Protein AF-0000000069033053 (afdb_homodimer)

Secondary structure (DSSP, 8-state):
-HHHHHHHHHHHHHHHHHHGGG--------------------S--------SS-----HHHHHHHHHH-HHHHHHHHHHHHHHHHHHHTTHHHHHHHHHHH---HHHHHHHHHHHHHHHHHIIIIIHHHHHHHH-HHHHHHHHHHHHHHHHHHHHT--STTHHHHHTTTHHHHTTHHHHHHHHHHHHS-GGGHHHHHHHHHHHHHHHHHHHHHHHHHHHHHHHSTT-SSS-TTHHHHHHHHHHHHHHHHHHHHHHHHHHHHHHHHHHHHT---/-HHHHHHHHHHHHHHHHHHHTT--------------------S--------SS-----HHHHHHHHHH-HHHHHHHHHHHHHHHHHHHTTHHHHHHHHHHH---HHHHHHHHHHHHHHHHHIIIIIHHHHHHHH-HHHHHHHHHHHHHHHHHHHHT--STTHHHHHTTTHHHHTTHHHHHHHHHHHHS-GGGHHHHHHHHHHHHHHHHHHHHHHHHHHHHHHHSTT-SSS-TTHHHHHHHHHHHHHHHHHHHHHHHHHHHHHHHHHHHTT---

Radius of gyration: 26.15 Å; Cα contacts (8 Å, |Δi|>4): 723; chains: 2; bounding box: 55×78×79 Å

pLDDT: mean 75.65, std 24.78, range [21.69, 98.38]

Sequence (546 aa):
MKIAAISSMVATIYMRIFVKETSGRIDSEPLNQPILVDNGEECSQSKSVSQSFKEVLPLKDIFCLLKSSVTLSLATVIAFLNGLGEGGQQTPYLYFLKARLQYNKDNFAVLMLIGYTGAAIGQLFLMPRLAPITGEEAILSVSCIAGFISMLIVSIAWAVWVPYVANLLPIIAFLTRPALQSIVSKQVGPNEQGIAQGCIAGISSFGNILSPLIYTPLTDLFLSEKAPFNYPGFNLFCVGLAWLIALIPSMMIQFGTKNSRLKIRDGGCTLDAMKIAAISSMVATIYMRIFVKETSGRIDSEPLNQPILVDNGEECSQSKSVSQSFKEVLPLKDIFCLLKSSVTLSLATVIAFLNGLGEGGQQTPYLYFLKARLQYNKDNFAVLMLIGYTGAAIGQLFLMPRLAPITGEEAILSVSCIAGFISMLIVSIAWAVWVPYVANLLPIIAFLTRPALQSIVSKQVGPNEQGIAQGCIAGISSFGNILSPLIYTPLTDLFLSEKAPFNYPGFNLFCVGLAWLIALIPSMMIQFGTKNSRLKIRDGGCTLDA

Organism: Solanum tuberosum (NCBI:txid4113)

Solvent-accessible surface area (backbone atoms only — not comparable to full-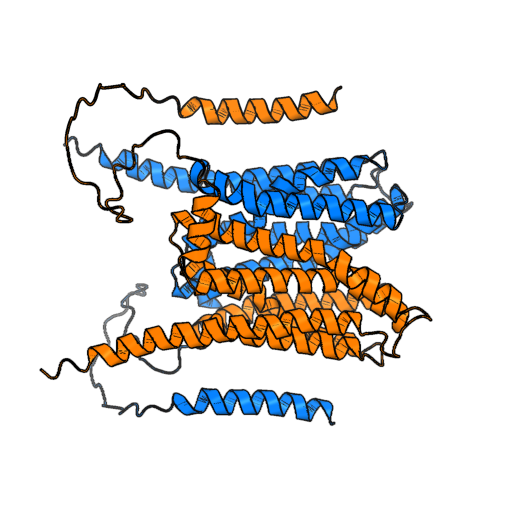atom values): 27797 Å² total; per-residue (Å²): 117,68,66,62,50,54,56,54,48,54,54,49,51,53,47,56,64,63,60,60,72,68,72,65,86,77,76,79,75,82,79,77,80,84,67,87,74,86,78,74,86,53,98,59,80,83,67,82,80,74,84,77,83,66,68,62,58,51,70,64,56,55,51,46,56,38,61,68,35,73,60,46,43,38,47,44,53,35,27,24,27,48,14,26,28,54,30,32,62,42,65,50,42,52,49,48,40,32,72,74,59,57,53,48,72,66,52,49,52,52,44,49,50,45,27,32,50,26,27,17,47,19,17,52,51,45,32,37,31,39,23,72,58,65,32,40,44,48,48,29,31,53,6,21,49,33,39,21,52,26,28,46,50,41,25,66,47,87,48,78,64,43,47,56,59,30,29,53,35,28,27,45,23,58,36,33,59,29,24,49,51,23,56,52,49,62,74,44,54,76,81,42,28,31,35,52,35,9,38,42,48,8,39,16,31,44,21,27,53,48,14,50,74,54,37,41,59,42,37,53,42,30,66,37,91,76,33,92,58,99,44,59,29,48,37,38,36,54,32,15,46,31,26,49,59,32,30,54,48,30,44,48,45,40,56,48,55,47,48,55,55,48,47,55,57,58,62,61,65,66,70,70,116,117,68,69,63,51,54,57,52,47,54,53,49,50,52,46,54,63,62,58,57,72,68,70,62,84,76,73,77,70,80,79,73,82,77,88,84,88,86,78,72,85,53,98,60,79,84,65,81,80,72,84,74,83,65,69,60,59,51,69,66,54,55,52,44,56,39,62,68,36,72,61,45,43,39,47,45,52,34,27,24,28,49,14,26,27,54,30,32,62,41,66,52,42,53,50,49,40,34,70,73,58,58,52,49,73,66,53,49,52,52,45,50,50,45,26,32,50,27,28,15,47,19,17,52,52,45,32,38,31,38,23,74,58,64,30,40,43,50,48,29,31,51,7,20,50,33,39,19,51,27,27,45,50,42,26,65,47,88,48,77,63,42,48,56,59,31,28,53,35,28,27,44,23,58,36,34,58,27,23,50,52,22,56,53,49,62,73,46,53,75,82,43,28,33,34,53,34,10,37,41,51,8,40,16,31,44,22,26,53,48,14,51,74,56,36,40,59,41,36,52,42,28,67,36,91,75,32,91,56,100,43,59,29,48,38,39,36,53,31,13,45,31,26,49,58,31,28,54,48,32,45,50,46,40,55,49,55,49,48,56,55,48,46,54,59,58,63,61,66,66,70,71,117

Foldseek 3Di:
DVVVVVVVVVVVVVCVVVVPPQPPDPPPDPPPDPPPDDDDVPVDDPDDPPDHDPDDDPPVVLVCLCVVDLLSVLLLLLLLLLLLLVLCCPPLVVVLCCLPAVDDPVLVVLLVCLQVVLLVCLVVPVCVVCCVPQNLLVLLLVLLVLLLVLLVQSQPPPHSCSNVVSSNSSNRNVSNVVSSLVSQCVSDDPVCSCSSVVSSNVSSNVSSVCNCVPLVVVLVQQSDPNNPDPRNSVSSNVSSVSSVVSSVSSVCSSVVVVVVVVVVVVVVPPPPD/DVVVVVVVVVVVVVCVVVVPPQPPDPPCPPPPDDDDDDDDPPVDDPDDPPDHDPDDPPPVVLVCLCVVDLLSVLLLLLLLLLLLLVLCCPPLVVVLCCLPAVDDPVLVVLLVCLQVVLLVCLVVPVCVVCCVPQNLLVLLLVLLVLLLVLLVQSQPPPHSCSNSVSSNSSNRNVSNVVSSLVSQCVSDDPVCSCSSVVSSNVSSNVSSVCNCVPLVVVLVQQSDPNNPDPRNSVSSNVSSVSSVVSSVSSVCSSVVVVVVVVVVVVVVPPPPD

InterPro domains:
  IPR011701 Major facilitator superfamily [PF07690] (4-212)
  IPR036259 MFS transporter superfamily [G3DSA:1.20.1250.20] (2-252)
  IPR036259 MFS transporter superfamily [SSF103473] (3-252)

Nearest PDB structures (foldseek):
  9b3k-assembly1_Z  TM=8.020E-01  e=1.083E-04  Staphylococcus aureus
  8vzo-assembly1_A  TM=8.078E-01  e=1.295E-02  Mus musculus
  7xq1-assembly1_A  TM=6.759E-01  e=4.378E-02  Homo sapiens
  7xq2-assembly1_A  TM=6.865E-01  e=6.200E-02  Homo sapiens
  7tx7-assembly1_A  TM=7.271E-01  e=2.006E-01  Homo sapiens

Structure (mmCIF, N/CA/C/O backbone):
data_AF-0000000069033053-model_v1
#
loop_
_entity.id
_entity.type
_entity.pdbx_description
1 polymer 'Tetracycline transporter'
#
loop_
_atom_site.group_PDB
_atom_site.id
_atom_site.type_symbol
_atom_site.label_atom_id
_atom_site.label_alt_id
_atom_site.label_comp_id
_atom_site.label_asym_id
_atom_site.label_entity_id
_atom_site.label_seq_id
_atom_site.pdbx_PDB_ins_code
_atom_site.Cartn_x
_atom_site.Cartn_y
_atom_site.Cartn_z
_atom_site.occupancy
_atom_site.B_iso_or_equiv
_atom_site.auth_seq_id
_atom_site.auth_comp_id
_atom_site.auth_asym_id
_atom_site.auth_atom_id
_atom_site.pdbx_PDB_model_num
ATOM 1 N N . MET A 1 1 ? 20 -23.016 19.844 1 34.34 1 MET A N 1
ATOM 2 C CA . MET A 1 1 ? 20.484 -22.281 21 1 34.34 1 MET A CA 1
ATOM 3 C C . MET A 1 1 ? 21.203 -21 20.578 1 34.34 1 MET A C 1
ATOM 5 O O . MET A 1 1 ? 21.141 -19.984 21.266 1 34.34 1 MET A O 1
ATOM 9 N N . LYS A 1 2 ? 21.906 -21.141 19.391 1 39.72 2 LYS A N 1
ATOM 10 C CA . LYS A 1 2 ? 22.766 -20.047 18.969 1 39.72 2 LYS A CA 1
ATOM 11 C C . LYS A 1 2 ? 21.953 -18.891 18.391 1 39.72 2 LYS A C 1
ATOM 13 O O . LYS A 1 2 ? 22.281 -17.719 18.609 1 39.72 2 LYS A O 1
ATOM 18 N N . ILE A 1 3 ? 20.859 -19.234 17.812 1 38.47 3 ILE A N 1
ATOM 19 C CA . ILE A 1 3 ? 20.094 -18.219 17.094 1 38.47 3 ILE A CA 1
ATOM 20 C C . ILE A 1 3 ? 19.297 -17.375 18.078 1 38.47 3 ILE A C 1
ATOM 22 O O . ILE A 1 3 ? 19.156 -16.156 17.891 1 38.47 3 ILE A O 1
ATOM 26 N N . ALA A 1 4 ? 18.844 -17.891 19.188 1 40.69 4 ALA A N 1
ATOM 27 C CA . ALA A 1 4 ? 18.203 -17.156 20.266 1 40.69 4 ALA A CA 1
ATOM 28 C C . ALA A 1 4 ? 19.172 -16.188 20.938 1 40.69 4 ALA A C 1
ATOM 30 O O . ALA A 1 4 ? 18.781 -15.094 21.359 1 40.69 4 ALA A O 1
ATOM 31 N N . ALA A 1 5 ? 20.422 -16.5 20.969 1 41.84 5 ALA A N 1
ATOM 32 C CA . ALA A 1 5 ? 21.422 -15.672 21.625 1 41.84 5 ALA A CA 1
ATOM 33 C C . ALA A 1 5 ? 21.703 -14.398 20.828 1 41.84 5 ALA A C 1
ATOM 35 O O . ALA A 1 5 ? 21.859 -13.32 21.406 1 41.84 5 ALA A O 1
ATOM 36 N N . ILE A 1 6 ? 21.594 -14.539 19.516 1 40.5 6 ILE A N 1
ATOM 37 C CA . ILE A 1 6 ? 21.938 -13.367 18.719 1 40.5 6 ILE A CA 1
ATOM 38 C C . ILE A 1 6 ? 20.766 -12.375 18.75 1 40.5 6 ILE A C 1
ATOM 40 O O . ILE A 1 6 ? 20.984 -11.164 18.844 1 40.5 6 ILE A O 1
ATOM 44 N N . SER A 1 7 ? 19.594 -12.836 18.859 1 39.69 7 SER A N 1
ATOM 45 C CA . SER A 1 7 ? 18.438 -11.945 18.906 1 39.69 7 SER A CA 1
ATOM 46 C C . SER A 1 7 ? 18.359 -11.219 20.234 1 39.69 7 SER A C 1
ATOM 48 O O . SER A 1 7 ? 18.047 -10.031 20.281 1 39.69 7 SER A O 1
ATOM 50 N N . SER A 1 8 ? 18.719 -11.859 21.297 1 42.12 8 SER A N 1
ATOM 51 C CA . SER A 1 8 ? 18.734 -11.242 22.625 1 42.12 8 SER A CA 1
ATOM 52 C C . SER A 1 8 ? 19.859 -10.211 22.75 1 42.12 8 SER A C 1
ATOM 54 O O . SER A 1 8 ? 19.719 -9.219 23.453 1 42.12 8 SER A O 1
ATOM 56 N N . MET A 1 9 ? 20.906 -10.414 22.016 1 40.12 9 MET A N 1
ATOM 57 C CA . MET A 1 9 ? 22.047 -9.492 22.094 1 40.12 9 MET A CA 1
ATOM 58 C C . MET A 1 9 ? 21.734 -8.188 21.375 1 40.12 9 MET A C 1
ATOM 60 O O . MET A 1 9 ? 22.078 -7.109 21.859 1 40.12 9 MET A O 1
ATOM 64 N N . VAL A 1 10 ? 21.062 -8.289 20.297 1 44.16 10 VAL A N 1
ATOM 65 C CA . VAL A 1 10 ? 20.75 -7.07 19.547 1 44.16 10 VAL A CA 1
ATOM 66 C C . VAL A 1 10 ? 19.703 -6.258 20.312 1 44.16 10 VAL A C 1
ATOM 68 O O . VAL A 1 10 ? 19.797 -5.027 20.375 1 44.16 10 VAL A O 1
ATOM 71 N N . ALA A 1 11 ? 18.781 -6.887 20.938 1 42.72 11 ALA A N 1
ATOM 72 C CA . ALA A 1 11 ? 17.797 -6.199 21.766 1 42.72 11 ALA A CA 1
ATOM 73 C C . ALA A 1 11 ? 18.469 -5.516 22.953 1 42.72 11 ALA A C 1
ATOM 75 O O . ALA A 1 11 ? 18.141 -4.375 23.297 1 42.72 11 ALA A O 1
ATOM 76 N N . THR A 1 12 ? 19.438 -6.176 23.609 1 43.62 12 THR A N 1
ATOM 77 C CA . THR A 1 12 ? 20.141 -5.637 24.75 1 43.62 12 THR A CA 1
ATOM 78 C C . THR A 1 12 ? 21.047 -4.473 24.344 1 43.62 12 THR A C 1
ATOM 80 O O . THR A 1 12 ? 21.125 -3.469 25.047 1 43.62 12 THR A O 1
ATOM 83 N N . ILE A 1 13 ? 21.609 -4.543 23.188 1 41.53 13 ILE A N 1
ATOM 84 C CA . ILE A 1 13 ? 22.484 -3.449 22.781 1 41.53 13 ILE A CA 1
ATOM 85 C C . ILE A 1 13 ? 21.656 -2.201 22.5 1 41.53 13 ILE A C 1
ATOM 87 O O . ILE A 1 13 ? 22.016 -1.096 22.906 1 41.53 13 ILE A O 1
ATOM 91 N N . TYR A 1 14 ? 20.547 -2.436 21.891 1 40.56 14 TYR A N 1
ATOM 92 C CA . TYR A 1 14 ? 19.703 -1.295 21.578 1 40.56 14 TYR A CA 1
ATOM 93 C C . TYR A 1 14 ? 19.141 -0.655 22.844 1 40.56 14 TYR A C 1
ATOM 95 O O . TYR A 1 14 ? 19.125 0.571 22.969 1 40.56 14 TYR A O 1
ATOM 103 N N . MET A 1 15 ? 18.719 -1.48 23.812 1 37.91 15 MET A N 1
ATOM 104 C CA . MET A 1 15 ? 18.234 -0.917 25.062 1 37.91 15 MET A CA 1
ATOM 105 C C . MET A 1 15 ? 19.359 -0.165 25.781 1 37.91 15 MET A C 1
ATOM 107 O O . MET A 1 15 ? 19.109 0.884 26.391 1 37.91 15 MET A O 1
ATOM 111 N N . ARG A 1 16 ? 20.5 -0.719 25.812 1 36.91 16 ARG A N 1
ATOM 112 C CA . ARG A 1 16 ? 21.594 -0.093 26.547 1 36.91 16 ARG A CA 1
ATOM 113 C C . ARG A 1 16 ? 21.969 1.255 25.938 1 36.91 16 ARG A C 1
ATOM 115 O O . ARG A 1 16 ? 22.297 2.201 26.656 1 36.91 16 ARG A O 1
ATOM 122 N N . ILE A 1 17 ? 21.984 1.316 24.688 1 38.44 17 ILE A N 1
ATOM 123 C CA . ILE A 1 17 ? 22.438 2.574 24.109 1 38.44 17 ILE A CA 1
ATOM 124 C C . ILE A 1 17 ? 21.391 3.658 24.328 1 38.44 17 ILE A C 1
ATOM 126 O O . ILE A 1 17 ? 21.719 4.793 24.672 1 38.44 17 ILE A O 1
ATOM 130 N N . PHE A 1 18 ? 20.141 3.336 24.109 1 40.06 18 PHE A N 1
ATOM 131 C CA . PHE A 1 18 ? 19.125 4.391 24.109 1 40.06 18 PHE A CA 1
ATOM 132 C C . PHE A 1 18 ? 18.625 4.66 25.516 1 40.06 18 PHE A C 1
ATOM 134 O O . PHE A 1 18 ? 18.172 5.766 25.828 1 40.06 18 PHE A O 1
ATOM 141 N N . VAL A 1 19 ? 18.531 3.648 26.406 1 39.25 19 VAL A N 1
ATOM 142 C CA . VAL A 1 19 ? 18.031 3.885 27.75 1 39.25 19 VAL A CA 1
ATOM 143 C C . VAL A 1 19 ? 19.047 4.68 28.562 1 39.25 19 VAL A C 1
ATOM 145 O O . VAL A 1 19 ? 18.719 5.277 29.594 1 39.25 19 VAL A O 1
ATOM 148 N N . LYS A 1 20 ? 20.312 4.656 28.188 1 35.06 20 LYS A N 1
ATOM 149 C CA . LYS A 1 20 ? 21.234 5.285 29.125 1 35.06 20 LYS A CA 1
ATOM 150 C C . LYS A 1 20 ? 21 6.789 29.203 1 35.06 20 LYS A C 1
ATOM 152 O O . LYS A 1 20 ? 21.266 7.406 30.234 1 35.06 20 LYS A O 1
ATOM 157 N N . GLU A 1 21 ? 20.609 7.41 28.047 1 36.75 21 GLU A N 1
ATOM 158 C CA . GLU A 1 21 ? 20.781 8.859 28.125 1 36.75 21 GLU A CA 1
ATOM 159 C C . GLU A 1 21 ? 19.625 9.516 28.859 1 36.75 21 GLU A C 1
ATOM 161 O O . GLU A 1 21 ? 19.672 10.711 29.156 1 36.75 21 GLU A O 1
ATOM 166 N N . THR A 1 22 ? 18.469 8.867 29 1 34.56 22 THR A N 1
ATOM 167 C CA . THR A 1 22 ? 17.344 9.633 29.5 1 34.56 22 THR A CA 1
ATOM 168 C C . THR A 1 22 ? 17.359 9.688 31.031 1 34.56 22 THR A C 1
ATOM 170 O O . THR A 1 22 ? 16.406 10.156 31.641 1 34.56 22 THR A O 1
ATOM 173 N N . SER A 1 23 ? 18.281 9.125 31.734 1 33.41 23 SER A N 1
ATOM 174 C CA . SER A 1 23 ? 18.172 9.148 33.188 1 33.41 23 SER A CA 1
ATOM 175 C C . SER A 1 23 ? 18.391 10.555 33.719 1 33.41 23 SER A C 1
ATOM 177 O O . SER A 1 23 ? 19.484 10.891 34.188 1 33.41 23 SER A O 1
ATOM 179 N N . GLY A 1 24 ? 17.969 11.695 32.938 1 30 24 GLY A N 1
ATOM 180 C CA . GLY A 1 24 ? 18.172 12.938 33.656 1 30 24 GLY A CA 1
ATOM 181 C C . GLY A 1 24 ? 17.438 13.008 35 1 30 24 GLY A C 1
ATOM 182 O O . GLY A 1 24 ? 16.469 12.273 35.188 1 30 24 GLY A O 1
ATOM 183 N N . ARG A 1 25 ? 17.969 13.797 36.031 1 30.47 25 ARG A N 1
ATOM 184 C CA . ARG A 1 25 ? 17.797 14.062 37.469 1 30.47 25 ARG A CA 1
ATOM 185 C C . ARG A 1 25 ? 16.438 14.688 37.75 1 30.47 25 ARG A C 1
ATOM 187 O O . ARG A 1 25 ? 16.203 15.852 37.438 1 30.47 25 ARG A O 1
ATOM 194 N N . ILE A 1 26 ? 15.242 13.992 37.531 1 31.61 26 ILE A N 1
ATOM 195 C CA . ILE A 1 26 ? 13.992 14.586 38 1 31.61 26 ILE A CA 1
ATOM 196 C C . ILE A 1 26 ? 14.078 14.891 39.469 1 31.61 26 ILE A C 1
ATOM 198 O O . ILE A 1 26 ? 14.227 13.984 40.312 1 31.61 26 ILE A O 1
ATOM 202 N N . ASP A 1 27 ? 14.617 16.016 39.875 1 27.69 27 ASP A N 1
ATOM 203 C CA . ASP A 1 27 ? 14.492 16.531 41.219 1 27.69 27 ASP A CA 1
ATOM 204 C C . ASP A 1 27 ? 13.023 16.672 41.625 1 27.69 27 ASP A C 1
ATOM 206 O O . ASP A 1 27 ? 12.234 17.281 40.906 1 27.69 27 ASP A O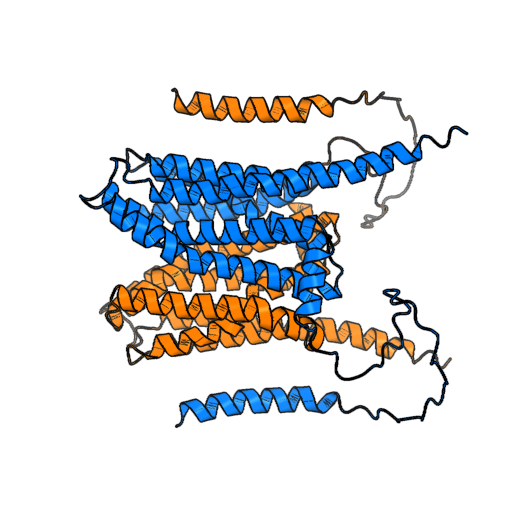 1
ATOM 210 N N . SER A 1 28 ? 12.445 15.789 42.344 1 28.42 28 SER A N 1
ATOM 211 C CA . SER A 1 28 ? 11.133 15.492 42.906 1 28.42 28 SER A CA 1
ATOM 212 C C . SER A 1 28 ? 10.625 16.656 43.75 1 28.42 28 SER A C 1
ATOM 214 O O . SER A 1 28 ? 10.805 16.672 44.969 1 28.42 28 SER A O 1
ATOM 216 N N . GLU A 1 29 ? 10.688 18 43.375 1 26.88 29 GLU A N 1
ATOM 217 C CA . GLU A 1 29 ? 10.141 18.844 44.438 1 26.88 29 GLU A CA 1
ATOM 218 C C . GLU A 1 29 ? 8.648 18.594 44.625 1 26.88 29 GLU A C 1
ATOM 220 O O . GLU A 1 29 ? 7.926 18.328 43.656 1 26.88 29 GLU A O 1
ATOM 225 N N . PRO A 1 30 ? 8.125 18.422 45.906 1 27.55 30 PRO A N 1
ATOM 226 C CA . PRO A 1 30 ? 6.852 17.984 46.469 1 27.55 30 PRO A CA 1
ATOM 227 C C . PRO A 1 30 ? 5.699 18.922 46.156 1 27.55 30 PRO A C 1
ATOM 229 O O . PRO A 1 30 ? 5.734 20.094 46.531 1 27.55 30 PRO A O 1
ATOM 232 N N . LEU A 1 31 ? 5.242 19.109 44.875 1 25.34 31 LEU A N 1
ATOM 233 C CA . LEU A 1 31 ? 4.188 20.078 44.625 1 25.34 31 LEU A CA 1
ATOM 234 C C . LEU A 1 31 ? 2.924 19.719 45.406 1 25.34 31 LEU A C 1
ATOM 236 O O . LEU A 1 31 ? 2.385 18.625 45.25 1 25.34 31 LEU A O 1
ATOM 240 N N . ASN A 1 32 ? 2.574 20.328 46.531 1 23.98 32 ASN A N 1
ATOM 241 C CA . ASN A 1 32 ? 1.494 20.234 47.5 1 23.98 32 ASN A CA 1
ATOM 242 C C . ASN A 1 32 ? 0.151 20.625 46.906 1 23.98 32 ASN A C 1
ATOM 244 O O . ASN A 1 32 ? -0.841 20.766 47.625 1 23.98 32 ASN A O 1
ATOM 248 N N . GLN A 1 33 ? -0.021 21.125 45.625 1 25.95 33 GLN A N 1
ATOM 249 C CA . GLN A 1 33 ? -1.188 22 45.594 1 25.95 33 GLN A CA 1
ATOM 250 C C . GLN A 1 33 ? -2.482 21.188 45.656 1 25.95 33 GLN A C 1
ATOM 252 O O . GLN A 1 33 ? -2.586 20.125 45.031 1 25.95 33 GLN A O 1
ATOM 257 N N . PRO A 1 34 ? -3.568 21.547 46.438 1 27.2 34 PRO A N 1
ATOM 258 C CA . PRO A 1 34 ? -4.848 20.969 46.844 1 27.2 34 PRO A CA 1
ATOM 259 C C . PRO A 1 34 ? -5.879 20.969 45.719 1 27.2 34 PRO A C 1
ATOM 261 O O . PRO A 1 34 ? -6.324 22.031 45.281 1 27.2 34 PRO A O 1
ATOM 264 N N . ILE A 1 35 ? -5.738 20.234 44.562 1 27.66 35 ILE A N 1
ATOM 265 C CA . ILE A 1 35 ? -6.586 20.562 43.406 1 27.66 35 ILE A CA 1
ATOM 266 C C . ILE A 1 35 ? -7.977 19.969 43.625 1 27.66 35 ILE A C 1
ATOM 268 O O . ILE A 1 35 ? -8.805 19.969 42.719 1 27.66 35 ILE A O 1
ATOM 272 N N . LEU A 1 36 ? -8.547 19.453 44.75 1 25.3 36 LEU A N 1
ATOM 273 C CA . LEU A 1 36 ? -9.594 18.484 44.5 1 25.3 36 LEU A CA 1
ATOM 274 C C . LEU A 1 36 ? -10.828 19.141 43.906 1 25.3 36 LEU A C 1
ATOM 276 O O . LEU A 1 36 ? -11.617 19.766 44.625 1 25.3 36 LEU A O 1
ATOM 280 N N . VAL A 1 37 ? -10.766 20.047 42.812 1 25.92 37 VAL A N 1
ATOM 281 C CA . VAL A 1 37 ? -12.039 20.594 42.344 1 25.92 37 VAL A CA 1
ATOM 282 C C . VAL A 1 37 ? -13.016 19.453 42.062 1 25.92 37 VAL A C 1
ATOM 284 O O . VAL A 1 37 ? -12.602 18.328 41.781 1 25.92 37 VAL A O 1
ATOM 287 N N . ASP A 1 38 ? -14.375 19.734 41.969 1 27.3 38 ASP A N 1
ATOM 288 C CA . ASP A 1 38 ? -15.766 19.297 42 1 27.3 38 ASP A CA 1
ATOM 289 C C . ASP A 1 38 ? -16.062 18.375 40.812 1 27.3 38 ASP A C 1
ATOM 291 O O . ASP A 1 38 ? -15.328 18.391 39.812 1 27.3 38 ASP A O 1
ATOM 295 N N . ASN A 1 39 ? -17.281 17.672 40.75 1 26.27 39 ASN A N 1
ATOM 296 C CA . ASN A 1 39 ? -17.891 16.422 40.281 1 26.27 39 ASN A CA 1
ATOM 297 C C . ASN A 1 39 ? -18.047 16.375 38.781 1 26.27 39 ASN A C 1
ATOM 299 O O . ASN A 1 39 ? -18.391 15.336 38.219 1 26.27 39 ASN A O 1
ATOM 303 N N . GLY A 1 40 ? -18.719 17.406 38.188 1 29.89 40 GLY A N 1
ATOM 304 C CA . GLY A 1 40 ? -19.516 17.109 37 1 29.89 40 GLY A CA 1
ATOM 305 C C . GLY A 1 40 ? -18.688 16.578 35.844 1 29.89 40 GLY A C 1
ATOM 306 O O . GLY A 1 40 ? -17.562 17.031 35.625 1 29.89 40 GLY A O 1
ATOM 307 N N . GLU A 1 41 ? -18.938 15.266 35.281 1 31.19 41 GLU A N 1
ATOM 308 C CA . GLU A 1 41 ? -18.016 14.445 34.531 1 31.19 41 GLU A CA 1
ATOM 309 C C . GLU A 1 41 ? -17.516 15.203 33.281 1 31.19 41 GLU A C 1
ATOM 311 O O . GLU A 1 41 ? -18.078 15.07 32.219 1 31.19 41 GLU A O 1
ATOM 316 N N . GLU A 1 42 ? -17.594 16.547 33.25 1 28.97 42 GLU A N 1
ATOM 317 C CA . GLU A 1 42 ? -17.062 17.328 32.156 1 28.97 42 GLU A CA 1
ATOM 318 C C . GLU A 1 42 ? -15.719 16.781 31.672 1 28.97 42 GLU A C 1
ATOM 320 O O . GLU A 1 42 ? -14.852 16.453 32.5 1 28.97 42 GLU A O 1
ATOM 325 N N . CYS A 1 43 ? -15.695 16.172 30.359 1 31.97 43 CYS A N 1
ATOM 326 C CA . CYS A 1 43 ? -14.367 15.969 29.797 1 31.97 43 CYS A CA 1
ATOM 327 C C . CYS A 1 43 ? -13.406 17.078 30.234 1 31.97 43 CYS A C 1
ATOM 329 O O . CYS A 1 43 ? -13.328 18.125 29.594 1 31.97 43 CYS A O 1
ATOM 331 N N . SER A 1 44 ? -13.656 17.75 31.547 1 28.97 44 SER A N 1
ATOM 332 C CA . SER A 1 44 ? -12.984 18.922 32.125 1 28.97 44 SER A CA 1
ATOM 333 C C . SER A 1 44 ? -11.492 18.906 31.781 1 28.97 44 SER A C 1
ATOM 335 O O . SER A 1 44 ? -10.953 17.891 31.344 1 28.97 44 SER A O 1
ATOM 337 N N . GLN A 1 45 ? -10.719 19.688 32.781 1 27.81 45 GLN A N 1
ATOM 338 C CA . GLN A 1 45 ? -9.43 20.359 32.812 1 27.81 45 GLN A CA 1
ATOM 339 C C . GLN A 1 45 ? -8.281 19.359 32.656 1 27.81 45 GLN A C 1
ATOM 341 O O . GLN A 1 45 ? -8.086 18.516 33.531 1 27.81 45 GLN A O 1
ATOM 346 N N . SER A 1 46 ? -7.918 19.125 31.422 1 28.05 46 SER A N 1
ATOM 347 C CA . SER A 1 46 ? -6.676 18.453 31.047 1 28.05 46 SER A CA 1
ATOM 348 C C . SER A 1 46 ? -5.523 18.875 31.969 1 28.05 46 SER A C 1
ATOM 350 O O . SER A 1 46 ? -5.078 20.016 31.922 1 28.05 46 SER A O 1
ATOM 352 N N . LYS A 1 47 ? -5.551 18.484 33.219 1 30.72 47 LYS A N 1
ATOM 353 C CA . LYS A 1 47 ? -4.492 18.625 34.188 1 30.72 47 LYS A CA 1
ATOM 354 C C . LYS A 1 47 ? -3.115 18.516 33.562 1 30.72 47 LYS A C 1
ATOM 356 O O . LYS A 1 47 ? -2.984 18 32.438 1 30.72 47 LYS A O 1
ATOM 361 N N . SER A 1 48 ? -2.076 18.516 34.469 1 28.88 48 SER A N 1
ATOM 362 C CA . SER A 1 48 ? -0.631 18.719 34.5 1 28.88 48 SER A CA 1
ATOM 363 C C . SER A 1 48 ? 0.091 17.656 33.688 1 28.88 48 SER A C 1
ATOM 365 O O . SER A 1 48 ? -0.115 16.453 33.875 1 28.88 48 SER A O 1
ATOM 367 N N . VAL A 1 49 ? 0.399 17.984 32.438 1 30.83 49 VAL A N 1
ATOM 368 C CA . VAL A 1 49 ? 1.323 17.312 31.516 1 30.83 49 VAL A CA 1
ATOM 369 C C . VAL A 1 49 ? 2.529 16.797 32.312 1 30.83 49 VAL A C 1
ATOM 371 O O . VAL A 1 49 ? 3.455 17.562 32.594 1 30.83 49 VAL A O 1
ATOM 374 N N . SER A 1 50 ? 2.363 16.172 33.406 1 29.61 50 SER A N 1
ATOM 375 C CA . SER A 1 50 ? 3.604 15.68 34 1 29.61 50 SER A CA 1
ATOM 376 C C . SER A 1 50 ? 4.488 15.016 32.938 1 29.61 50 SER A C 1
ATOM 378 O O . SER A 1 50 ? 3.984 14.422 31.984 1 29.61 50 SER A O 1
ATOM 380 N N . GLN A 1 51 ? 5.84 15.234 32.844 1 32.56 51 GLN A N 1
ATOM 381 C CA . GLN A 1 51 ? 7.02 15.211 31.984 1 32.56 51 GLN A CA 1
ATOM 382 C C . GLN A 1 51 ? 7.184 13.852 31.312 1 32.56 51 GLN A C 1
ATOM 384 O O . GLN A 1 51 ? 7.695 13.766 30.203 1 32.56 51 GLN A O 1
ATOM 389 N N . SER A 1 52 ? 7.453 12.773 32.156 1 33.16 52 SER A N 1
ATOM 390 C CA . SER A 1 52 ? 8.57 11.844 32.062 1 33.16 52 SER A CA 1
ATOM 391 C C . SER A 1 52 ? 8.367 10.844 30.922 1 33.16 52 SER A C 1
ATOM 393 O O . SER A 1 52 ? 9.234 10.68 30.062 1 33.16 52 SER A O 1
ATOM 395 N N . PHE A 1 53 ? 8.25 9.531 31.266 1 38.69 53 PHE A N 1
ATOM 396 C CA . PHE A 1 53 ? 8.18 8.344 30.422 1 38.69 53 PHE A CA 1
ATOM 397 C C . PHE A 1 53 ? 6.957 8.414 29.5 1 38.69 53 PHE A C 1
ATOM 399 O O . PHE A 1 53 ? 5.82 8.344 29.969 1 38.69 53 PHE A O 1
ATOM 406 N N . LYS A 1 54 ? 6.871 9.172 28.375 1 45.06 54 LYS A N 1
ATOM 407 C CA . LYS A 1 54 ? 5.934 9.461 27.297 1 45.06 54 LYS A CA 1
ATOM 408 C C . LYS A 1 54 ? 4.996 8.273 27.047 1 45.06 54 LYS A C 1
ATOM 410 O O . LYS A 1 54 ? 5.445 7.184 26.703 1 45.06 54 LYS A O 1
ATOM 415 N N . GLU A 1 55 ? 3.941 7.98 27.734 1 51 55 GLU A N 1
ATOM 416 C CA . GLU A 1 55 ? 2.9 6.973 27.906 1 51 55 GLU A CA 1
ATOM 417 C C . GLU A 1 55 ? 2.432 6.418 26.562 1 51 55 GLU A C 1
ATOM 419 O O . GLU A 1 55 ? 2.203 7.176 25.625 1 51 55 GLU A O 1
ATOM 424 N N . VAL A 1 56 ? 2.785 5.168 26.375 1 58.47 56 VAL A N 1
ATOM 425 C CA . VAL A 1 56 ? 2.137 4.348 25.359 1 58.47 56 VAL A CA 1
ATOM 426 C C . VAL A 1 56 ? 0.653 4.695 25.281 1 58.47 56 VAL A C 1
ATOM 428 O O . VAL A 1 56 ? -0.051 4.672 26.281 1 58.47 56 VAL A O 1
ATOM 431 N N . LEU A 1 57 ? 0.272 5.387 24.312 1 64.38 57 LEU A N 1
ATOM 432 C CA . LEU A 1 57 ? -1.135 5.715 24.109 1 64.38 57 LEU A CA 1
ATOM 433 C C . LEU A 1 57 ? -2.006 4.469 24.234 1 64.38 57 LEU A C 1
ATOM 435 O O . LEU A 1 57 ? -1.765 3.471 23.547 1 64.38 57 LEU A O 1
ATOM 439 N N . PRO A 1 58 ? -2.867 4.445 25.234 1 73 58 PRO A N 1
ATOM 440 C CA . PRO A 1 58 ? -3.814 3.33 25.312 1 73 58 PRO A CA 1
ATOM 441 C C . PRO A 1 58 ? -4.625 3.156 24.031 1 73 58 PRO A C 1
ATOM 443 O O . PRO A 1 58 ? -4.758 4.102 23.25 1 73 58 PRO A O 1
ATOM 446 N N . LEU A 1 59 ? -5.023 1.987 23.734 1 79.19 59 LEU A N 1
ATOM 447 C CA . LEU A 1 59 ? -5.824 1.639 22.562 1 79.19 59 LEU A CA 1
ATOM 448 C C . LEU A 1 59 ? -7.074 2.51 22.484 1 79.19 59 LEU A C 1
ATOM 450 O O . LEU A 1 59 ? -7.531 2.85 21.391 1 79.19 59 LEU A O 1
ATOM 454 N N . LYS A 1 60 ? -7.48 2.889 23.641 1 77.06 60 LYS A N 1
ATOM 455 C CA . LYS A 1 60 ? -8.672 3.725 23.703 1 77.06 60 LYS A CA 1
ATOM 456 C C . LYS A 1 60 ? -8.43 5.086 23.062 1 77.06 60 LYS A C 1
ATOM 458 O O . LYS A 1 60 ? -9.297 5.621 22.375 1 77.06 60 LYS A O 1
ATOM 463 N N . ASP A 1 61 ? -7.277 5.582 23.25 1 79.94 61 ASP A N 1
ATOM 464 C CA . ASP A 1 61 ? -6.934 6.887 22.688 1 79.94 61 ASP A CA 1
ATOM 465 C C . ASP A 1 61 ? -6.781 6.805 21.172 1 79.94 61 ASP A C 1
ATOM 467 O O . ASP A 1 61 ? -7.137 7.742 20.453 1 79.94 61 ASP A O 1
ATOM 471 N N . ILE A 1 62 ? -6.281 5.727 20.781 1 82.75 62 ILE A N 1
ATOM 472 C CA . ILE A 1 62 ? -6.145 5.496 19.344 1 82.75 62 ILE A CA 1
ATOM 473 C C . ILE A 1 62 ? -7.523 5.445 18.688 1 82.75 62 ILE A C 1
ATOM 475 O O . ILE A 1 62 ? -7.758 6.086 17.672 1 82.75 62 ILE A O 1
ATOM 479 N N . PHE A 1 63 ? -8.391 4.781 19.359 1 83.44 63 PHE A N 1
ATOM 480 C CA . PHE A 1 63 ? -9.766 4.676 18.875 1 83.44 63 PHE A CA 1
ATOM 481 C C . PHE A 1 63 ? -10.453 6.031 18.906 1 83.44 63 PHE A C 1
ATOM 483 O O . PHE A 1 63 ? -11.234 6.355 18 1 83.44 63 PHE A O 1
ATOM 490 N N . CYS A 1 64 ? -10.125 6.77 19.828 1 82.25 64 CYS A N 1
ATOM 491 C CA . CYS A 1 64 ? -10.695 8.109 19.953 1 82.25 64 CYS A CA 1
ATOM 492 C C . CYS A 1 64 ? -10.188 9.008 18.828 1 82.25 64 CYS A C 1
ATOM 494 O O . CYS A 1 64 ? -10.938 9.836 18.297 1 82.25 64 CYS A O 1
ATOM 496 N N . LEU A 1 65 ? -8.984 8.797 18.516 1 81.38 65 LEU A N 1
ATOM 497 C CA . LEU A 1 65 ? -8.422 9.586 17.422 1 81.38 65 LEU A CA 1
ATOM 498 C C . LEU A 1 65 ? -9.125 9.281 16.109 1 81.38 65 LEU A C 1
ATOM 500 O O . LEU A 1 65 ? -9.461 10.188 15.344 1 81.38 65 LEU A O 1
ATOM 504 N N . LEU A 1 66 ? -9.391 8.039 15.891 1 84.94 66 LEU A N 1
ATOM 505 C CA . LEU A 1 66 ? -10 7.605 14.633 1 84.94 66 LEU A CA 1
ATOM 506 C C . LEU A 1 66 ? -11.461 8.031 14.562 1 84.94 66 LEU A C 1
ATOM 508 O O . LEU A 1 66 ? -12.008 8.211 13.477 1 84.94 66 LEU A O 1
ATOM 512 N N . LYS A 1 67 ? -11.984 8.266 15.734 1 86.19 67 LYS A N 1
ATOM 513 C CA . LYS A 1 67 ? -13.391 8.656 15.797 1 86.19 67 LYS A CA 1
ATOM 514 C C . LYS A 1 67 ? -13.531 10.164 16.016 1 86.19 67 LYS A C 1
ATOM 516 O O . LYS A 1 67 ? -14.641 10.688 16.078 1 86.19 67 LYS A O 1
ATOM 521 N N . SER A 1 68 ? -12.492 10.734 16.125 1 84 68 SER A N 1
ATOM 522 C CA . SER A 1 68 ? -12.516 12.164 16.422 1 84 68 SER A CA 1
ATOM 523 C C . SER A 1 68 ? -13.047 12.969 15.242 1 84 68 SER A C 1
ATOM 525 O O . SER A 1 68 ? -13.68 14.008 15.43 1 84 68 SER A O 1
ATOM 527 N N . SER A 1 69 ? -12.727 12.445 14.039 1 88 69 SER A N 1
ATOM 528 C CA . SER A 1 69 ? -13.211 13.125 12.836 1 88 69 SER A CA 1
ATOM 529 C C . SER A 1 69 ? -13.961 12.156 11.93 1 88 69 SER A C 1
ATOM 531 O O . SER A 1 69 ? -13.625 10.977 11.852 1 88 69 SER A O 1
ATOM 533 N N . VAL A 1 70 ? -15.062 12.672 11.383 1 91.44 70 VAL A N 1
ATOM 534 C CA . VAL A 1 70 ? -15.852 11.875 10.445 1 91.44 70 VAL A CA 1
ATOM 535 C C . VAL A 1 70 ? -14.977 11.453 9.266 1 91.44 70 VAL A C 1
ATOM 537 O O . VAL A 1 70 ? -15.078 10.32 8.789 1 91.44 70 VAL A O 1
ATOM 540 N N . THR A 1 71 ? -14.109 12.312 8.859 1 93.88 71 THR A N 1
ATOM 541 C CA . THR A 1 71 ? -13.227 12.039 7.727 1 93.88 71 THR A CA 1
ATOM 542 C C . THR A 1 71 ? -12.273 10.891 8.055 1 93.88 71 THR A C 1
ATOM 544 O O . THR A 1 71 ? -12.055 10 7.223 1 93.88 71 THR A O 1
ATOM 547 N N . LEU A 1 72 ? -11.797 10.883 9.227 1 94.31 72 LEU A N 1
ATOM 548 C CA . LEU A 1 72 ? -10.867 9.828 9.633 1 94.31 72 LEU A CA 1
ATOM 549 C C . LEU A 1 72 ? -11.586 8.484 9.727 1 94.31 72 LEU A C 1
ATOM 551 O O . LEU A 1 72 ? -11.031 7.453 9.344 1 94.31 72 LEU A O 1
ATOM 555 N N . SER A 1 73 ? -12.742 8.484 10.25 1 95.06 73 SER A N 1
ATOM 556 C CA . SER A 1 73 ? -13.523 7.258 10.367 1 95.06 73 SER A CA 1
ATOM 557 C C . SER A 1 73 ? -13.859 6.68 9 1 95.06 73 SER A C 1
ATOM 559 O O . SER A 1 73 ? -13.773 5.469 8.789 1 95.06 73 SER A O 1
ATOM 561 N N . LEU A 1 74 ? -14.242 7.535 8.094 1 96.5 74 LEU A N 1
ATOM 562 C CA . LEU A 1 74 ? -14.555 7.098 6.734 1 96.5 74 LEU A CA 1
ATOM 563 C C . LEU A 1 74 ? -13.297 6.609 6.02 1 96.5 74 LEU A C 1
ATOM 565 O O . LEU A 1 74 ? -13.352 5.664 5.234 1 96.5 74 LEU A O 1
ATOM 569 N N . ALA A 1 75 ? -12.188 7.277 6.359 1 96.44 75 ALA A N 1
ATOM 570 C CA . ALA A 1 75 ? -10.906 6.879 5.77 1 96.44 75 ALA A CA 1
ATOM 571 C C . ALA A 1 75 ? -10.523 5.465 6.188 1 96.44 75 ALA A C 1
ATOM 573 O O . ALA A 1 75 ? -9.938 4.715 5.406 1 96.44 75 ALA A O 1
ATOM 574 N N . THR A 1 76 ? -10.898 5.105 7.398 1 96.12 76 THR A N 1
ATOM 575 C CA . THR A 1 76 ? -10.594 3.762 7.875 1 96.12 76 THR A CA 1
ATOM 576 C C . THR A 1 76 ? -11.391 2.719 7.098 1 96.12 76 THR A C 1
ATOM 578 O O . THR A 1 76 ? -10.875 1.646 6.777 1 96.12 76 THR A O 1
ATOM 581 N N . VAL A 1 77 ? -12.555 3.031 6.82 1 97.44 77 VAL A N 1
ATOM 582 C CA . VAL A 1 77 ? -13.398 2.125 6.055 1 97.44 77 VAL A CA 1
ATOM 583 C C . VAL A 1 77 ? -12.828 1.955 4.645 1 97.44 77 VAL A C 1
ATOM 585 O O . VAL A 1 77 ? -12.773 0.839 4.125 1 97.44 77 VAL A O 1
ATOM 588 N N . ILE A 1 78 ? -12.438 3.018 4.051 1 98.12 78 ILE A N 1
ATOM 589 C CA . ILE A 1 78 ? -11.867 2.979 2.711 1 98.12 78 ILE A CA 1
ATOM 590 C C . ILE A 1 78 ? -10.562 2.186 2.732 1 98.12 78 ILE A C 1
ATOM 592 O O . ILE A 1 78 ? -10.289 1.399 1.823 1 98.12 78 ILE A O 1
ATOM 596 N N . ALA A 1 79 ? -9.758 2.428 3.836 1 96.94 79 ALA A N 1
ATOM 597 C CA . ALA A 1 79 ? -8.5 1.7 3.975 1 96.94 79 ALA A CA 1
ATOM 598 C C . ALA A 1 79 ? -8.742 0.195 4.043 1 96.94 79 ALA A C 1
ATOM 600 O O . ALA A 1 79 ? -8.023 -0.585 3.42 1 96.94 79 ALA A O 1
ATOM 601 N N . PHE A 1 80 ? -9.766 -0.144 4.738 1 97 80 PHE A N 1
ATOM 602 C CA . PHE A 1 80 ? -10.109 -1.557 4.867 1 97 80 PHE A CA 1
ATOM 603 C C . PHE A 1 80 ? -10.531 -2.137 3.523 1 97 80 PHE A C 1
ATOM 605 O O . PHE A 1 80 ? -10.047 -3.197 3.117 1 97 80 PHE A O 1
ATOM 612 N N . LEU A 1 81 ? -11.367 -1.488 2.873 1 97.5 81 LEU A N 1
ATOM 613 C CA . LEU A 1 81 ? -11.891 -1.962 1.596 1 97.5 81 LEU A CA 1
ATOM 614 C C . LEU A 1 81 ? -10.797 -1.965 0.531 1 97.5 81 LEU A C 1
ATOM 616 O O . LEU A 1 81 ? -10.773 -2.84 -0.338 1 97.5 81 LEU A O 1
ATOM 620 N N . ASN A 1 82 ? -9.961 -0.965 0.578 1 96.25 82 ASN A N 1
ATOM 621 C CA . ASN A 1 82 ? -8.828 -0.945 -0.34 1 96.25 82 ASN A CA 1
ATOM 622 C C . ASN A 1 82 ? -7.887 -2.117 -0.089 1 96.25 82 ASN A C 1
ATOM 624 O O . ASN A 1 82 ? -7.348 -2.699 -1.033 1 96.25 82 ASN A O 1
ATOM 628 N N . GLY A 1 83 ? -7.684 -2.42 1.183 1 94.19 83 GLY A N 1
ATOM 629 C CA . GLY A 1 83 ? -6.887 -3.59 1.521 1 94.19 83 GLY A CA 1
ATOM 630 C C . GLY A 1 83 ? -7.48 -4.887 0.996 1 94.19 83 GLY A C 1
ATOM 631 O O . GLY A 1 83 ? -6.758 -5.734 0.469 1 94.19 83 GLY A O 1
ATOM 632 N N . LEU A 1 84 ? -8.727 -4.941 1.126 1 93.56 84 LEU A N 1
ATOM 633 C CA . LEU A 1 84 ? -9.43 -6.113 0.612 1 93.56 84 LEU A CA 1
ATOM 634 C C . LEU A 1 84 ? -9.273 -6.223 -0.9 1 93.56 84 LEU A C 1
ATOM 636 O O . LEU A 1 84 ? -9.039 -7.316 -1.426 1 93.56 84 LEU A O 1
ATOM 640 N N . GLY A 1 85 ? -9.469 -5.113 -1.536 1 93.94 85 GLY A N 1
ATOM 641 C CA . GLY A 1 85 ? -9.312 -5.094 -2.982 1 93.94 85 GLY A CA 1
ATOM 642 C C . GLY A 1 85 ? -7.902 -5.43 -3.432 1 93.94 85 GLY A C 1
ATOM 643 O O . GLY A 1 85 ? -7.719 -6.211 -4.367 1 93.94 85 GLY A O 1
ATOM 644 N N . GLU A 1 86 ? -6.934 -4.906 -2.756 1 90 86 GLU A N 1
ATOM 645 C CA . GLU A 1 86 ? -5.535 -5.145 -3.094 1 90 86 GLU A CA 1
ATOM 646 C C . GLU A 1 86 ? -5.16 -6.613 -2.9 1 90 86 GLU A C 1
ATOM 648 O O . GLU A 1 86 ? -4.398 -7.176 -3.688 1 90 86 GLU A O 1
ATOM 653 N N . GLY A 1 87 ? -5.641 -7.164 -1.934 1 87.19 87 GLY A N 1
ATOM 654 C CA . GLY A 1 87 ? -5.398 -8.578 -1.702 1 87.19 87 GLY A CA 1
ATOM 655 C C . GLY A 1 87 ? -5.969 -9.469 -2.791 1 87.19 87 GLY A C 1
ATOM 656 O O . GLY A 1 87 ? -5.383 -10.5 -3.129 1 87.19 87 GLY A O 1
ATOM 657 N N . GLY A 1 88 ? -7.078 -9.094 -3.262 1 87.38 88 GLY A N 1
ATOM 658 C CA . GLY A 1 88 ? -7.719 -9.852 -4.324 1 87.38 88 GLY A CA 1
ATOM 659 C C . GLY A 1 88 ? -7.012 -9.719 -5.66 1 87.38 88 GLY A C 1
ATOM 660 O O . GLY A 1 88 ? -7.188 -10.555 -6.547 1 87.38 88 GLY A O 1
ATOM 661 N N . GLN A 1 89 ? -6.254 -8.695 -5.773 1 86.31 89 GLN A N 1
ATOM 662 C CA . GLN A 1 89 ? -5.539 -8.445 -7.023 1 86.31 89 GLN A CA 1
ATOM 663 C C . GLN A 1 89 ? -4.199 -9.172 -7.043 1 86.31 89 GLN A C 1
ATOM 665 O O . GLN A 1 89 ? -3.461 -9.094 -8.031 1 86.31 89 GLN A O 1
ATOM 670 N N . GLN A 1 90 ? -3.932 -9.867 -6.117 1 80.44 90 GLN A N 1
ATOM 671 C CA . GLN A 1 90 ? -2.664 -10.586 -6.074 1 80.44 90 GLN A CA 1
ATOM 672 C C . GLN A 1 90 ? -2.832 -12.023 -6.551 1 80.44 90 GLN A C 1
ATOM 674 O O . GLN A 1 90 ? -3.203 -12.266 -7.703 1 80.44 90 GLN A O 1
ATOM 679 N N . THR A 1 91 ? -2.867 -13.016 -5.723 1 70.94 91 THR A N 1
ATOM 680 C CA . THR A 1 91 ? -2.818 -14.43 -6.07 1 70.94 91 THR A CA 1
ATOM 681 C C . THR A 1 91 ? -4.094 -14.852 -6.793 1 70.94 91 THR A C 1
ATOM 683 O O . THR A 1 91 ? -4.039 -15.461 -7.859 1 70.94 91 THR A O 1
ATOM 686 N N . PRO A 1 92 ? -5.285 -14.43 -6.246 1 80.38 92 PRO A N 1
ATOM 687 C CA . PRO A 1 92 ? -6.496 -14.859 -6.945 1 80.38 92 PRO A CA 1
ATOM 688 C C . PRO A 1 92 ? -6.609 -14.281 -8.352 1 80.38 92 PRO A C 1
ATOM 690 O O . PRO A 1 92 ? -7.137 -14.938 -9.258 1 80.38 92 PRO A O 1
ATOM 693 N N . TYR A 1 93 ? -6.16 -13.172 -8.523 1 87.38 93 TYR A N 1
ATOM 694 C CA . TYR A 1 93 ? -6.16 -12.508 -9.82 1 87.38 93 TYR A CA 1
ATOM 695 C C . TYR A 1 93 ? -5.293 -13.258 -10.82 1 87.38 93 TYR A C 1
ATOM 697 O O . TYR A 1 93 ? -5.715 -13.516 -11.953 1 87.38 93 TYR A O 1
ATOM 705 N N . LEU A 1 94 ? -4.16 -13.656 -10.422 1 79.56 94 LEU A N 1
ATOM 706 C CA . LEU A 1 94 ? -3.229 -14.359 -11.305 1 79.56 94 LEU A CA 1
ATOM 707 C C . LEU A 1 94 ? -3.73 -15.766 -11.617 1 79.56 94 LEU A C 1
ATOM 709 O O . LEU A 1 94 ? -3.566 -16.25 -12.742 1 79.56 94 LEU A O 1
ATOM 713 N N . TYR A 1 95 ? -4.293 -16.25 -10.617 1 79.44 95 TYR A N 1
ATOM 714 C CA . TYR A 1 95 ? -4.84 -17.594 -10.797 1 79.44 95 TYR A CA 1
ATOM 715 C C . TYR A 1 95 ? -5.973 -17.594 -11.812 1 79.44 95 TYR A C 1
ATOM 717 O O . TYR A 1 95 ? -6.07 -18.5 -12.641 1 79.44 95 TYR A O 1
ATOM 725 N N . PHE A 1 96 ? -6.82 -16.672 -11.766 1 86.69 96 PHE A N 1
ATOM 726 C CA . PHE A 1 96 ? -7.922 -16.547 -12.711 1 86.69 96 PHE A CA 1
ATOM 727 C C . PHE A 1 96 ? -7.398 -16.406 -14.133 1 86.69 96 PHE A C 1
ATOM 729 O O . PHE A 1 96 ? -7.914 -17.031 -15.055 1 86.69 96 PHE A O 1
ATOM 736 N N . LEU A 1 97 ? -6.402 -15.625 -14.312 1 89.31 97 LEU A N 1
ATOM 737 C CA . LEU A 1 97 ? -5.879 -15.367 -15.648 1 89.31 97 LEU A CA 1
ATOM 738 C C . LEU A 1 97 ? -5.207 -16.609 -16.219 1 89.31 97 LEU A C 1
ATOM 740 O O . LEU A 1 97 ? -5.301 -16.891 -17.422 1 89.31 97 LEU A O 1
ATOM 744 N N . LYS A 1 98 ? -4.562 -17.281 -15.406 1 86.25 98 LYS A N 1
ATOM 745 C CA . LYS A 1 98 ? -3.92 -18.516 -15.844 1 86.25 98 LYS A CA 1
ATOM 746 C C . LYS A 1 98 ? -4.953 -19.562 -16.219 1 86.25 98 LYS A C 1
ATOM 748 O O . LYS A 1 98 ? -4.824 -20.234 -17.234 1 86.25 98 LYS A O 1
ATOM 753 N N . ALA A 1 99 ? -5.902 -19.703 -15.461 1 85 99 ALA A N 1
ATOM 754 C CA . ALA A 1 99 ? -6.902 -20.75 -15.641 1 85 99 ALA A CA 1
ATOM 755 C C . ALA A 1 99 ? -7.828 -20.438 -16.812 1 85 99 ALA A C 1
ATOM 757 O O . ALA A 1 99 ? -8.156 -21.312 -17.609 1 85 99 ALA A O 1
ATOM 758 N N . ARG A 1 100 ? -8.219 -19.219 -16.859 1 87.31 100 ARG A N 1
ATOM 759 C CA . ARG A 1 100 ? -9.242 -18.844 -17.844 1 87.31 100 ARG A CA 1
ATOM 760 C C . ARG A 1 100 ? -8.609 -18.484 -19.188 1 87.31 100 ARG A C 1
ATOM 762 O O . ARG A 1 100 ? -9.148 -18.812 -20.234 1 87.31 100 ARG A O 1
ATOM 769 N N . LEU A 1 101 ? -7.512 -17.812 -19.109 1 91.75 101 LEU A N 1
ATOM 770 C CA . LEU A 1 101 ? -6.93 -17.281 -20.328 1 91.75 101 LEU A CA 1
ATOM 771 C C . LEU A 1 101 ? -5.602 -17.969 -20.641 1 91.75 101 LEU A C 1
ATOM 773 O O . LEU A 1 101 ? -4.957 -17.656 -21.641 1 91.75 101 LEU A O 1
ATOM 777 N N . GLN A 1 102 ? -5.156 -18.828 -19.812 1 90.75 102 GLN A N 1
ATOM 778 C CA . GLN A 1 102 ? -3.928 -19.609 -19.984 1 90.75 102 GLN A CA 1
ATOM 779 C C . GLN A 1 102 ? -2.723 -18.688 -20.156 1 90.75 102 GLN A C 1
ATOM 781 O O . GLN A 1 102 ? -1.933 -18.844 -21.078 1 90.75 102 GLN A O 1
ATOM 786 N N . TYR A 1 103 ? -2.707 -17.75 -19.312 1 89.19 103 TYR A N 1
ATOM 787 C CA . TYR A 1 103 ? -1.571 -16.828 -19.312 1 89.19 103 TYR A CA 1
ATOM 788 C C . TYR A 1 103 ? -0.269 -17.578 -19.062 1 89.19 103 TYR A C 1
ATOM 790 O O . TYR A 1 103 ? -0.211 -18.469 -18.203 1 89.19 103 TYR A O 1
ATOM 798 N N . ASN A 1 104 ? 0.638 -17.25 -19.938 1 84.06 104 ASN A N 1
ATOM 799 C CA . ASN A 1 104 ? 1.981 -17.781 -19.734 1 84.06 104 ASN A CA 1
ATOM 800 C C . ASN A 1 104 ? 2.859 -16.781 -18.969 1 84.06 104 ASN A C 1
ATOM 802 O O . ASN A 1 104 ? 2.389 -15.727 -18.547 1 84.06 104 ASN A O 1
ATOM 806 N N . LYS A 1 105 ? 4.109 -17.109 -18.672 1 75.62 105 LYS A N 1
ATOM 807 C CA . LYS A 1 105 ? 5.043 -16.281 -17.922 1 75.62 105 LYS A CA 1
ATOM 808 C C . LYS A 1 105 ? 5.27 -14.93 -18.594 1 75.62 105 LYS A C 1
ATOM 810 O O . LYS A 1 105 ? 5.344 -13.898 -17.938 1 75.62 105 LYS A O 1
ATOM 815 N N . ASP A 1 106 ? 5.301 -14.984 -19.828 1 81.19 106 ASP A N 1
ATOM 816 C CA . ASP A 1 106 ? 5.512 -13.758 -20.594 1 81.19 106 ASP A CA 1
ATOM 817 C C . ASP A 1 106 ? 4.293 -12.844 -20.516 1 81.19 106 ASP A C 1
ATOM 819 O O . ASP A 1 106 ? 4.43 -11.617 -20.438 1 81.19 106 ASP A O 1
ATOM 823 N N . ASN A 1 107 ? 3.156 -13.477 -20.531 1 84.94 107 ASN A N 1
ATOM 824 C CA . ASN A 1 107 ? 1.928 -12.695 -20.406 1 84.94 107 ASN A CA 1
ATOM 825 C C . ASN A 1 107 ? 1.846 -11.984 -19.062 1 84.94 107 ASN A C 1
ATOM 827 O O . ASN A 1 107 ? 1.436 -10.828 -19 1 84.94 107 ASN A O 1
ATOM 831 N N . PHE A 1 108 ? 2.299 -12.672 -18.078 1 81.88 108 PHE A N 1
ATOM 832 C CA . PHE A 1 108 ? 2.268 -12.086 -16.75 1 81.88 108 PHE A CA 1
ATOM 833 C C . PHE A 1 108 ? 3.279 -10.961 -16.625 1 81.88 108 PHE A C 1
ATOM 835 O O . PHE A 1 108 ? 3.006 -9.938 -15.984 1 81.88 108 PHE A O 1
ATOM 842 N N . ALA A 1 109 ? 4.395 -11.141 -17.172 1 76.25 109 ALA A N 1
ATOM 843 C CA . ALA A 1 109 ? 5.434 -10.109 -17.125 1 76.25 109 ALA A CA 1
ATOM 844 C C . ALA A 1 109 ? 4.961 -8.82 -17.812 1 76.25 109 ALA A C 1
ATOM 846 O O . ALA A 1 109 ? 5.172 -7.727 -17.281 1 76.25 109 ALA A O 1
ATOM 847 N N . VAL A 1 110 ? 4.363 -9 -18.875 1 83.56 110 VAL A N 1
ATOM 848 C CA . VAL A 1 110 ? 3.861 -7.852 -19.625 1 83.56 110 VAL A CA 1
ATOM 849 C C . VAL A 1 110 ? 2.746 -7.172 -18.828 1 83.56 110 VAL A C 1
ATOM 851 O O . VAL A 1 110 ? 2.678 -5.941 -18.766 1 83.56 110 VAL A O 1
ATOM 854 N N . LEU A 1 111 ? 1.887 -8.023 -18.25 1 86.56 111 LEU A N 1
ATOM 855 C CA . LEU A 1 111 ? 0.779 -7.504 -17.453 1 86.56 111 LEU A CA 1
ATOM 856 C C . LEU A 1 111 ? 1.292 -6.672 -16.297 1 86.56 111 LEU A C 1
ATOM 858 O O . LEU A 1 111 ? 0.786 -5.578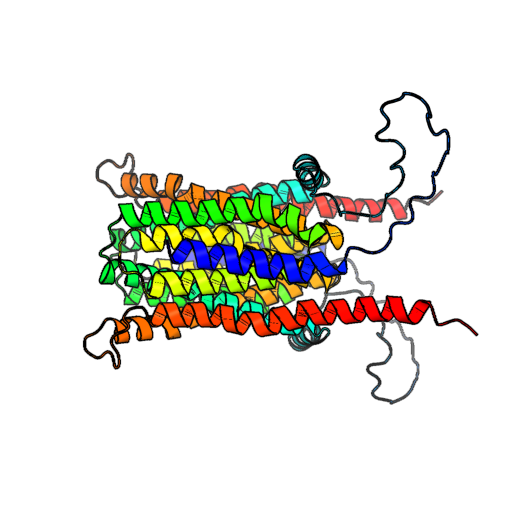 -16.031 1 86.56 111 LEU A O 1
ATOM 862 N N . MET A 1 112 ? 2.25 -7.141 -15.617 1 81.19 112 MET A N 1
ATOM 863 C CA . MET A 1 112 ? 2.82 -6.449 -14.461 1 81.19 112 MET A CA 1
ATOM 864 C C . MET A 1 112 ? 3.529 -5.168 -14.891 1 81.19 112 MET A C 1
ATOM 866 O O . MET A 1 112 ? 3.434 -4.141 -14.219 1 81.19 112 MET A O 1
ATOM 870 N N . LEU A 1 113 ? 4.223 -5.27 -15.953 1 82.56 113 LEU A N 1
ATOM 871 C CA . LEU A 1 113 ? 4.93 -4.105 -16.469 1 82.56 113 LEU A CA 1
ATOM 872 C C . LEU A 1 113 ? 3.959 -2.975 -16.797 1 82.56 113 LEU A C 1
ATOM 874 O O . LEU A 1 113 ? 4.211 -1.818 -16.453 1 82.56 113 LEU A O 1
ATOM 878 N N . ILE A 1 114 ? 2.891 -3.305 -17.406 1 87.88 114 ILE A N 1
ATOM 879 C CA . ILE A 1 114 ? 1.899 -2.303 -17.781 1 87.88 114 ILE A CA 1
ATOM 880 C C . ILE A 1 114 ? 1.264 -1.712 -16.516 1 87.88 114 ILE A C 1
ATOM 882 O O . ILE A 1 114 ? 1.146 -0.491 -16.391 1 87.88 114 ILE A O 1
ATOM 886 N N . GLY A 1 115 ? 0.892 -2.543 -15.68 1 87.19 115 GLY A N 1
ATOM 887 C CA . GLY A 1 115 ? 0.221 -2.107 -14.469 1 87.19 115 GLY A CA 1
ATOM 888 C C . GLY A 1 115 ? 1.091 -1.229 -13.586 1 87.19 115 GLY A C 1
ATOM 889 O O . GLY A 1 115 ? 0.67 -0.149 -13.172 1 87.19 115 GLY A O 1
ATOM 890 N N . TYR A 1 116 ? 2.311 -1.594 -13.336 1 82.94 116 TYR A N 1
ATOM 891 C CA . TYR A 1 116 ? 3.188 -0.875 -12.414 1 82.94 116 TYR A CA 1
ATOM 892 C C . TYR A 1 116 ? 3.729 0.395 -13.062 1 82.94 116 TYR A C 1
ATOM 894 O O . TYR A 1 116 ? 3.947 1.4 -12.383 1 82.94 116 TYR A O 1
ATOM 902 N N . THR A 1 117 ? 3.98 0.269 -14.336 1 89 117 THR A N 1
ATOM 903 C CA . THR A 1 117 ? 4.391 1.482 -15.031 1 89 117 THR A CA 1
ATOM 904 C C . THR A 1 117 ? 3.273 2.521 -15.016 1 89 117 THR A C 1
ATOM 906 O O . THR A 1 117 ? 3.523 3.707 -14.789 1 89 117 THR A O 1
ATOM 909 N N . GLY A 1 118 ? 2.096 2.051 -15.312 1 90.88 118 GLY A N 1
ATOM 910 C CA . GLY A 1 118 ? 0.955 2.947 -15.227 1 90.88 118 GLY A CA 1
ATOM 911 C C . GLY A 1 118 ? 0.788 3.562 -13.844 1 90.88 118 GLY A C 1
ATOM 912 O O . GLY A 1 118 ? 0.543 4.762 -13.727 1 90.88 118 GLY A O 1
ATOM 913 N N . ALA A 1 119 ? 0.912 2.754 -12.875 1 88.44 119 ALA A N 1
ATOM 914 C CA . ALA A 1 119 ? 0.789 3.229 -11.492 1 88.44 119 ALA A CA 1
ATOM 915 C C . ALA A 1 119 ? 1.854 4.273 -11.18 1 88.44 119 ALA A C 1
ATOM 917 O O . ALA A 1 119 ? 1.564 5.289 -10.539 1 88.44 119 ALA A O 1
ATOM 918 N N . ALA A 1 120 ? 3.082 4.023 -11.609 1 90.5 120 ALA A N 1
ATOM 919 C CA . ALA A 1 120 ? 4.18 4.949 -11.352 1 90.5 120 ALA A CA 1
ATOM 920 C C . ALA A 1 120 ? 3.934 6.293 -12.039 1 90.5 120 ALA A C 1
ATOM 922 O O . ALA A 1 120 ? 4.117 7.352 -11.43 1 90.5 120 ALA A O 1
ATOM 923 N N . ILE A 1 121 ? 3.463 6.207 -13.18 1 92.56 121 ILE A N 1
ATOM 924 C CA . ILE A 1 121 ? 3.186 7.422 -13.938 1 92.56 121 ILE A CA 1
ATOM 925 C C . ILE A 1 121 ? 2.057 8.203 -13.273 1 92.56 121 ILE A C 1
ATOM 927 O O . ILE A 1 121 ? 2.152 9.422 -13.109 1 92.56 121 ILE A O 1
ATOM 931 N N . GLY A 1 122 ? 1.036 7.547 -12.922 1 93.81 122 GLY A N 1
ATOM 932 C CA . GLY A 1 122 ? -0.085 8.195 -12.258 1 93.81 122 GLY A CA 1
ATOM 933 C C . GLY A 1 122 ? 0.301 8.867 -10.953 1 93.81 122 GLY A C 1
ATOM 934 O O . GLY A 1 122 ? -0.082 10.008 -10.703 1 93.81 122 GLY A O 1
ATOM 935 N N . GLN A 1 123 ? 1.061 8.172 -10.234 1 91 123 GLN A N 1
ATOM 936 C CA . GLN A 1 123 ? 1.412 8.68 -8.914 1 91 123 GLN A CA 1
ATOM 937 C C . GLN A 1 123 ? 2.451 9.789 -9.008 1 91 123 GLN A C 1
ATOM 939 O O . GLN A 1 123 ? 2.406 10.758 -8.242 1 91 123 GLN A O 1
ATOM 944 N N . LEU A 1 124 ? 3.344 9.75 -9.961 1 88.06 124 LEU A N 1
ATOM 945 C CA . LEU A 1 124 ? 4.422 10.734 -10.062 1 88.06 124 LEU A CA 1
ATOM 946 C C . LEU A 1 124 ? 3.951 11.984 -10.797 1 88.06 124 LEU A C 1
ATOM 948 O O . LEU A 1 124 ? 4.406 13.094 -10.5 1 88.06 124 LEU A O 1
ATOM 952 N N . PHE A 1 125 ? 3.016 11.766 -11.695 1 90.56 125 PHE A N 1
ATOM 953 C CA . PHE A 1 125 ? 2.678 12.898 -12.547 1 90.56 125 PHE A CA 1
ATOM 954 C C . PHE A 1 125 ? 1.227 13.312 -12.336 1 90.56 125 PHE A C 1
ATOM 956 O O . PHE A 1 125 ? 0.932 14.508 -12.203 1 90.56 125 PHE A O 1
ATOM 963 N N . LEU A 1 126 ? 0.413 12.43 -12.242 1 91.38 126 LEU A N 1
ATOM 964 C CA . LEU A 1 126 ? -1.008 12.75 -12.18 1 91.38 126 LEU A CA 1
ATOM 965 C C . LEU A 1 126 ? -1.39 13.25 -10.789 1 91.38 126 LEU A C 1
ATOM 967 O O . LEU A 1 126 ? -2.088 14.258 -10.648 1 91.38 126 LEU A O 1
ATOM 971 N N . MET A 1 127 ? -0.944 12.602 -9.836 1 92.56 127 MET A N 1
ATOM 972 C CA . MET A 1 127 ? -1.342 12.93 -8.469 1 92.56 127 MET A CA 1
ATOM 973 C C . MET A 1 127 ? -0.872 14.328 -8.086 1 92.56 127 MET A C 1
ATOM 975 O O . MET A 1 127 ? -1.664 15.148 -7.621 1 92.56 127 MET A O 1
ATOM 979 N N . PRO A 1 128 ? 0.403 14.664 -8.305 1 88.44 128 PRO A N 1
ATOM 980 C CA . PRO A 1 128 ? 0.865 15.992 -7.898 1 88.44 128 PRO A CA 1
ATOM 981 C C . PRO A 1 128 ? 0.227 17.109 -8.711 1 88.44 128 PRO A C 1
ATOM 983 O O . PRO A 1 128 ? 0.123 18.25 -8.242 1 88.44 128 PRO A O 1
ATOM 986 N N . ARG A 1 129 ? -0.259 16.812 -9.82 1 87.75 129 ARG A N 1
ATOM 987 C CA . ARG A 1 129 ? -0.88 17.812 -10.68 1 87.75 129 ARG A CA 1
ATOM 988 C C . ARG A 1 129 ? -2.369 17.953 -10.375 1 87.75 129 ARG A C 1
ATOM 990 O O . ARG A 1 129 ? -2.918 19.062 -10.414 1 87.75 129 ARG A O 1
ATOM 997 N N . LEU A 1 130 ? -2.98 16.922 -10.008 1 89.94 130 LEU A N 1
ATOM 998 C CA . LEU A 1 130 ? -4.43 16.922 -9.836 1 89.94 130 LEU A CA 1
ATOM 999 C C . LEU A 1 130 ? -4.809 17.281 -8.406 1 89.94 130 LEU A C 1
ATOM 1001 O O . LEU A 1 130 ? -5.875 17.844 -8.164 1 89.94 130 LEU A O 1
ATOM 1005 N N . ALA A 1 131 ? -3.979 16.984 -7.527 1 89.62 131 ALA A N 1
ATOM 1006 C CA . ALA A 1 131 ? -4.305 17.172 -6.113 1 89.62 131 ALA A CA 1
ATOM 1007 C C . ALA A 1 131 ? -4.613 18.625 -5.805 1 89.62 131 ALA A C 1
ATOM 1009 O O . ALA A 1 131 ? -5.617 18.938 -5.16 1 89.62 131 ALA A O 1
ATOM 1010 N N . PRO A 1 132 ? -3.77 19.578 -6.324 1 84.12 132 PRO A N 1
ATOM 1011 C CA . PRO A 1 132 ? -4.047 20.984 -6.02 1 84.12 132 PRO A CA 1
ATOM 1012 C C . PRO A 1 132 ? -5.258 21.516 -6.773 1 84.12 132 PRO A C 1
ATOM 1014 O O . PRO A 1 132 ? -5.883 22.5 -6.332 1 84.12 132 PRO A O 1
ATOM 1017 N N . ILE A 1 133 ? -5.629 20.844 -7.824 1 85.94 133 ILE A N 1
ATOM 1018 C CA . ILE A 1 133 ? -6.707 21.344 -8.664 1 85.94 133 ILE A CA 1
ATOM 1019 C C . ILE A 1 133 ? -8.047 20.781 -8.195 1 85.94 133 ILE A C 1
ATOM 1021 O O . ILE A 1 133 ? -9 21.531 -7.977 1 85.94 133 ILE A O 1
ATOM 1025 N N . THR A 1 134 ? -8.148 19.516 -8.062 1 89 134 THR A N 1
ATOM 1026 C CA . THR A 1 134 ? -9.422 18.875 -7.801 1 89 134 THR A CA 1
ATOM 1027 C C . THR A 1 134 ? -9.539 18.484 -6.328 1 89 134 THR A C 1
ATOM 1029 O O . THR A 1 134 ? -10.641 18.234 -5.832 1 89 134 THR A O 1
ATOM 1032 N N . GLY A 1 135 ? -8.477 18.438 -5.668 1 90.62 135 GLY A N 1
ATOM 1033 C CA . GLY A 1 135 ? -8.492 17.938 -4.301 1 90.62 135 GLY A CA 1
ATOM 1034 C C . GLY A 1 135 ? -8.273 16.438 -4.207 1 90.62 135 GLY A C 1
ATOM 1035 O O . GLY A 1 135 ? -8.641 15.695 -5.117 1 90.62 135 GLY A O 1
ATOM 1036 N N . GLU A 1 136 ? -7.754 16.031 -3.164 1 94.5 136 GLU A N 1
ATOM 1037 C CA . GLU A 1 136 ? -7.457 14.617 -2.965 1 94.5 136 GLU A CA 1
ATOM 1038 C C . GLU A 1 136 ? -8.734 13.805 -2.785 1 94.5 136 GLU A C 1
ATOM 1040 O O . GLU A 1 136 ? -8.781 12.617 -3.125 1 94.5 136 GLU A O 1
ATOM 1045 N N . GLU A 1 137 ? -9.766 14.43 -2.273 1 95.44 137 GLU A N 1
ATOM 1046 C CA . GLU A 1 137 ? -11.031 13.734 -2.049 1 95.44 137 GLU A CA 1
ATOM 1047 C C . GLU A 1 137 ? -11.664 13.297 -3.367 1 95.44 137 GLU A C 1
ATOM 1049 O O . GLU A 1 137 ? -12.188 12.188 -3.475 1 95.44 137 GLU A O 1
ATOM 1054 N N . ALA A 1 138 ? -11.602 14.156 -4.301 1 95.75 138 ALA A N 1
ATOM 1055 C CA . ALA A 1 138 ? -12.133 13.828 -5.621 1 95.75 138 ALA A CA 1
ATOM 1056 C C . ALA A 1 138 ? -11.297 12.75 -6.297 1 95.75 138 ALA A C 1
ATOM 1058 O O . ALA A 1 138 ? -11.828 11.883 -6.984 1 95.75 138 ALA A O 1
ATOM 1059 N N . ILE A 1 139 ? -10.008 12.859 -6.148 1 96.44 139 ILE A N 1
ATOM 1060 C CA . ILE A 1 139 ? -9.094 11.875 -6.723 1 96.44 139 ILE A CA 1
ATOM 1061 C C . ILE A 1 139 ? -9.398 10.5 -6.145 1 96.44 139 ILE A C 1
ATOM 1063 O O . ILE A 1 139 ? -9.406 9.5 -6.871 1 96.44 139 ILE A O 1
ATOM 1067 N N . LEU A 1 140 ? -9.664 10.484 -4.863 1 97.56 140 LEU A N 1
ATOM 1068 C CA . LEU A 1 140 ? -9.984 9.234 -4.188 1 97.56 140 LEU A CA 1
ATOM 1069 C C . LEU A 1 140 ? -11.242 8.602 -4.789 1 97.56 140 LEU A C 1
ATOM 1071 O O . LEU A 1 140 ? -11.266 7.398 -5.055 1 97.56 140 LEU A O 1
ATOM 1075 N N . SER A 1 141 ? -12.227 9.375 -5.012 1 97.38 141 SER A N 1
ATOM 1076 C CA . SER A 1 141 ? -13.469 8.875 -5.582 1 97.38 141 SER A CA 1
ATOM 1077 C C . SER A 1 141 ? -13.266 8.359 -7 1 97.38 141 SER A C 1
ATOM 1079 O O . SER A 1 141 ? -13.75 7.281 -7.352 1 97.38 141 SER A O 1
ATOM 1081 N N . VAL A 1 142 ? -12.547 9.07 -7.762 1 97.12 142 VAL A N 1
ATOM 1082 C CA . VAL A 1 142 ? -12.305 8.695 -9.148 1 97.12 142 VAL A CA 1
ATOM 1083 C C . VAL A 1 142 ? -11.453 7.43 -9.203 1 97.12 142 VAL A C 1
ATOM 1085 O O . VAL A 1 142 ? -11.656 6.574 -10.062 1 97.12 142 VAL A O 1
ATOM 1088 N N . SER A 1 143 ? -10.508 7.34 -8.305 1 97.62 143 SER A N 1
ATOM 1089 C CA . SER A 1 143 ? -9.648 6.156 -8.273 1 97.62 143 SER A CA 1
ATOM 1090 C C . SER A 1 143 ? -10.445 4.906 -7.914 1 97.62 143 SER A C 1
ATOM 1092 O O . SER A 1 143 ? -10.172 3.822 -8.43 1 97.62 143 SER A O 1
ATOM 1094 N N . CYS A 1 144 ? -11.406 5.051 -7.047 1 97.69 144 CYS A N 1
ATOM 1095 C CA . CYS A 1 144 ? -12.258 3.92 -6.691 1 97.69 144 CYS A CA 1
ATOM 1096 C C . CYS A 1 144 ? -13.062 3.447 -7.891 1 97.69 144 CYS A C 1
ATOM 1098 O O . CYS A 1 144 ? -13.211 2.244 -8.117 1 97.69 144 CYS A O 1
ATOM 1100 N N . ILE A 1 145 ? -13.531 4.359 -8.648 1 97.81 145 ILE A N 1
ATOM 1101 C CA . ILE A 1 145 ? -14.289 4.02 -9.844 1 97.81 145 ILE A CA 1
ATOM 1102 C C . ILE A 1 145 ? -13.391 3.301 -10.852 1 97.81 145 ILE A C 1
ATOM 1104 O O . ILE A 1 145 ? -13.797 2.303 -11.445 1 97.81 145 ILE A O 1
ATOM 1108 N N . ALA A 1 146 ? -12.258 3.869 -11.039 1 97.06 146 ALA A N 1
ATOM 1109 C CA . ALA A 1 146 ? -11.312 3.26 -11.969 1 97.06 146 ALA A CA 1
ATOM 1110 C C . ALA A 1 146 ? -10.961 1.839 -11.539 1 97.06 146 ALA A C 1
ATOM 1112 O O . ALA A 1 146 ? -10.82 0.946 -12.375 1 97.06 146 ALA A O 1
ATOM 1113 N N . GLY A 1 147 ? -10.797 1.661 -10.227 1 96.19 147 GLY A N 1
ATOM 1114 C CA . GLY A 1 147 ? -10.539 0.325 -9.719 1 96.19 147 GLY A CA 1
ATOM 1115 C C . GLY A 1 147 ? -11.664 -0.653 -10.008 1 96.19 147 GLY A C 1
ATOM 1116 O O . GLY A 1 147 ? -11.422 -1.781 -10.438 1 96.19 147 GLY A O 1
ATOM 1117 N N . PHE A 1 148 ? -12.828 -0.189 -9.82 1 97.44 148 PHE A N 1
ATOM 1118 C CA . PHE A 1 148 ? -13.984 -1.037 -10.07 1 97.44 148 PHE A CA 1
ATOM 1119 C C . PHE A 1 148 ? -14.086 -1.391 -11.547 1 97.44 148 PHE A C 1
ATOM 1121 O O . PHE A 1 148 ? -14.281 -2.555 -11.898 1 97.44 148 PHE A O 1
ATOM 1128 N N . ILE A 1 149 ? -13.922 -0.41 -12.406 1 97.44 149 ILE A N 1
ATOM 1129 C CA . ILE A 1 149 ? -14.055 -0.618 -13.844 1 97.44 149 ILE A CA 1
ATOM 1130 C C . ILE A 1 149 ? -12.977 -1.576 -14.336 1 97.44 149 ILE A C 1
ATOM 1132 O O . ILE A 1 149 ? -13.234 -2.439 -15.172 1 97.44 149 ILE A O 1
ATOM 1136 N N . SER A 1 150 ? -11.789 -1.39 -13.844 1 95.94 150 SER A N 1
ATOM 1137 C CA . SER A 1 150 ? -10.688 -2.266 -14.234 1 95.94 150 SER A CA 1
ATOM 1138 C C . SER A 1 150 ? -11 -3.721 -13.898 1 95.94 150 SER A C 1
ATOM 1140 O O . SER A 1 150 ? -10.828 -4.605 -14.742 1 95.94 150 SER A O 1
ATOM 1142 N N . MET A 1 151 ? -11.484 -3.953 -12.703 1 95.69 151 MET A N 1
ATOM 1143 C CA . MET A 1 151 ? -11.789 -5.312 -12.273 1 95.69 151 MET A CA 1
ATOM 1144 C C . MET A 1 151 ? -13 -5.863 -13.016 1 95.69 151 MET A C 1
ATOM 1146 O O . MET A 1 151 ? -13.07 -7.059 -13.305 1 95.69 151 MET A O 1
ATOM 1150 N N . LEU A 1 152 ? -13.945 -5.027 -13.266 1 95.69 152 LEU A N 1
ATOM 1151 C CA . LEU A 1 152 ? -15.133 -5.441 -14.008 1 95.69 152 LEU A CA 1
ATOM 1152 C C . LEU A 1 152 ? -14.75 -5.914 -15.414 1 95.69 152 LEU A C 1
ATOM 1154 O O . LEU A 1 152 ? -15.242 -6.945 -15.875 1 95.69 152 LEU A O 1
ATOM 1158 N N . ILE A 1 153 ? -13.875 -5.195 -16.078 1 96.06 153 I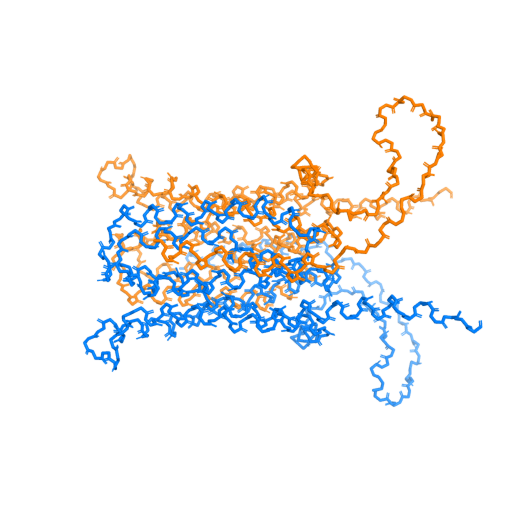LE A N 1
ATOM 1159 C CA . ILE A 1 153 ? -13.453 -5.531 -17.422 1 96.06 153 ILE A CA 1
ATOM 1160 C C . ILE A 1 153 ? -12.727 -6.875 -17.422 1 96.06 153 ILE A C 1
ATOM 1162 O O . ILE A 1 153 ? -12.984 -7.73 -18.266 1 96.06 153 ILE A O 1
ATOM 1166 N N . VAL A 1 154 ? -11.883 -7.078 -16.484 1 94.75 154 VAL A N 1
ATOM 1167 C CA . VAL A 1 154 ? -11.109 -8.312 -16.438 1 94.75 154 VAL A CA 1
ATOM 1168 C C . VAL A 1 154 ? -12.031 -9.484 -16.094 1 94.75 154 VAL A C 1
ATOM 1170 O O . VAL A 1 154 ? -11.812 -10.609 -16.547 1 94.75 154 VAL A O 1
ATOM 1173 N N . SER A 1 155 ? -12.977 -9.203 -15.234 1 94 155 SER A N 1
ATOM 1174 C CA . SER A 1 155 ? -13.891 -10.266 -14.805 1 94 155 SER A CA 1
ATOM 1175 C C . SER A 1 155 ? -14.641 -10.852 -15.992 1 94 155 SER A C 1
ATOM 1177 O O . SER A 1 155 ? -15.039 -12.023 -15.961 1 94 155 SER A O 1
ATOM 1179 N N . ILE A 1 156 ? -14.867 -10.117 -17 1 93.56 156 ILE A N 1
ATOM 1180 C CA . ILE A 1 156 ? -15.594 -10.609 -18.172 1 93.56 156 ILE A CA 1
ATOM 1181 C C . ILE A 1 156 ? -14.633 -10.766 -19.344 1 93.56 156 ILE A C 1
ATOM 1183 O O . ILE A 1 156 ? -15.047 -10.734 -20.5 1 93.56 156 ILE A O 1
ATOM 1187 N N . ALA A 1 157 ? -13.375 -10.898 -19.062 1 92.06 157 ALA A N 1
ATOM 1188 C CA . ALA A 1 157 ? -12.367 -10.938 -20.125 1 92.06 157 ALA A CA 1
ATOM 1189 C C . ALA A 1 157 ? -12.617 -12.109 -21.062 1 92.06 157 ALA A C 1
ATOM 1191 O O . ALA A 1 157 ? -12.789 -13.25 -20.625 1 92.06 157 ALA A O 1
ATOM 1192 N N . TRP A 1 158 ? -12.664 -11.82 -22.406 1 89.06 158 TRP A N 1
ATOM 1193 C CA . TRP A 1 158 ? -12.945 -12.828 -23.422 1 89.06 158 TRP A CA 1
ATOM 1194 C C . TRP A 1 158 ? -11.68 -13.188 -24.188 1 89.06 158 TRP A C 1
ATOM 1196 O O . TRP A 1 158 ? -11.664 -14.164 -24.938 1 89.06 158 TRP A O 1
ATOM 1206 N N . ALA A 1 159 ? -10.695 -12.336 -23.984 1 92.5 159 ALA A N 1
ATOM 1207 C CA . ALA A 1 159 ? -9.461 -12.578 -24.719 1 92.5 159 ALA A CA 1
ATOM 1208 C C . ALA A 1 159 ? -8.234 -12.203 -23.891 1 92.5 159 ALA A C 1
ATOM 1210 O O . ALA A 1 159 ? -8.344 -11.43 -22.938 1 92.5 159 ALA A O 1
ATOM 1211 N N . VAL A 1 160 ? -7.137 -12.625 -24.406 1 92.19 160 VAL A N 1
ATOM 1212 C CA . VAL A 1 160 ? -5.867 -12.484 -23.688 1 92.19 160 VAL A CA 1
ATOM 1213 C C . VAL A 1 160 ? -5.473 -11.016 -23.625 1 92.19 160 VAL A C 1
ATOM 1215 O O . VAL A 1 160 ? -4.84 -10.586 -22.656 1 92.19 160 VAL A O 1
ATOM 1218 N N . TRP A 1 161 ? -5.945 -10.242 -24.562 1 91.69 161 TRP A N 1
ATOM 1219 C CA . TRP A 1 161 ? -5.508 -8.852 -24.609 1 91.69 161 TRP A CA 1
ATOM 1220 C C . TRP A 1 161 ? -6.371 -7.973 -23.719 1 91.69 161 TRP A C 1
ATOM 1222 O O . TRP A 1 161 ? -5.992 -6.844 -23.391 1 91.69 161 TRP A O 1
ATOM 1232 N N . VAL A 1 162 ? -7.445 -8.453 -23.219 1 93.56 162 VAL A N 1
ATOM 1233 C CA . VAL A 1 162 ? -8.422 -7.668 -22.469 1 93.56 162 VAL A CA 1
ATOM 1234 C C . VAL A 1 162 ? -7.809 -7.211 -21.156 1 93.56 162 VAL A C 1
ATOM 1236 O O . VAL A 1 162 ? -7.898 -6.035 -20.781 1 93.56 162 VAL A O 1
ATOM 1239 N N . PRO A 1 163 ? -7.074 -8.078 -20.453 1 94.06 163 PRO A N 1
ATOM 1240 C CA . PRO A 1 163 ? -6.469 -7.633 -19.203 1 94.06 163 PRO A CA 1
ATOM 1241 C C . PRO A 1 163 ? -5.371 -6.59 -19.422 1 94.06 163 PRO A C 1
ATOM 1243 O O . PRO A 1 163 ? -5.145 -5.742 -18.547 1 94.06 163 PRO A O 1
ATOM 1246 N N . TYR A 1 164 ? -4.781 -6.602 -20.562 1 93.19 164 TYR A N 1
ATOM 1247 C CA . TYR A 1 164 ? -3.775 -5.59 -20.875 1 93.19 164 TYR A CA 1
ATOM 1248 C C . TYR A 1 164 ? -4.402 -4.199 -20.938 1 93.19 164 TYR A C 1
ATOM 1250 O O . TYR A 1 164 ? -3.824 -3.23 -20.438 1 93.19 164 TYR A O 1
ATOM 1258 N N . VAL A 1 165 ? -5.516 -4.168 -21.453 1 93.25 165 VAL A N 1
ATOM 1259 C CA . VAL A 1 165 ? -6.223 -2.9 -21.594 1 93.25 165 VAL A CA 1
ATOM 1260 C C . VAL A 1 165 ? -6.766 -2.467 -20.219 1 93.25 165 VAL A C 1
ATOM 1262 O O . VAL A 1 165 ? -6.684 -1.289 -19.859 1 93.25 165 VAL A O 1
ATOM 1265 N N . ALA A 1 166 ? -7.281 -3.4 -19.531 1 93.75 166 ALA A N 1
ATOM 1266 C CA . ALA A 1 166 ? -7.816 -3.107 -18.203 1 93.75 166 ALA A CA 1
ATOM 1267 C C . ALA A 1 166 ? -6.719 -2.604 -17.266 1 93.75 166 ALA A C 1
ATOM 1269 O O . ALA A 1 166 ? -6.98 -1.788 -16.375 1 93.75 166 ALA A O 1
ATOM 1270 N N . ASN A 1 167 ? -5.465 -2.99 -17.484 1 92 167 ASN A N 1
ATOM 1271 C CA . ASN A 1 167 ? -4.348 -2.648 -16.609 1 92 167 ASN A CA 1
ATOM 1272 C C . ASN A 1 167 ? -3.771 -1.276 -16.953 1 92 167 ASN A C 1
ATOM 1274 O O . ASN A 1 167 ? -2.799 -0.839 -16.328 1 92 167 ASN A O 1
ATOM 1278 N N . LEU A 1 168 ? -4.441 -0.587 -17.797 1 92 168 LEU A N 1
ATOM 1279 C CA . LEU A 1 168 ? -4.117 0.818 -18.031 1 92 168 LEU A CA 1
ATOM 1280 C C . LEU A 1 168 ? -4.832 1.706 -17.016 1 92 168 LEU A C 1
ATOM 1282 O O . LEU A 1 168 ? -4.387 2.82 -16.734 1 92 168 LEU A O 1
ATOM 1286 N N . LEU A 1 169 ? -5.832 1.208 -16.406 1 93.06 169 LEU A N 1
ATOM 1287 C CA . LEU A 1 169 ? -6.66 1.985 -15.492 1 93.06 169 LEU A CA 1
ATOM 1288 C C . LEU A 1 169 ? -5.957 2.166 -14.156 1 93.06 169 LEU A C 1
ATOM 1290 O O . LEU A 1 169 ? -6.273 3.09 -13.398 1 93.06 169 LEU A O 1
ATOM 1294 N N . PRO A 1 170 ? -4.98 1.362 -13.891 1 88.62 170 PRO A N 1
ATOM 1295 C CA . PRO A 1 170 ? -4.23 1.546 -12.648 1 88.62 170 PRO A CA 1
ATOM 1296 C C . PRO A 1 170 ? -3.51 2.891 -12.586 1 88.62 170 PRO A C 1
ATOM 1298 O O . PRO A 1 170 ? -3.156 3.357 -11.5 1 88.62 170 PRO A O 1
ATOM 1301 N N . ILE A 1 171 ? -3.379 3.525 -13.719 1 91.81 171 ILE A N 1
ATOM 1302 C CA . ILE A 1 171 ? -2.82 4.875 -13.734 1 91.81 171 ILE A CA 1
ATOM 1303 C C . ILE A 1 171 ? -3.633 5.777 -12.812 1 91.81 171 ILE A C 1
ATOM 1305 O O . ILE A 1 171 ? -3.08 6.664 -12.156 1 91.81 171 ILE A O 1
ATOM 1309 N N . ILE A 1 172 ? -4.875 5.438 -12.719 1 94.94 172 ILE A N 1
ATOM 1310 C CA . ILE A 1 172 ? -5.781 6.223 -11.891 1 94.94 172 ILE A CA 1
ATOM 1311 C C . ILE A 1 172 ? -6.141 5.438 -10.625 1 94.94 172 ILE A C 1
ATOM 1313 O O . ILE A 1 172 ? -6.184 5.996 -9.531 1 94.94 172 ILE A O 1
ATOM 1317 N N . ALA A 1 173 ? -6.332 4.199 -10.734 1 94 173 ALA A N 1
ATOM 1318 C CA . ALA A 1 173 ? -6.828 3.355 -9.656 1 94 173 ALA A CA 1
ATOM 1319 C C . ALA A 1 173 ? -5.828 3.297 -8.5 1 94 173 ALA A C 1
ATOM 1321 O O . ALA A 1 173 ? -6.223 3.225 -7.336 1 94 173 ALA A O 1
ATOM 1322 N N . PHE A 1 174 ? -4.574 3.443 -8.797 1 92.44 174 PHE A N 1
ATOM 1323 C CA . PHE A 1 174 ? -3.549 3.297 -7.766 1 92.44 174 PHE A CA 1
ATOM 1324 C C . PHE A 1 174 ? -3.295 4.625 -7.059 1 92.44 174 PHE A C 1
ATOM 1326 O O . PHE A 1 174 ? -2.445 4.707 -6.172 1 92.44 174 PHE A O 1
ATOM 1333 N N . LEU A 1 175 ? -4.098 5.582 -7.422 1 95.81 175 LEU A N 1
ATOM 1334 C CA . LEU A 1 175 ? -4.004 6.852 -6.711 1 95.81 175 LEU A CA 1
ATOM 1335 C C . LEU A 1 175 ? -4.777 6.797 -5.395 1 95.81 175 LEU A C 1
ATOM 1337 O O . LEU A 1 175 ? -4.711 7.73 -4.59 1 95.81 175 LEU A O 1
ATOM 1341 N N . THR A 1 176 ? -5.398 5.691 -5.145 1 95.75 176 THR A N 1
ATOM 1342 C CA . THR A 1 176 ? -6.207 5.527 -3.943 1 95.75 176 THR A CA 1
ATOM 1343 C C . THR A 1 176 ? -5.348 5.641 -2.688 1 95.75 176 THR A C 1
ATOM 1345 O O . THR A 1 176 ? -5.695 6.367 -1.754 1 95.75 176 THR A O 1
ATOM 1348 N N . ARG A 1 177 ? -4.23 5.055 -2.764 1 93.44 177 ARG A N 1
ATOM 1349 C CA . ARG A 1 177 ? -3.395 4.996 -1.569 1 93.44 177 ARG A CA 1
ATOM 1350 C C . ARG A 1 177 ? -2.809 6.367 -1.243 1 93.44 177 ARG A C 1
ATOM 1352 O O . ARG A 1 177 ? -2.963 6.863 -0.127 1 93.44 177 ARG A O 1
ATOM 1359 N N . PRO A 1 178 ? -2.201 7.008 -2.174 1 94.56 178 PRO A N 1
ATOM 1360 C CA . PRO A 1 178 ? -1.652 8.32 -1.821 1 94.56 178 PRO A CA 1
ATOM 1361 C C . PRO A 1 178 ? -2.736 9.344 -1.504 1 94.56 178 PRO A C 1
ATOM 1363 O O . PRO A 1 178 ? -2.537 10.219 -0.652 1 94.56 178 PRO A O 1
ATOM 1366 N N . ALA A 1 179 ? -3.838 9.234 -2.172 1 96.69 179 ALA A N 1
ATOM 1367 C CA . ALA A 1 179 ? -4.938 10.141 -1.856 1 96.69 179 ALA A CA 1
ATOM 1368 C C . ALA A 1 179 ? -5.441 9.922 -0.432 1 96.69 179 ALA A C 1
ATOM 1370 O O . ALA A 1 179 ? -5.691 10.883 0.3 1 96.69 179 ALA A O 1
ATOM 1371 N N . LEU A 1 180 ? -5.535 8.703 -0.088 1 96.62 180 LEU A N 1
ATOM 1372 C CA . LEU A 1 180 ? -5.98 8.344 1.254 1 96.62 180 LEU A CA 1
ATOM 1373 C C . LEU A 1 180 ? -4.98 8.82 2.303 1 96.62 180 LEU A C 1
ATOM 1375 O O . LEU A 1 180 ? -5.371 9.367 3.336 1 96.62 180 LEU A O 1
ATOM 1379 N N . GLN A 1 181 ? -3.746 8.664 2.031 1 95.12 181 GLN A N 1
ATOM 1380 C CA . GLN A 1 181 ? -2.693 9.086 2.951 1 95.12 181 GLN A CA 1
ATOM 1381 C C . GLN A 1 181 ? -2.666 10.602 3.1 1 95.12 181 GLN A C 1
ATOM 1383 O O . GLN A 1 181 ? -2.434 11.117 4.195 1 95.12 181 GLN A O 1
ATOM 1388 N N . SER A 1 182 ? -2.881 11.211 2.037 1 95.31 182 SER A N 1
ATOM 1389 C CA . SER A 1 182 ? -2.928 12.672 2.055 1 95.31 182 SER A CA 1
ATOM 1390 C C . SER A 1 182 ? -4.105 13.18 2.881 1 95.31 182 SER A C 1
ATOM 1392 O O . SER A 1 182 ? -3.951 14.086 3.697 1 95.31 182 SER A O 1
ATOM 1394 N N . ILE A 1 183 ? -5.234 12.609 2.672 1 95.5 183 ILE A N 1
ATOM 1395 C CA . ILE A 1 183 ? -6.449 13.016 3.373 1 95.5 183 ILE A CA 1
ATOM 1396 C C . ILE A 1 183 ? -6.277 12.797 4.875 1 95.5 183 ILE A C 1
ATOM 1398 O O . ILE A 1 183 ? -6.602 13.672 5.676 1 95.5 183 ILE A O 1
ATOM 1402 N N . VAL A 1 184 ? -5.727 11.695 5.223 1 95.12 184 VAL A N 1
ATOM 1403 C CA . VAL A 1 184 ? -5.516 11.344 6.621 1 95.12 184 VAL A CA 1
ATOM 1404 C C . VAL A 1 184 ? -4.496 12.289 7.25 1 95.12 184 VAL A C 1
ATOM 1406 O O . VAL A 1 184 ? -4.672 12.742 8.383 1 95.12 184 VAL A O 1
ATOM 1409 N N . SER A 1 185 ? -3.457 12.656 6.523 1 93.81 185 SER A N 1
ATOM 1410 C CA . SER A 1 185 ? -2.396 13.523 7.035 1 93.81 185 SER A CA 1
ATOM 1411 C C . SER A 1 185 ? -2.922 14.922 7.344 1 93.81 185 SER A C 1
ATOM 1413 O O . SER A 1 185 ? -2.412 15.594 8.242 1 93.81 185 SER A O 1
ATOM 1415 N N . LYS A 1 186 ? -3.92 15.289 6.648 1 93.5 186 LYS A N 1
ATOM 1416 C CA . LYS A 1 186 ? -4.473 16.625 6.812 1 93.5 186 LYS A CA 1
ATOM 1417 C C . LYS A 1 186 ? -5.402 16.688 8.023 1 93.5 186 LYS A C 1
ATOM 1419 O O . LYS A 1 186 ? -5.73 17.781 8.5 1 93.5 186 LYS A O 1
ATOM 1424 N N . GLN A 1 187 ? -5.805 15.539 8.516 1 91.88 187 GLN A N 1
ATOM 1425 C CA . GLN A 1 187 ? -6.809 15.508 9.578 1 91.88 187 GLN A CA 1
ATOM 1426 C C . GLN A 1 187 ? -6.16 15.477 10.953 1 91.88 187 GLN A C 1
ATOM 1428 O O . GLN A 1 187 ? -6.84 15.633 11.969 1 91.88 187 GLN A O 1
ATOM 1433 N N . VAL A 1 188 ? -4.844 15.312 10.977 1 91.06 188 VAL A N 1
ATOM 1434 C CA . VAL A 1 188 ? -4.207 15.125 12.281 1 91.06 188 VAL A CA 1
ATOM 1435 C C . VAL A 1 188 ? -3 16.047 12.398 1 91.06 188 VAL A C 1
ATOM 1437 O O . VAL A 1 188 ? -2.48 16.547 11.398 1 91.06 188 VAL A O 1
ATOM 1440 N N . GLY A 1 189 ? -2.613 16.281 13.648 1 89.12 189 GLY A N 1
ATOM 1441 C CA . GLY A 1 189 ? -1.432 17.094 13.906 1 89.12 189 GLY A CA 1
ATOM 1442 C C . GLY A 1 189 ? -0.135 16.328 13.719 1 89.12 189 GLY A C 1
ATOM 1443 O O . GLY A 1 189 ? -0.151 15.109 13.492 1 89.12 189 GLY A O 1
ATOM 1444 N N . PRO A 1 190 ? 0.982 17.016 13.758 1 88.44 190 PRO A N 1
ATOM 1445 C CA . PRO A 1 190 ? 2.287 16.391 13.539 1 88.44 190 PRO A CA 1
ATOM 1446 C C . PRO A 1 190 ? 2.596 15.289 14.555 1 88.44 190 PRO A C 1
ATOM 1448 O O . PRO A 1 190 ? 3.232 14.289 14.211 1 88.44 190 PRO A O 1
ATOM 1451 N N . ASN A 1 191 ? 2.066 15.352 15.734 1 87.5 191 ASN A N 1
ATOM 1452 C CA . ASN A 1 191 ? 2.377 14.391 16.781 1 87.5 191 ASN A CA 1
ATOM 1453 C C . ASN A 1 191 ? 1.501 13.148 16.688 1 87.5 191 ASN A C 1
ATOM 1455 O O . ASN A 1 191 ? 1.806 12.109 17.281 1 87.5 191 ASN A O 1
ATOM 1459 N N . GLU A 1 192 ? 0.472 13.258 15.875 1 91.69 192 GLU A N 1
ATOM 1460 C CA . GLU A 1 192 ? -0.459 12.148 15.742 1 91.69 192 GLU A CA 1
ATOM 1461 C C . GLU A 1 192 ? -0.307 11.461 14.391 1 91.69 192 GLU A C 1
ATOM 1463 O O . GLU A 1 192 ? -1.024 10.5 14.094 1 91.69 192 GLU A O 1
ATOM 1468 N N . GLN A 1 193 ? 0.673 11.945 13.648 1 91.69 193 GLN A N 1
ATOM 1469 C CA . GLN A 1 193 ? 0.831 11.43 12.289 1 91.69 193 GLN A CA 1
ATOM 1470 C C . GLN A 1 193 ? 1.187 9.945 12.305 1 91.69 193 GLN A C 1
ATOM 1472 O O . GLN A 1 193 ? 0.623 9.156 11.539 1 91.69 193 GLN A O 1
ATOM 1477 N N . GLY A 1 194 ? 2.139 9.539 13.18 1 90.75 194 GLY A N 1
ATOM 1478 C CA . GLY A 1 194 ? 2.535 8.141 13.258 1 90.75 194 GLY A CA 1
ATOM 1479 C C . GLY A 1 194 ? 1.402 7.223 13.68 1 90.75 194 GLY A C 1
ATOM 1480 O O . GLY A 1 194 ? 1.262 6.121 13.156 1 90.75 194 GLY A O 1
ATOM 1481 N N . ILE A 1 195 ? 0.576 7.723 14.5 1 92.19 195 ILE A N 1
ATOM 1482 C CA . ILE A 1 195 ? -0.56 6.945 14.984 1 92.19 195 ILE A CA 1
ATOM 1483 C C . ILE A 1 195 ? -1.581 6.773 13.859 1 92.19 195 ILE A C 1
ATOM 1485 O O . ILE A 1 195 ? -2.023 5.656 13.586 1 92.19 195 ILE A O 1
ATOM 1489 N N . ALA A 1 196 ? -1.903 7.867 13.234 1 93.19 196 ALA A N 1
ATOM 1490 C CA . ALA A 1 196 ? -2.91 7.852 12.172 1 93.19 196 ALA A CA 1
ATOM 1491 C C . ALA A 1 196 ? -2.451 7.008 10.992 1 93.19 196 ALA A C 1
ATOM 1493 O O . ALA A 1 196 ? -3.197 6.156 10.5 1 93.19 196 ALA A O 1
ATOM 1494 N N . GLN A 1 197 ? -1.237 7.227 10.578 1 92.94 197 GLN A N 1
ATOM 1495 C CA . GLN A 1 197 ? -0.716 6.5 9.43 1 92.94 197 GLN A CA 1
ATOM 1496 C C . GLN A 1 197 ? -0.544 5.016 9.75 1 92.94 197 GLN A C 1
ATOM 1498 O O . GLN A 1 197 ? -0.781 4.16 8.891 1 92.94 197 GLN A O 1
ATOM 1503 N N . GLY A 1 198 ? -0.12 4.727 10.93 1 91.81 198 GLY A N 1
ATOM 1504 C CA . GLY A 1 198 ? -0.025 3.34 11.359 1 91.81 198 GLY A CA 1
ATOM 1505 C C . GLY A 1 198 ? -1.366 2.631 11.375 1 91.81 198 GLY A C 1
ATOM 1506 O O . GLY A 1 198 ? -1.477 1.488 10.93 1 91.81 198 GLY A O 1
ATOM 1507 N N . CYS A 1 199 ? -2.324 3.277 11.82 1 92.19 199 CYS A N 1
ATOM 1508 C CA . CYS A 1 199 ? -3.658 2.689 11.898 1 92.19 199 CYS A CA 1
ATOM 1509 C C . CYS A 1 199 ? -4.23 2.449 10.508 1 92.19 199 CYS A C 1
ATOM 1511 O O . CYS A 1 199 ? -4.816 1.396 10.25 1 92.19 199 CYS A O 1
ATOM 1513 N N . ILE A 1 200 ? -4.043 3.398 9.695 1 94.5 200 ILE A N 1
ATOM 1514 C CA . ILE A 1 200 ? -4.543 3.258 8.336 1 94.5 200 ILE A CA 1
ATOM 1515 C C . ILE A 1 200 ? -3.84 2.094 7.641 1 94.5 200 ILE A C 1
ATOM 1517 O O . ILE A 1 200 ? -4.484 1.267 6.992 1 94.5 200 ILE A O 1
ATOM 1521 N N . ALA A 1 201 ? -2.57 2.051 7.809 1 93.19 201 ALA A N 1
ATOM 1522 C CA . ALA A 1 201 ? -1.794 0.964 7.219 1 93.19 201 ALA A CA 1
ATOM 1523 C C . ALA A 1 201 ? -2.189 -0.382 7.816 1 93.19 201 ALA A C 1
ATOM 1525 O O . ALA A 1 201 ? -2.293 -1.382 7.102 1 93.19 201 ALA A O 1
ATOM 1526 N N . GLY A 1 202 ? -2.357 -0.362 9.078 1 92.06 202 GLY A N 1
ATOM 1527 C CA . GLY A 1 202 ? -2.748 -1.586 9.758 1 92.06 202 GLY A CA 1
ATOM 1528 C C . GLY A 1 202 ? -4.105 -2.104 9.328 1 92.06 202 GLY A C 1
ATOM 1529 O O . GLY A 1 202 ? -4.281 -3.305 9.109 1 92.06 202 GLY A O 1
ATOM 1530 N N . ILE A 1 203 ? -5.012 -1.252 9.203 1 93.88 203 ILE A N 1
ATOM 1531 C CA . ILE A 1 203 ? -6.363 -1.629 8.797 1 93.88 203 ILE A CA 1
ATOM 1532 C C . ILE A 1 203 ? -6.348 -2.139 7.359 1 93.88 203 ILE A C 1
ATOM 1534 O O . ILE A 1 203 ? -7.031 -3.111 7.031 1 93.88 203 ILE A O 1
ATOM 1538 N N . SER A 1 204 ? -5.613 -1.441 6.535 1 93.94 204 SER A N 1
ATOM 1539 C CA . SER A 1 204 ? -5.453 -1.912 5.164 1 93.9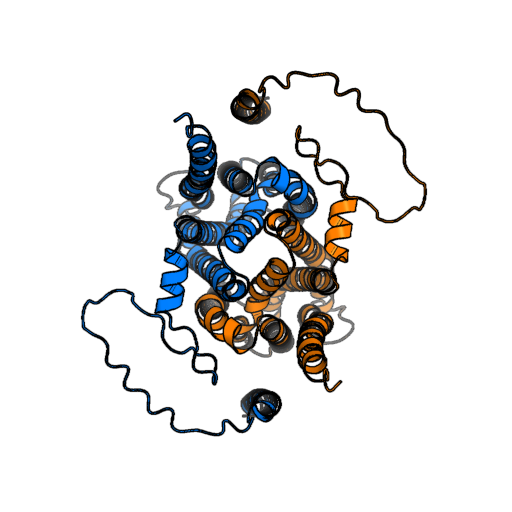4 204 SER A CA 1
ATOM 1540 C C . SER A 1 204 ? -4.832 -3.303 5.125 1 93.94 204 SER A C 1
ATOM 1542 O O . SER A 1 204 ? -5.25 -4.156 4.336 1 93.94 204 SER A O 1
ATOM 1544 N N . SER A 1 205 ? -3.83 -3.49 5.984 1 88.25 205 SER A N 1
ATOM 1545 C CA . SER A 1 205 ? -3.17 -4.789 6.059 1 88.25 205 SER A CA 1
ATOM 1546 C C . SER A 1 205 ? -4.137 -5.871 6.535 1 88.25 205 SER A C 1
ATOM 1548 O O . SER A 1 205 ? -4.066 -7.016 6.078 1 88.25 205 SER A O 1
ATOM 1550 N N . PHE A 1 206 ? -4.945 -5.52 7.418 1 90.12 206 PHE A N 1
ATOM 1551 C CA . PHE A 1 206 ? -5.949 -6.453 7.914 1 90.12 206 PHE A CA 1
ATOM 1552 C C . PHE A 1 206 ? -6.914 -6.852 6.805 1 90.12 206 PHE A C 1
ATOM 1554 O O . PHE A 1 206 ? -7.281 -8.023 6.684 1 90.12 206 PHE A O 1
ATOM 1561 N N . GLY A 1 207 ? -7.332 -5.879 6.062 1 91.75 207 GLY A N 1
ATOM 1562 C CA . GLY A 1 207 ? -8.148 -6.188 4.898 1 91.75 207 GLY A CA 1
ATOM 1563 C C . GLY A 1 207 ? -7.453 -7.109 3.912 1 91.75 207 GLY A C 1
ATOM 1564 O O . GLY A 1 207 ? -8.07 -8.031 3.379 1 91.75 207 GLY A O 1
ATOM 1565 N N . ASN A 1 208 ? -6.238 -6.852 3.736 1 88.31 208 ASN A N 1
ATOM 1566 C CA . ASN A 1 208 ? -5.445 -7.656 2.811 1 88.31 208 ASN A CA 1
ATOM 1567 C C . ASN A 1 208 ? -5.355 -9.109 3.266 1 88.31 208 ASN A C 1
ATOM 1569 O O . ASN A 1 208 ? -5.402 -10.023 2.443 1 88.31 208 ASN A O 1
ATOM 1573 N N . ILE A 1 209 ? -5.277 -9.32 4.469 1 83.31 209 ILE A N 1
ATOM 1574 C CA . ILE A 1 209 ? -5.199 -10.656 5.047 1 83.31 209 ILE A CA 1
ATOM 1575 C C . ILE A 1 209 ? -6.516 -11.398 4.812 1 83.31 209 ILE A C 1
ATOM 1577 O O . ILE A 1 209 ? -6.52 -12.609 4.566 1 83.31 209 ILE A O 1
ATOM 1581 N N . LEU A 1 210 ? -7.539 -10.727 4.93 1 88 210 LEU A N 1
ATOM 1582 C CA . LEU A 1 210 ? -8.859 -11.32 4.801 1 88 210 LEU A CA 1
ATOM 1583 C C . LEU A 1 210 ? -9.172 -11.648 3.344 1 88 210 LEU A C 1
ATOM 1585 O O . LEU A 1 210 ? -10.039 -12.484 3.059 1 88 210 LEU A O 1
ATOM 1589 N N . SER A 1 211 ? -8.477 -11.039 2.553 1 87.75 211 SER A N 1
ATOM 1590 C CA . SER A 1 211 ? -8.805 -11.102 1.131 1 87.75 211 SER A CA 1
ATOM 1591 C C . SER A 1 211 ? -8.711 -12.531 0.604 1 87.75 211 SER A C 1
ATOM 1593 O O . SER A 1 211 ? -9.648 -13.023 -0.024 1 87.75 211 SER A O 1
ATOM 1595 N N . PRO A 1 212 ? -7.551 -13.266 0.846 1 78.5 212 PRO A N 1
ATOM 1596 C CA . PRO A 1 212 ? -7.484 -14.633 0.325 1 78.5 212 PRO A CA 1
ATOM 1597 C C . PRO A 1 212 ? -8.547 -15.555 0.931 1 78.5 212 PRO A C 1
ATOM 1599 O O . PRO A 1 212 ? -8.984 -16.5 0.283 1 78.5 212 PRO A O 1
ATOM 1602 N N . LEU A 1 213 ? -8.914 -15.266 2.152 1 80.38 213 LEU A N 1
ATOM 1603 C CA . LEU A 1 213 ? -9.922 -16.078 2.826 1 80.38 213 LEU A CA 1
ATOM 1604 C C . LEU A 1 213 ? -11.281 -15.914 2.146 1 80.38 213 LEU A C 1
ATOM 1606 O O . LEU A 1 213 ? -12.102 -16.828 2.178 1 80.38 213 LEU A O 1
ATOM 1610 N N . ILE A 1 214 ? -11.43 -14.797 1.54 1 87.81 214 ILE A N 1
ATOM 1611 C CA . ILE A 1 214 ? -12.703 -14.508 0.897 1 87.81 214 ILE A CA 1
ATOM 1612 C C . ILE A 1 214 ? -12.625 -14.852 -0.588 1 87.81 214 ILE A C 1
ATOM 1614 O O . ILE A 1 214 ? -13.477 -15.578 -1.111 1 87.81 214 ILE A O 1
ATOM 1618 N N . TYR A 1 215 ? -11.57 -14.477 -1.207 1 88.5 215 TYR A N 1
ATOM 1619 C CA . TYR A 1 215 ? -11.547 -14.484 -2.666 1 88.5 215 TYR A CA 1
ATOM 1620 C C . TYR A 1 215 ? -11 -15.812 -3.191 1 88.5 215 TYR A C 1
ATOM 1622 O O . TYR A 1 215 ? -11.336 -16.234 -4.297 1 88.5 215 TYR A O 1
ATOM 1630 N N . THR A 1 216 ? -10.148 -16.453 -2.41 1 80.25 216 THR A N 1
ATOM 1631 C CA . THR A 1 216 ? -9.57 -17.703 -2.883 1 80.25 216 THR A CA 1
ATOM 1632 C C . THR A 1 216 ? -10.648 -18.781 -3.006 1 80.25 216 THR A C 1
ATOM 1634 O O . THR A 1 216 ? -10.766 -19.438 -4.047 1 80.25 216 THR A O 1
ATOM 1637 N N . PRO A 1 217 ? -11.391 -19.047 -1.962 1 82.81 217 PRO A N 1
ATOM 1638 C CA . PRO A 1 217 ? -12.461 -20.031 -2.113 1 82.81 217 PRO A CA 1
ATOM 1639 C C . PRO A 1 217 ? -13.469 -19.641 -3.193 1 82.81 217 PRO A C 1
ATOM 1641 O O . PRO A 1 217 ? -14.031 -20.516 -3.857 1 82.81 217 PRO A O 1
ATOM 1644 N N . LEU A 1 218 ? -13.727 -18.375 -3.361 1 85.94 218 LEU A N 1
ATOM 1645 C CA . LEU A 1 218 ? -14.633 -17.906 -4.402 1 85.94 218 LEU A CA 1
ATOM 1646 C C . LEU A 1 218 ? -14.086 -18.219 -5.789 1 85.94 218 LEU A C 1
ATOM 1648 O O . LEU A 1 218 ? -14.844 -18.578 -6.695 1 85.94 218 LEU A O 1
ATOM 1652 N N . THR A 1 219 ? -12.891 -18.031 -5.949 1 83.31 219 THR A N 1
ATOM 1653 C CA . THR A 1 219 ? -12.242 -18.344 -7.219 1 83.31 219 THR A CA 1
ATOM 1654 C C . THR A 1 219 ? -12.32 -19.828 -7.512 1 83.31 219 THR A C 1
ATOM 1656 O O . THR A 1 219 ? -12.648 -20.234 -8.633 1 83.31 219 THR A O 1
ATOM 1659 N N . ASP A 1 220 ? -12.016 -20.594 -6.516 1 82.06 220 ASP A N 1
ATOM 1660 C CA . ASP A 1 220 ? -12.055 -22.047 -6.68 1 82.06 220 ASP A CA 1
ATOM 1661 C C . ASP A 1 220 ? -13.461 -22.516 -7.047 1 82.06 220 ASP A C 1
ATOM 1663 O O . ASP A 1 220 ? -13.625 -23.391 -7.902 1 82.06 220 ASP A O 1
ATOM 1667 N N . LEU A 1 221 ? -14.375 -21.984 -6.395 1 83.12 221 LEU A N 1
ATOM 1668 C CA . LEU A 1 221 ? -15.766 -22.359 -6.621 1 83.12 221 LEU A CA 1
ATOM 1669 C C . LEU A 1 221 ? -16.203 -22 -8.039 1 83.12 221 LEU A C 1
ATOM 1671 O O . LEU A 1 221 ? -16.844 -22.812 -8.711 1 83.12 221 LEU A O 1
ATOM 1675 N N . PHE A 1 222 ? -15.836 -20.875 -8.492 1 87.5 222 PHE A N 1
ATOM 1676 C CA . PHE A 1 222 ? -16.391 -20.391 -9.75 1 87.5 222 PHE A CA 1
ATOM 1677 C C . PHE A 1 222 ? -15.555 -20.859 -10.93 1 87.5 222 PHE A C 1
ATOM 1679 O O . PHE A 1 222 ? -15.992 -20.781 -12.078 1 87.5 222 PHE A O 1
ATOM 1686 N N . LEU A 1 223 ? -14.438 -21.375 -10.656 1 82.69 223 LEU A N 1
ATOM 1687 C CA . LEU A 1 223 ? -13.641 -21.984 -11.719 1 82.69 223 LEU A CA 1
ATOM 1688 C C . LEU A 1 223 ? -13.898 -23.484 -11.797 1 82.69 223 LEU A C 1
ATOM 1690 O O . LEU A 1 223 ? -13.547 -24.125 -12.781 1 82.69 223 LEU A O 1
ATOM 1694 N N . SER A 1 224 ? -14.477 -23.922 -10.789 1 82.31 224 SER A N 1
ATOM 1695 C CA . SER A 1 224 ? -14.805 -25.344 -10.766 1 82.31 224 SER A CA 1
ATOM 1696 C C . SER A 1 224 ? -16.141 -25.609 -11.453 1 82.31 224 SER A C 1
ATOM 1698 O O . SER A 1 224 ? -16.844 -24.672 -11.828 1 82.31 224 SER A O 1
ATOM 1700 N N . GLU A 1 225 ? -16.359 -26.938 -11.609 1 82.44 225 GLU A N 1
ATOM 1701 C CA . GLU A 1 225 ? -17.594 -27.375 -12.258 1 82.44 225 GLU A CA 1
ATOM 1702 C C . GLU A 1 225 ? -18.812 -27.172 -11.344 1 82.44 225 GLU A C 1
ATOM 1704 O O . GLU A 1 225 ? -19.953 -27.172 -11.812 1 82.44 225 GLU A O 1
ATOM 1709 N N . LYS A 1 226 ? -18.594 -26.828 -10.18 1 82.19 226 LYS A N 1
ATOM 1710 C CA . LYS A 1 226 ? -19.672 -26.688 -9.203 1 82.19 226 LYS A CA 1
ATOM 1711 C C . LYS A 1 226 ? -20.172 -25.25 -9.133 1 82.19 226 LYS A C 1
ATOM 1713 O O . LYS A 1 226 ? -20.922 -24.875 -8.219 1 82.19 226 LYS A O 1
ATOM 1718 N N . ALA A 1 227 ? -19.719 -24.547 -10.125 1 83.19 227 ALA A N 1
ATOM 1719 C CA . ALA A 1 227 ? -20.125 -23.141 -10.086 1 83.19 227 ALA A CA 1
ATOM 1720 C C . ALA A 1 227 ? -21.625 -22.984 -10.25 1 83.19 227 ALA A C 1
ATOM 1722 O O . ALA A 1 227 ? -22.234 -23.625 -11.117 1 83.19 227 ALA A O 1
ATOM 1723 N N . PRO A 1 228 ? -22.281 -22.219 -9.344 1 83.88 228 PRO A N 1
ATOM 1724 C CA . PRO A 1 228 ? -23.734 -22.047 -9.406 1 83.88 228 PRO A CA 1
ATOM 1725 C C . PRO A 1 228 ? -24.203 -21.375 -10.695 1 83.88 228 PRO A C 1
ATOM 1727 O O . PRO A 1 228 ? -25.312 -21.609 -11.164 1 83.88 228 PRO A O 1
ATOM 1730 N N . PHE A 1 229 ? -23.391 -20.375 -11.156 1 84.5 229 PHE A N 1
ATOM 1731 C CA . PHE A 1 229 ? -23.672 -19.734 -12.438 1 84.5 229 PHE A CA 1
ATOM 1732 C C . PHE A 1 229 ? -22.391 -19.578 -13.258 1 84.5 229 PHE A C 1
ATOM 1734 O O . PHE A 1 229 ? -21.297 -19.578 -12.703 1 84.5 229 PHE A O 1
ATOM 1741 N N . ASN A 1 230 ? -22.625 -19.516 -14.562 1 83.62 230 ASN A N 1
ATOM 1742 C CA . ASN A 1 230 ? -21.484 -19.5 -15.477 1 83.62 230 ASN A CA 1
ATOM 1743 C C . ASN A 1 230 ? -20.828 -18.125 -15.523 1 83.62 230 ASN A C 1
ATOM 1745 O O . ASN A 1 230 ? -21.031 -17.359 -16.469 1 83.62 230 ASN A O 1
ATOM 1749 N N . TYR A 1 231 ? -20.172 -17.719 -14.586 1 90.12 231 TYR A N 1
ATOM 1750 C CA . TYR A 1 231 ? -19.391 -16.5 -14.484 1 90.12 231 TYR A CA 1
ATOM 1751 C C . TYR A 1 231 ? -18.047 -16.75 -13.789 1 90.12 231 TYR A C 1
ATOM 1753 O O . TYR A 1 231 ? -17.875 -16.406 -12.617 1 90.12 231 TYR A O 1
ATOM 1761 N N . PRO A 1 232 ? -17.141 -17.25 -14.578 1 86 232 PRO A N 1
ATOM 1762 C CA . PRO A 1 232 ? -15.844 -17.625 -14.008 1 86 232 PRO A CA 1
ATOM 1763 C C . PRO A 1 232 ? -15.125 -16.453 -13.352 1 86 232 PRO A C 1
ATOM 1765 O O . PRO A 1 232 ? -14.375 -16.656 -12.391 1 86 232 PRO A O 1
ATOM 1768 N N . GLY A 1 233 ? -15.352 -15.266 -13.836 1 90.69 233 GLY A N 1
ATOM 1769 C CA . GLY A 1 233 ? -14.664 -14.109 -13.289 1 90.69 233 GLY A CA 1
ATOM 1770 C C . GLY A 1 233 ? -15.422 -13.453 -12.156 1 90.69 233 GLY A C 1
ATOM 1771 O O . GLY A 1 233 ? -15.164 -12.297 -11.812 1 90.69 233 GLY A O 1
ATOM 1772 N N . PHE A 1 234 ? -16.297 -14.18 -11.5 1 91.56 234 PHE A N 1
ATOM 1773 C CA . PHE A 1 234 ? -17.141 -13.617 -10.445 1 91.56 234 PHE A CA 1
ATOM 1774 C C . PHE A 1 234 ? -16.281 -13.148 -9.273 1 91.56 234 PHE A C 1
ATOM 1776 O O . PHE A 1 234 ? -16.609 -12.148 -8.625 1 91.56 234 PHE A O 1
ATOM 1783 N N . ASN A 1 235 ? -15.227 -13.875 -9.008 1 91.31 235 ASN A N 1
ATOM 1784 C CA . ASN A 1 235 ? -14.312 -13.469 -7.941 1 91.31 235 ASN A CA 1
ATOM 1785 C C . ASN A 1 235 ? -13.766 -12.07 -8.188 1 91.31 235 ASN A C 1
ATOM 1787 O O . ASN A 1 235 ? -13.727 -11.242 -7.273 1 91.31 235 ASN A O 1
ATOM 1791 N N . LEU A 1 236 ? -13.406 -11.812 -9.422 1 94 236 LEU A N 1
ATOM 1792 C CA . LEU A 1 236 ? -12.844 -10.516 -9.773 1 94 236 LEU A CA 1
ATOM 1793 C C . LEU A 1 236 ? -13.914 -9.43 -9.711 1 94 236 LEU A C 1
ATOM 1795 O O . LEU A 1 236 ? -13.617 -8.281 -9.352 1 94 236 LEU A O 1
ATOM 1799 N N . PHE A 1 237 ? -15.055 -9.867 -10.039 1 95.31 237 PHE A N 1
ATOM 1800 C CA . PHE A 1 237 ? -16.172 -8.945 -9.891 1 95.31 237 PHE A CA 1
ATOM 1801 C C . PHE A 1 237 ? -16.359 -8.539 -8.43 1 95.31 237 PHE A C 1
ATOM 1803 O O . PHE A 1 237 ? -16.562 -7.363 -8.133 1 95.31 237 PHE A O 1
ATOM 1810 N N . CYS A 1 238 ? -16.234 -9.461 -7.559 1 95.31 238 CYS A N 1
ATOM 1811 C CA . CYS A 1 238 ? -16.375 -9.195 -6.133 1 95.31 238 CYS A CA 1
ATOM 1812 C C . CYS A 1 238 ? -15.242 -8.312 -5.625 1 95.31 238 CYS A C 1
ATOM 1814 O O . CYS A 1 238 ? -15.445 -7.469 -4.75 1 95.31 238 CYS A O 1
ATOM 1816 N N . VAL A 1 239 ? -14.055 -8.516 -6.125 1 95.44 239 VAL A N 1
ATOM 1817 C CA . VAL A 1 239 ? -12.922 -7.652 -5.793 1 95.44 239 VAL A CA 1
ATOM 1818 C C . VAL A 1 239 ? -13.234 -6.215 -6.195 1 95.44 239 VAL A C 1
ATOM 1820 O O . VAL A 1 239 ? -13.008 -5.281 -5.422 1 95.44 239 VAL A O 1
ATOM 1823 N N . GLY A 1 240 ? -13.758 -6.07 -7.402 1 96.31 240 GLY A N 1
ATOM 1824 C CA . GLY A 1 240 ? -14.156 -4.75 -7.871 1 96.31 240 GLY A CA 1
ATOM 1825 C C . GLY A 1 240 ? -15.25 -4.121 -7.027 1 96.31 240 GLY A C 1
ATOM 1826 O O . GLY A 1 240 ? -15.258 -2.906 -6.82 1 96.31 240 GLY A O 1
ATOM 1827 N N . LEU A 1 241 ? -16.125 -4.945 -6.477 1 96.94 241 LEU A N 1
ATOM 1828 C CA . LEU A 1 241 ? -17.234 -4.445 -5.656 1 96.94 241 LEU A CA 1
ATOM 1829 C C . LEU A 1 241 ? -16.703 -3.787 -4.387 1 96.94 241 LEU A C 1
ATOM 1831 O O . LEU A 1 241 ? -17.312 -2.848 -3.871 1 96.94 241 LEU A O 1
ATOM 1835 N N . ALA A 1 242 ? -15.57 -4.277 -3.947 1 97.38 242 ALA A N 1
ATOM 1836 C CA . ALA A 1 242 ? -14.961 -3.648 -2.775 1 97.38 242 ALA A CA 1
ATOM 1837 C C . ALA A 1 242 ? -14.656 -2.178 -3.043 1 97.38 242 ALA A C 1
ATOM 1839 O O . ALA A 1 242 ? -14.914 -1.319 -2.197 1 97.38 242 ALA A O 1
ATOM 1840 N N . TRP A 1 243 ? -14.148 -1.889 -4.188 1 97.44 243 TRP A N 1
ATOM 1841 C CA . TRP A 1 243 ? -13.828 -0.508 -4.539 1 97.44 243 TRP A CA 1
ATOM 1842 C C . TRP A 1 243 ? -15.102 0.287 -4.82 1 97.44 243 TRP A C 1
ATOM 1844 O O . TRP A 1 243 ? -15.164 1.487 -4.543 1 97.44 243 TRP A O 1
ATOM 1854 N N . LEU A 1 244 ? -16.109 -0.414 -5.324 1 97.81 244 LEU A N 1
ATOM 1855 C CA . LEU A 1 244 ? -17.375 0.268 -5.551 1 97.81 244 LEU A CA 1
ATOM 1856 C C . LEU A 1 244 ? -18 0.687 -4.227 1 97.81 244 LEU A C 1
ATOM 1858 O O . LEU A 1 244 ? -18.531 1.8 -4.105 1 97.81 244 LEU A O 1
ATOM 1862 N N . ILE A 1 245 ? -18.016 -0.164 -3.279 1 98.38 245 ILE A N 1
ATOM 1863 C CA . ILE A 1 245 ? -18.562 0.146 -1.963 1 98.38 245 ILE A CA 1
ATOM 1864 C C . ILE A 1 245 ? -17.719 1.247 -1.306 1 98.38 245 ILE A C 1
ATOM 1866 O O . ILE A 1 245 ? -18.266 2.107 -0.606 1 98.38 245 ILE A O 1
ATOM 1870 N N . ALA A 1 246 ? -16.422 1.205 -1.542 1 98.12 246 ALA A N 1
ATOM 1871 C CA . ALA A 1 246 ? -15.531 2.227 -0.988 1 98.12 246 ALA A CA 1
ATOM 1872 C C . ALA A 1 246 ? -15.844 3.602 -1.573 1 98.12 246 ALA A C 1
ATOM 1874 O O . ALA A 1 246 ? -15.477 4.629 -0.994 1 98.12 246 ALA A O 1
ATOM 1875 N N . LEU A 1 247 ? -16.547 3.594 -2.697 1 97.56 247 LEU A N 1
ATOM 1876 C CA . LEU A 1 247 ? -16.922 4.848 -3.338 1 97.56 247 LEU A CA 1
ATOM 1877 C C . LEU A 1 247 ? -17.906 5.625 -2.473 1 97.56 247 LEU A C 1
ATOM 1879 O O . LEU A 1 247 ? -17.891 6.859 -2.455 1 97.56 247 LEU A O 1
ATOM 1883 N N . ILE A 1 248 ? -18.688 4.934 -1.709 1 97.44 248 ILE A N 1
ATOM 1884 C CA . ILE A 1 248 ? -19.719 5.566 -0.892 1 97.44 248 ILE A CA 1
ATOM 1885 C C . ILE A 1 248 ? -19.062 6.438 0.179 1 97.44 248 ILE A C 1
ATOM 1887 O O . ILE A 1 248 ? -19.297 7.648 0.225 1 97.44 248 ILE A O 1
ATOM 1891 N N . PRO A 1 249 ? -18.234 5.836 1 1 97.44 249 PRO A N 1
ATOM 1892 C CA . PRO A 1 249 ? -17.594 6.719 1.972 1 97.44 249 PRO A CA 1
ATOM 1893 C C . PRO A 1 249 ? -16.656 7.738 1.313 1 97.44 249 PRO A C 1
ATOM 1895 O O . PRO A 1 249 ? -16.469 8.836 1.846 1 97.44 249 PRO A O 1
ATOM 1898 N N . SER A 1 250 ? -16.078 7.438 0.22 1 97 250 SER A N 1
ATOM 1899 C CA . SER A 1 250 ? -15.227 8.391 -0.483 1 97 250 SER A CA 1
ATOM 1900 C C . SER A 1 250 ? -16.016 9.617 -0.924 1 97 250 SER A C 1
ATOM 1902 O O . SER A 1 250 ? -15.555 10.75 -0.798 1 97 250 SER A O 1
ATOM 1904 N N . MET A 1 251 ? -17.203 9.398 -1.347 1 95.44 251 MET A N 1
ATOM 1905 C CA . MET A 1 251 ? -18.062 10.5 -1.77 1 95.44 251 MET A CA 1
ATOM 1906 C C . MET A 1 251 ? -18.562 11.305 -0.567 1 95.44 251 MET A C 1
ATOM 1908 O O . MET A 1 251 ? -18.734 12.516 -0.654 1 95.44 251 MET A O 1
ATOM 1912 N N . MET A 1 252 ? -18.781 10.664 0.47 1 94.44 252 MET A N 1
ATOM 1913 C CA . MET A 1 252 ? -19.172 11.352 1.695 1 94.44 252 MET A CA 1
ATOM 1914 C C . MET A 1 252 ? -18.078 12.305 2.16 1 94.44 252 MET A C 1
ATOM 1916 O O . MET A 1 252 ? -18.359 13.398 2.656 1 94.44 252 MET A O 1
ATOM 1920 N N . ILE A 1 253 ? -16.875 11.852 2.008 1 94.12 253 ILE A N 1
ATOM 1921 C CA . ILE A 1 253 ? -15.75 12.711 2.361 1 94.12 253 ILE A CA 1
ATOM 1922 C C . ILE A 1 253 ? -15.672 13.891 1.392 1 94.12 253 ILE A C 1
ATOM 1924 O O . ILE A 1 253 ? -15.477 15.031 1.808 1 94.12 253 ILE A O 1
ATOM 1928 N N . GLN A 1 254 ? -15.805 13.625 0.191 1 91.56 254 GLN A N 1
ATOM 1929 C CA . GLN A 1 254 ? -15.688 14.625 -0.864 1 91.56 254 GLN A CA 1
ATOM 1930 C C . GLN A 1 254 ? -16.75 15.703 -0.722 1 91.56 254 GLN A C 1
ATOM 1932 O O . GLN A 1 254 ? -16.469 16.891 -0.844 1 91.56 254 GLN A O 1
ATOM 1937 N N . PHE A 1 255 ? -17.938 15.336 -0.378 1 86.81 255 PHE A N 1
ATOM 1938 C CA . PHE A 1 255 ? -19.047 16.281 -0.361 1 86.81 255 PHE A CA 1
ATOM 1939 C C . PHE A 1 255 ? -19.297 16.797 1.052 1 86.81 255 PHE A C 1
ATOM 1941 O O . PHE A 1 255 ? -19.938 17.828 1.235 1 86.81 255 PHE A O 1
ATOM 1948 N N . GLY A 1 256 ? -18.812 16.062 2.025 1 77.12 256 GLY A N 1
ATOM 1949 C CA . GLY A 1 256 ? -18.922 16.547 3.391 1 77.12 256 GLY A CA 1
ATOM 1950 C C . GLY A 1 256 ? -17.953 17.688 3.688 1 77.12 256 GLY A C 1
ATOM 1951 O O . GLY A 1 256 ? -18.312 18.625 4.406 1 77.12 256 GLY A O 1
ATOM 1952 N N . THR A 1 257 ? -16.766 17.531 3.334 1 61.16 257 THR A N 1
ATOM 1953 C CA . THR A 1 257 ? -15.758 18.562 3.541 1 61.16 257 THR A CA 1
ATOM 1954 C C . THR A 1 257 ? -16.109 19.828 2.756 1 61.16 257 THR A C 1
ATOM 1956 O O . THR A 1 257 ? -15.844 20.938 3.207 1 61.16 257 THR A O 1
ATOM 1959 N N . LYS A 1 258 ? -16.672 19.688 1.673 1 57.12 258 LYS A N 1
ATOM 1960 C CA . LYS A 1 258 ? -17.047 20.828 0.835 1 57.12 258 LYS A CA 1
ATOM 1961 C C . LYS A 1 258 ? -18.172 21.625 1.479 1 57.12 258 LYS A C 1
ATOM 1963 O O . LYS A 1 258 ? -18.188 22.859 1.409 1 57.12 258 LYS A O 1
ATOM 1968 N N . ASN A 1 259 ? -18.906 20.906 2.123 1 47.31 259 ASN A N 1
ATOM 1969 C CA . ASN A 1 259 ? -20.016 21.609 2.766 1 47.31 259 ASN A CA 1
ATOM 1970 C C . ASN A 1 259 ? -19.531 22.422 3.965 1 47.31 259 ASN A C 1
ATOM 1972 O O . ASN A 1 259 ? -20.047 23.516 4.234 1 47.31 259 ASN A O 1
ATOM 1976 N N . SER A 1 260 ? -18.578 21.891 4.598 1 45.84 260 SER A N 1
ATOM 1977 C CA . SER A 1 260 ? -18.094 22.672 5.734 1 45.84 260 SER A CA 1
ATOM 1978 C C . SER A 1 260 ? -17.344 23.922 5.277 1 45.84 260 SER A C 1
ATOM 1980 O O . SER A 1 260 ? -17.391 24.953 5.934 1 45.84 260 SER A O 1
ATOM 1982 N N . ARG A 1 261 ? -16.703 23.797 4.18 1 44.09 261 ARG A N 1
ATOM 1983 C CA . ARG A 1 261 ? -15.992 24.953 3.646 1 44.09 261 ARG A CA 1
ATOM 1984 C C . ARG A 1 261 ? -16.969 25.984 3.1 1 44.09 261 ARG A C 1
ATOM 1986 O O . ARG A 1 261 ? -16.734 27.188 3.232 1 44.09 261 ARG A O 1
ATOM 1993 N N . LEU A 1 262 ? -18.031 25.531 2.486 1 45.06 262 LEU A N 1
ATOM 1994 C CA . LEU A 1 262 ? -19.031 26.453 1.946 1 45.06 262 LEU A CA 1
ATOM 1995 C C . LEU A 1 262 ? -19.797 27.125 3.068 1 45.06 262 LEU A C 1
ATOM 1997 O O . LEU A 1 262 ? -20.156 28.312 2.959 1 45.06 262 LEU A O 1
ATOM 2001 N N . LYS A 1 263 ? -20.016 26.438 4.117 1 46.5 263 LYS A N 1
ATOM 2002 C CA . LYS A 1 263 ? -20.734 27.062 5.215 1 46.5 263 LYS A CA 1
ATOM 2003 C C . LYS A 1 263 ? -19.922 28.203 5.82 1 46.5 263 LYS A C 1
ATOM 2005 O O . LYS A 1 263 ? -20.484 29.25 6.195 1 46.5 263 LYS A O 1
ATOM 2010 N N . ILE A 1 264 ? -18.672 27.969 5.906 1 45.81 264 ILE A N 1
ATOM 2011 C CA . ILE A 1 264 ? -17.875 29.062 6.461 1 45.81 264 ILE A CA 1
ATOM 2012 C C . ILE A 1 264 ? -17.906 30.25 5.5 1 45.81 264 ILE A C 1
ATOM 2014 O O . ILE A 1 264 ? -17.969 31.406 5.934 1 45.81 264 ILE A O 1
ATOM 2018 N N . ARG A 1 265 ? -17.922 29.938 4.242 1 42.34 265 ARG A N 1
ATOM 2019 C CA . ARG A 1 265 ? -17.969 31.031 3.283 1 42.34 265 ARG A CA 1
ATOM 2020 C C . ARG A 1 265 ? -19.312 31.734 3.326 1 42.34 265 ARG A C 1
ATOM 2022 O O . ARG A 1 265 ? -19.391 32.969 3.227 1 42.34 265 ARG A O 1
ATOM 2029 N N . ASP A 1 266 ? -20.312 31 3.477 1 46.28 266 ASP A N 1
ATOM 2030 C CA . ASP A 1 266 ? -21.625 31.641 3.51 1 46.28 266 ASP A CA 1
ATOM 2031 C C . ASP A 1 266 ? -21.844 32.375 4.828 1 46.28 266 ASP A C 1
ATOM 2033 O O . ASP A 1 266 ? -22.609 33.344 4.887 1 46.28 266 ASP A O 1
ATOM 2037 N N . GLY A 1 267 ? -21.25 31.812 5.957 1 43.91 267 GLY A N 1
ATOM 2038 C CA . GLY A 1 267 ? -21.484 32.531 7.199 1 43.91 267 GLY A CA 1
ATOM 2039 C C . GLY A 1 267 ? -20.797 33.875 7.25 1 43.91 267 GLY A C 1
ATOM 2040 O O . GLY A 1 267 ? -21 34.656 8.195 1 43.91 267 GLY A O 1
ATOM 2041 N N . GLY A 1 268 ? -19.719 34.094 6.508 1 40.03 268 GLY A N 1
ATOM 2042 C CA . GLY A 1 268 ? -19.078 35.375 6.586 1 40.03 268 GLY A CA 1
ATOM 2043 C C . GLY A 1 268 ? -19.953 36.5 6.098 1 40.03 268 GLY A C 1
ATOM 2044 O O . GLY A 1 268 ? -19.734 37.688 6.441 1 40.03 268 GLY A O 1
ATOM 2045 N N . CYS A 1 269 ? -20.719 36.312 5.102 1 38.31 269 CYS A N 1
ATOM 2046 C CA . CYS A 1 269 ? -21.266 37.531 4.492 1 38.31 269 CYS A CA 1
ATOM 2047 C C . CYS A 1 269 ? -22.484 38.031 5.25 1 38.31 269 CYS A C 1
ATOM 2049 O O . CYS A 1 269 ? -23.031 39.094 4.934 1 38.31 269 CYS A O 1
ATOM 2051 N N . THR A 1 270 ? -23.141 37.156 6.051 1 37.81 270 THR A N 1
ATOM 2052 C CA . THR A 1 270 ? -24.391 37.75 6.5 1 37.81 270 THR A CA 1
ATOM 2053 C C . THR A 1 270 ? -24.141 38.75 7.641 1 37.81 270 THR A C 1
ATOM 2055 O O . THR A 1 270 ? -25.078 39.125 8.352 1 37.81 270 THR A O 1
ATOM 2058 N N . LEU A 1 271 ? -22.875 39.219 7.902 1 31.67 271 LEU A N 1
ATOM 2059 C CA . LEU A 1 271 ? -22.859 40.312 8.867 1 31.67 271 LEU A CA 1
ATOM 2060 C C . LEU A 1 271 ? -23.547 41.531 8.305 1 31.67 271 LEU A C 1
ATOM 2062 O O . LEU A 1 271 ? -22.906 42.438 7.773 1 31.67 271 LEU A O 1
ATOM 2066 N N . ASP A 1 272 ? -24.453 41.438 7.359 1 32.53 272 ASP A N 1
ATOM 2067 C CA . ASP A 1 272 ? -25.219 42.625 7.059 1 32.53 272 ASP A CA 1
ATOM 2068 C C . ASP A 1 272 ? -26.047 43.062 8.266 1 32.53 272 ASP A C 1
ATOM 2070 O O . ASP A 1 272 ? -26.875 43.969 8.156 1 32.53 272 ASP A O 1
ATOM 2074 N N . ALA A 1 273 ? -25.703 42.812 9.5 1 28.67 273 ALA A N 1
ATOM 2075 C CA . ALA A 1 273 ? -26.438 43.719 10.359 1 28.67 273 ALA A CA 1
ATOM 2076 C C . ALA A 1 273 ? -25.828 45.125 10.305 1 28.67 273 ALA A C 1
ATOM 2078 O O . ALA A 1 273 ? -24.594 45.281 10.219 1 28.67 273 ALA A O 1
ATOM 2079 N N . MET B 1 1 ? -15.938 -0.736 -31.531 1 32.53 1 MET B N 1
ATOM 2080 C CA . MET B 1 1 ? -16.531 0.589 -31.672 1 32.53 1 MET B CA 1
ATOM 2081 C C . MET B 1 1 ? -17.328 0.969 -30.438 1 32.53 1 MET B C 1
ATOM 2083 O O . MET B 1 1 ? -17.438 2.148 -30.094 1 32.53 1 MET B O 1
ATOM 2087 N N . LYS B 1 2 ? -17.953 -0.094 -29.812 1 38.28 2 LYS B N 1
ATOM 2088 C CA . LYS B 1 2 ? -18.891 0.151 -28.719 1 38.28 2 LYS B CA 1
ATOM 2089 C C . LYS B 1 2 ? -18.156 0.507 -27.438 1 38.28 2 LYS B C 1
ATOM 2091 O O . LYS B 1 2 ? -18.609 1.356 -26.672 1 38.28 2 LYS B O 1
ATOM 2096 N N . ILE B 1 3 ? -16.984 -0.075 -27.297 1 37.31 3 ILE B N 1
ATOM 2097 C CA . ILE B 1 3 ? -16.281 0.057 -26.031 1 37.31 3 ILE B CA 1
ATOM 2098 C C . ILE B 1 3 ? -15.633 1.435 -25.938 1 37.31 3 ILE B C 1
ATOM 2100 O O . ILE B 1 3 ? -15.578 2.037 -24.875 1 37.31 3 ILE B O 1
ATOM 2104 N N . ALA B 1 4 ? -15.203 2.035 -27.016 1 39.66 4 ALA B N 1
ATOM 2105 C CA . ALA B 1 4 ? -14.688 3.398 -27.078 1 39.66 4 ALA B CA 1
ATOM 2106 C C . ALA B 1 4 ? -15.781 4.418 -26.766 1 39.66 4 ALA B C 1
ATOM 2108 O O . ALA B 1 4 ? -15.5 5.48 -26.219 1 39.66 4 ALA B O 1
ATOM 2109 N N . ALA B 1 5 ? -17 4.117 -27.062 1 40.84 5 ALA B N 1
ATOM 2110 C CA . ALA B 1 5 ? -18.125 5.031 -26.859 1 40.84 5 ALA B CA 1
ATOM 2111 C C . ALA B 1 5 ? -18.453 5.18 -25.391 1 40.84 5 ALA B C 1
ATOM 2113 O O . ALA B 1 5 ? -18.75 6.277 -24.922 1 40.84 5 ALA B O 1
ATOM 2114 N N . ILE B 1 6 ? -18.25 4.086 -24.656 1 39.69 6 ILE B N 1
ATOM 2115 C CA . ILE B 1 6 ? -18.656 4.16 -23.266 1 39.69 6 ILE B CA 1
ATOM 2116 C C . ILE B 1 6 ? -17.594 4.922 -22.469 1 39.69 6 ILE B C 1
ATOM 2118 O O . ILE B 1 6 ? -17.922 5.727 -21.594 1 39.69 6 ILE B O 1
ATOM 2122 N N . SER B 1 7 ? -16.391 4.832 -22.844 1 39.09 7 SER B N 1
ATOM 2123 C CA . SER B 1 7 ? -15.336 5.539 -22.141 1 39.09 7 SER B CA 1
ATOM 2124 C C . SER B 1 7 ? -15.398 7.039 -22.406 1 39.09 7 SER B C 1
ATOM 2126 O O . SER B 1 7 ? -15.188 7.848 -21.5 1 39.09 7 SER B O 1
ATOM 2128 N N . SER B 1 8 ? -15.766 7.43 -23.578 1 41.38 8 SER B N 1
ATOM 2129 C CA . SER B 1 8 ? -15.914 8.836 -23.938 1 41.38 8 SER B CA 1
ATOM 2130 C C . SER B 1 8 ? -17.125 9.461 -23.25 1 41.38 8 SER B C 1
ATOM 2132 O O . SER B 1 8 ? -17.125 10.656 -22.938 1 41.38 8 SER B O 1
ATOM 2134 N N . MET B 1 9 ? -18.125 8.648 -22.984 1 39.09 9 MET B N 1
ATOM 2135 C CA . MET B 1 9 ? -19.344 9.172 -22.359 1 39.09 9 MET B CA 1
ATOM 2136 C C . MET B 1 9 ? -19.109 9.453 -20.875 1 39.09 9 MET B C 1
ATOM 2138 O O . MET B 1 9 ? -19.578 10.469 -20.359 1 39.09 9 MET B O 1
ATOM 2142 N N . VAL B 1 10 ? -18.359 8.617 -20.266 1 43.56 10 VAL B N 1
ATOM 2143 C CA . VAL B 1 10 ? -18.125 8.844 -18.844 1 43.56 10 VAL B CA 1
ATOM 2144 C C . VAL B 1 10 ? -17.203 10.047 -18.641 1 43.56 10 VAL B C 1
ATOM 2146 O O . VAL B 1 10 ? -17.406 10.859 -17.75 1 43.56 10 VAL B O 1
ATOM 2149 N N . ALA B 1 11 ? -16.266 10.234 -19.5 1 41.78 11 ALA B N 1
ATOM 2150 C CA . ALA B 1 11 ? -15.398 11.406 -19.453 1 41.78 11 ALA B CA 1
ATOM 2151 C C . ALA B 1 11 ? -16.203 12.688 -19.703 1 41.78 11 ALA B C 1
ATOM 2153 O O . ALA B 1 11 ? -15.992 13.688 -19.016 1 41.78 11 ALA B O 1
ATOM 2154 N N . THR B 1 12 ? -17.141 12.68 -20.641 1 42.91 12 THR B N 1
ATOM 2155 C CA . THR B 1 12 ? -17.969 13.836 -20.969 1 42.91 12 THR B CA 1
ATOM 2156 C C . THR B 1 12 ? -18.938 14.148 -19.828 1 42.91 12 THR B C 1
ATOM 2158 O O . THR B 1 12 ? -19.156 15.312 -19.484 1 42.91 12 THR B O 1
ATOM 2161 N N . ILE B 1 13 ? -19.406 13.141 -19.172 1 40.75 13 ILE B N 1
ATOM 2162 C CA . ILE B 1 13 ? -20.359 13.414 -18.109 1 40.75 13 ILE B CA 1
ATOM 2163 C C . ILE B 1 13 ? -19.641 14.047 -16.922 1 40.75 13 ILE B C 1
ATOM 2165 O O . ILE B 1 13 ? -20.125 15.008 -16.328 1 40.75 13 ILE B O 1
ATOM 2169 N N . TYR B 1 14 ? -18.484 13.523 -16.688 1 40 14 TYR B N 1
ATOM 2170 C CA . TYR B 1 14 ? -17.734 14.07 -15.562 1 40 14 TYR B CA 1
ATOM 2171 C C . TYR B 1 14 ? -17.312 15.508 -15.844 1 40 14 TYR B C 1
ATOM 2173 O O . TYR B 1 14 ? -17.422 16.375 -14.969 1 40 14 TYR B O 1
ATOM 2181 N N . MET B 1 15 ? -16.875 15.789 -17.078 1 37.41 15 MET B N 1
ATOM 2182 C CA . MET B 1 15 ? -16.531 17.156 -17.422 1 37.41 15 MET B CA 1
ATOM 2183 C C . MET B 1 15 ? -17.75 18.062 -17.328 1 37.41 15 MET B C 1
ATOM 2185 O O . MET B 1 15 ? -17.641 19.219 -16.891 1 37.41 15 MET B O 1
ATOM 2189 N N . ARG B 1 16 ? -18.844 17.609 -17.828 1 36.5 16 ARG B N 1
ATOM 2190 C CA . ARG B 1 16 ? -20.031 18.453 -17.844 1 36.5 16 ARG B CA 1
ATOM 2191 C C . ARG B 1 16 ? -20.484 18.781 -16.422 1 36.5 16 ARG B C 1
ATOM 2193 O O . ARG B 1 16 ? -20.938 19.891 -16.156 1 36.5 16 ARG B O 1
ATOM 2200 N N . ILE B 1 17 ? -20.438 17.812 -15.602 1 37.84 17 ILE B N 1
ATOM 2201 C CA . ILE B 1 17 ? -20.984 18.109 -14.281 1 37.84 17 ILE B CA 1
ATOM 2202 C C . ILE B 1 17 ? -20.047 19.047 -13.531 1 37.84 17 ILE B C 1
ATOM 2204 O O . ILE B 1 17 ? -20.5 20 -12.883 1 37.84 17 ILE B O 1
ATOM 2208 N N . PHE B 1 18 ? -18.781 18.766 -13.602 1 39.81 18 PHE B N 1
ATOM 2209 C CA . PHE B 1 18 ? -17.875 19.531 -12.75 1 39.81 18 PHE B CA 1
ATOM 2210 C C . PHE B 1 18 ? -17.469 20.844 -13.414 1 39.81 18 PHE B C 1
ATOM 2212 O O . PHE B 1 18 ? -17.109 21.797 -12.727 1 39.81 18 PHE B O 1
ATOM 2219 N N . VAL B 1 19 ? -17.328 20.859 -14.758 1 39.03 19 VAL B N 1
ATOM 2220 C CA . VAL B 1 19 ? -16.906 22.094 -15.406 1 39.03 19 VAL B CA 1
ATOM 2221 C C . VAL B 1 19 ? -18.031 23.109 -15.344 1 39.03 19 VAL B C 1
ATOM 2223 O O . VAL B 1 19 ? -17.812 24.312 -15.547 1 39.03 19 VAL B O 1
ATOM 2226 N N . LYS B 1 20 ? -19.266 22.641 -15.164 1 34.56 20 LYS B N 1
ATOM 2227 C CA . LYS B 1 20 ? -20.297 23.656 -15.32 1 34.56 20 LYS B CA 1
ATOM 2228 C C . LYS B 1 20 ? -20.188 24.719 -14.227 1 34.56 20 LYS B C 1
ATOM 2230 O O . LYS B 1 20 ? -20.547 25.875 -14.438 1 34.56 20 LYS B O 1
ATOM 2235 N N . GLU B 1 21 ? -19.859 24.219 -12.984 1 36.28 21 GLU B N 1
ATOM 2236 C CA . GLU B 1 21 ? -20.188 25.188 -11.945 1 36.28 21 GLU B CA 1
ATOM 2237 C C . GLU B 1 21 ? -19.125 26.281 -11.844 1 36.28 21 GLU B C 1
ATOM 2239 O O . GLU B 1 21 ? -19.297 27.266 -11.125 1 36.28 21 GLU B O 1
ATOM 2244 N N . THR B 1 22 ? -17.938 26.016 -12.367 1 34.44 22 THR B N 1
ATOM 2245 C CA . THR B 1 22 ? -16.906 27 -12.023 1 34.44 22 THR B CA 1
ATOM 2246 C C . THR B 1 22 ? -16.984 28.203 -12.961 1 34.44 22 THR B C 1
ATOM 2248 O O . THR B 1 22 ? -16.109 29.062 -12.945 1 34.44 22 THR B O 1
ATOM 2251 N N . SER B 1 23 ? -17.906 28.234 -13.906 1 32.97 23 SER B N 1
ATOM 2252 C CA . SER B 1 23 ? -17.859 29.375 -14.812 1 32.97 23 SER B CA 1
ATOM 2253 C C . SER B 1 23 ? -18.234 30.656 -14.086 1 32.97 23 SER B C 1
ATOM 2255 O O . SER B 1 23 ? -19.391 31.094 -14.125 1 32.97 23 SER B O 1
ATOM 2257 N N . GLY B 1 24 ? -17.953 30.781 -12.703 1 29.73 24 GLY B N 1
ATOM 2258 C CA . GLY B 1 24 ? -18.312 32.094 -12.211 1 29.73 24 GLY B CA 1
ATOM 2259 C C . GLY B 1 24 ? -17.656 33.219 -12.984 1 29.73 24 GLY B C 1
ATOM 2260 O O . GLY B 1 24 ? -16.609 33.031 -13.617 1 29.73 24 GLY B O 1
ATOM 2261 N N . ARG B 1 25 ? -18.391 34.375 -13.164 1 29.89 25 ARG B N 1
ATOM 2262 C CA . ARG B 1 25 ? -18.297 35.656 -13.891 1 29.89 25 ARG B CA 1
ATOM 2263 C C . ARG B 1 25 ? -17.031 36.406 -13.492 1 29.89 25 ARG B C 1
ATOM 2265 O O . ARG B 1 25 ? -16.922 36.906 -12.375 1 29.89 25 ARG B O 1
ATOM 2272 N N . ILE B 1 26 ? -15.781 35.875 -13.828 1 31.05 26 ILE B N 1
ATOM 2273 C CA . ILE B 1 26 ? -14.617 36.75 -13.625 1 31.05 26 ILE B CA 1
ATOM 2274 C C . ILE B 1 26 ? -14.844 38.094 -14.312 1 31.05 26 ILE B C 1
ATOM 2276 O O . ILE B 1 26 ? -14.969 38.156 -15.531 1 31.05 26 ILE B O 1
ATOM 2280 N N . ASP B 1 27 ? -15.617 38.938 -13.711 1 27.05 27 ASP B N 1
ATOM 2281 C CA . ASP B 1 27 ? -15.641 40.312 -14.164 1 27.05 27 ASP B CA 1
ATOM 2282 C C . ASP B 1 27 ? -14.227 40.875 -14.258 1 27.05 27 ASP B C 1
ATOM 2284 O O . ASP B 1 27 ? -13.445 40.781 -13.305 1 27.05 27 ASP B O 1
ATOM 2288 N N . SER B 1 28 ? -13.695 40.906 -15.406 1 28.03 28 SER B N 1
ATOM 2289 C CA . SER B 1 28 ? -12.43 41.344 -15.969 1 28.03 28 SER B CA 1
ATOM 2290 C C . SER B 1 28 ? -12.094 42.781 -15.523 1 28.03 28 SER B C 1
ATOM 2292 O O . SER B 1 28 ? -12.336 43.719 -16.266 1 28.03 28 SER B O 1
ATOM 2294 N N . GLU B 1 29 ? -12.375 43.219 -14.234 1 25.67 29 GLU B N 1
ATOM 2295 C CA . GLU B 1 29 ? -12.016 44.625 -14.211 1 25.67 29 GLU B CA 1
ATOM 2296 C C . GLU B 1 29 ? -10.523 44.812 -14.469 1 25.67 29 GLU B C 1
ATOM 2298 O O . GLU B 1 29 ? -9.695 44.031 -14 1 25.67 29 GLU B O 1
ATOM 2303 N N . PRO B 1 30 ? -10.156 45.656 -15.453 1 26.88 30 PRO B N 1
ATOM 2304 C CA . PRO B 1 30 ? -8.852 46 -16.047 1 26.88 30 PRO B CA 1
ATOM 2305 C C . PRO B 1 30 ? -7.855 46.531 -15.016 1 26.88 30 PRO B C 1
ATOM 2307 O O . PRO B 1 30 ? -8.086 47.562 -14.406 1 26.88 30 PRO B O 1
ATOM 2310 N N . LEU B 1 31 ? -7.484 45.625 -14.039 1 24.28 31 LEU B N 1
ATOM 2311 C CA . LEU B 1 31 ? -6.582 46.25 -13.07 1 24.28 31 LEU B CA 1
ATOM 2312 C C . LEU B 1 31 ? -5.352 46.812 -13.75 1 24.28 31 LEU B C 1
ATOM 2314 O O . LEU B 1 31 ? -4.586 46.094 -14.391 1 24.28 31 LEU B O 1
ATOM 2318 N N . ASN B 1 32 ? -5.27 48.062 -13.984 1 22.47 32 ASN B N 1
ATOM 2319 C CA . ASN B 1 32 ? -4.273 48.969 -14.578 1 22.47 32 ASN B CA 1
ATOM 2320 C C . ASN B 1 32 ? -2.98 48.969 -13.766 1 22.47 32 ASN B C 1
ATOM 2322 O O . ASN B 1 32 ? -2.119 49.812 -13.984 1 22.47 32 ASN B O 1
ATOM 2326 N N . GLN B 1 33 ? -2.869 48.25 -12.609 1 23.33 33 GLN B N 1
ATOM 2327 C CA . GLN B 1 33 ? -1.89 49 -11.836 1 23.33 33 GLN B CA 1
ATOM 2328 C C . GLN B 1 33 ? -0.486 48.844 -12.406 1 23.33 33 GLN B C 1
ATOM 2330 O O . GLN B 1 33 ? -0.079 47.719 -12.742 1 23.33 33 GLN B O 1
ATOM 2335 N N . PRO B 1 34 ? 0.416 49.844 -12.453 1 22.75 34 PRO B N 1
ATOM 2336 C CA . PRO B 1 34 ? 1.664 50.125 -13.172 1 22.75 34 PRO B CA 1
ATOM 2337 C C . PRO B 1 34 ? 2.844 49.312 -12.617 1 22.75 34 PRO B C 1
ATOM 2339 O O . PRO B 1 34 ? 3.625 48.75 -13.383 1 22.75 34 PRO B O 1
ATOM 2342 N N . ILE B 1 35 ? 3.277 49.438 -11.406 1 24.78 35 ILE B N 1
ATOM 2343 C CA . ILE B 1 35 ? 4.602 50.062 -11.266 1 24.78 35 ILE B CA 1
ATOM 2344 C C . ILE B 1 35 ? 5.672 48.969 -11.438 1 24.78 35 ILE B C 1
ATOM 2346 O O . ILE B 1 35 ? 5.391 47.781 -11.305 1 24.78 35 ILE B O 1
ATOM 2350 N N . LEU B 1 36 ? 6.93 49.094 -10.641 1 21.69 36 LEU B N 1
ATOM 2351 C CA . LEU B 1 36 ? 8.328 49.469 -10.828 1 21.69 36 LEU B CA 1
ATOM 2352 C C . LEU B 1 36 ? 9.234 48.25 -10.711 1 21.69 36 LEU B C 1
ATOM 2354 O O . LEU B 1 36 ? 10.109 48.031 -11.555 1 21.69 36 LEU B O 1
ATOM 2358 N N . VAL B 1 37 ? 9.5 47.656 -9.438 1 24.62 37 VAL B N 1
ATOM 2359 C CA . VAL B 1 37 ? 10.859 47.75 -8.922 1 24.62 37 VAL B CA 1
ATOM 2360 C C . VAL B 1 37 ? 11.688 46.562 -9.477 1 24.62 37 VAL B C 1
ATOM 2362 O O . VAL B 1 37 ? 11.125 45.562 -9.906 1 24.62 37 VAL B O 1
ATOM 2365 N N . ASP B 1 38 ? 13.016 46.344 -8.922 1 26.73 38 ASP B N 1
ATOM 2366 C CA . ASP B 1 38 ? 14.438 46.125 -9.18 1 26.73 38 ASP B CA 1
ATOM 2367 C C . ASP B 1 38 ? 14.742 44.625 -9.352 1 26.73 38 ASP B C 1
ATOM 2369 O O . ASP B 1 38 ? 13.992 43.781 -8.875 1 26.73 38 ASP B O 1
ATOM 2373 N N . ASN B 1 39 ? 15.922 44.312 -9.922 1 26.44 39 ASN B N 1
ATOM 2374 C CA . ASN B 1 39 ? 16.578 43.25 -10.703 1 26.44 39 ASN B CA 1
ATOM 2375 C C . ASN B 1 39 ? 16.828 42 -9.859 1 26.44 39 ASN B C 1
ATOM 2377 O O . ASN B 1 39 ? 17.391 41.031 -10.344 1 26.44 39 ASN B O 1
ATOM 2381 N N . GLY B 1 40 ? 17.375 42.281 -8.609 1 29.58 40 GLY B N 1
ATOM 2382 C CA . GLY B 1 40 ? 18.281 41.219 -8.133 1 29.58 40 GLY B CA 1
ATOM 2383 C C . GLY B 1 40 ? 17.609 39.875 -8.008 1 29.58 40 GLY B C 1
ATOM 2384 O O . GLY B 1 40 ? 16.438 39.781 -7.641 1 29.58 40 GLY B O 1
ATOM 2385 N N . GLU B 1 41 ? 18.141 38.812 -8.703 1 32.12 41 GLU B N 1
ATOM 2386 C CA . GLU B 1 41 ? 17.484 37.562 -9 1 32.12 41 GLU B CA 1
ATOM 2387 C C . GLU B 1 41 ? 17 36.875 -7.719 1 32.12 41 GLU B C 1
ATOM 2389 O O . GLU B 1 41 ? 17.672 36 -7.172 1 32.12 41 GLU B O 1
ATOM 2394 N N . GLU B 1 42 ? 16.906 37.625 -6.559 1 29.2 42 GLU B N 1
ATOM 2395 C CA . GLU B 1 42 ? 16.453 37.031 -5.305 1 29.2 42 GLU B CA 1
ATOM 2396 C C . GLU B 1 42 ? 15.227 36.156 -5.523 1 29.2 42 GLU B C 1
ATOM 2398 O O . GLU B 1 42 ? 14.336 36.5 -6.301 1 29.2 42 GLU B O 1
ATOM 2403 N N . CYS B 1 43 ? 15.406 34.781 -5.23 1 32.62 43 CYS B N 1
ATOM 2404 C CA . CYS B 1 43 ? 14.172 34.031 -5.07 1 32.62 43 CYS B CA 1
ATOM 2405 C C . CYS B 1 43 ? 13.07 34.875 -4.469 1 32.62 43 CYS B C 1
ATOM 2407 O O . CYS B 1 43 ? 12.93 34.969 -3.244 1 32.62 43 CYS B O 1
ATOM 2409 N N . SER B 1 44 ? 13.125 36.438 -4.629 1 29.3 44 SER B N 1
ATOM 2410 C CA . SER B 1 44 ? 12.336 37.469 -3.977 1 29.3 44 SER B CA 1
ATOM 2411 C C . SER B 1 44 ? 10.875 37.062 -3.844 1 29.3 44 SER B C 1
ATOM 2413 O O . SER B 1 44 ? 10.445 36.062 -4.453 1 29.3 44 SER B O 1
ATOM 2415 N N . GLN B 1 45 ? 9.953 38.219 -3.9 1 28.11 45 GLN B N 1
ATOM 2416 C CA . GLN B 1 45 ? 8.609 38.5 -3.422 1 28.11 45 GLN B CA 1
ATOM 2417 C C . GLN B 1 45 ? 7.566 37.656 -4.125 1 28.11 45 GLN B C 1
ATOM 2419 O O . GLN B 1 45 ? 7.445 37.688 -5.348 1 28.11 45 GLN B O 1
ATOM 2424 N N . SER B 1 46 ? 7.191 36.594 -3.43 1 28.72 46 SER B N 1
ATOM 2425 C CA . SER B 1 46 ? 6.016 35.781 -3.721 1 28.72 46 SER B CA 1
ATOM 2426 C C . SER B 1 46 ? 4.852 36.656 -4.203 1 28.72 46 SER B C 1
ATOM 2428 O O . SER B 1 46 ? 4.281 37.406 -3.426 1 28.72 46 SER B O 1
ATOM 2430 N N . LYS B 1 47 ? 4.953 37.312 -5.324 1 31.16 47 LYS B N 1
ATOM 2431 C CA . LYS B 1 47 ? 3.883 38.031 -5.996 1 31.16 47 LYS B CA 1
ATOM 2432 C C . LYS B 1 47 ? 2.531 37.375 -5.77 1 31.16 47 LYS B C 1
ATOM 2434 O O . LYS B 1 47 ? 2.469 36.188 -5.445 1 31.16 47 LYS B O 1
ATOM 2439 N N . SER B 1 48 ? 1.463 38.125 -6.211 1 29.5 48 SER B N 1
ATOM 2440 C CA . SER B 1 48 ? 0.005 38.125 -6.145 1 29.5 48 SER B CA 1
ATOM 2441 C C . SER B 1 48 ? -0.561 36.812 -6.672 1 29.5 48 SER B C 1
ATOM 2443 O O . SER B 1 48 ? -0.284 36.406 -7.809 1 29.5 48 SER B O 1
ATOM 2445 N N . VAL B 1 49 ? -0.694 35.812 -5.785 1 31.34 49 VAL B N 1
ATOM 2446 C CA . VAL B 1 49 ? -1.474 34.594 -6.023 1 31.34 49 VAL B CA 1
ATOM 2447 C C . VAL B 1 49 ? -2.725 34.938 -6.832 1 31.34 49 VAL B C 1
ATOM 2449 O O . VAL B 1 49 ? -3.682 35.5 -6.297 1 31.34 49 VAL B O 1
ATOM 2452 N N . SER B 1 50 ? -2.611 35.594 -7.941 1 29.64 50 SER B N 1
ATOM 2453 C CA . SER B 1 50 ? -3.832 35.719 -8.734 1 29.64 50 SER B CA 1
ATOM 2454 C C . SER B 1 50 ? -4.652 34.438 -8.688 1 29.64 50 SER B C 1
ATOM 2456 O O . SER B 1 50 ? -4.094 33.344 -8.578 1 29.64 50 SER B O 1
ATOM 2458 N N . GLN B 1 51 ? -6 34.438 -8.492 1 33.12 51 GLN B N 1
ATOM 2459 C CA . GLN B 1 51 ? -7.16 33.625 -8.102 1 33.12 51 GLN B CA 1
ATOM 2460 C C . GLN B 1 51 ? -7.223 32.312 -8.891 1 33.12 51 GLN B C 1
ATOM 2462 O O . GLN B 1 51 ? -7.918 31.391 -8.492 1 33.12 51 GLN B O 1
ATOM 2467 N N . SER B 1 52 ? -7.207 32.469 -10.297 1 33.22 52 SER B N 1
ATOM 2468 C CA . SER B 1 52 ? -8.133 31.766 -11.195 1 33.22 52 SER B CA 1
ATOM 2469 C C . SER B 1 52 ? -7.863 30.266 -11.227 1 33.22 52 SER B C 1
ATOM 2471 O O . SER B 1 52 ? -8.758 29.469 -10.945 1 33.22 52 SER B O 1
ATOM 2473 N N . PHE B 1 53 ? -7.734 29.703 -12.469 1 38.78 53 PHE B N 1
ATOM 2474 C CA . PHE B 1 53 ? -7.551 28.312 -12.883 1 38.78 53 PHE B CA 1
ATOM 2475 C C . PHE B 1 53 ? -6.309 27.719 -12.234 1 38.78 53 PHE B C 1
ATOM 2477 O O . PHE B 1 53 ? -5.188 28.141 -12.531 1 38.78 53 PHE B O 1
ATOM 2484 N N . LYS B 1 54 ? -6.238 27.281 -10.953 1 44.84 54 LYS B N 1
ATOM 2485 C CA . LYS B 1 54 ? -5.316 26.656 -10.008 1 44.84 54 LYS B CA 1
ATOM 2486 C C . LYS B 1 54 ? -4.25 25.844 -10.742 1 44.84 54 LYS B C 1
ATOM 2488 O O . LYS B 1 54 ? -4.57 24.859 -11.422 1 44.84 54 LYS B O 1
ATOM 2493 N N . GLU B 1 55 ? -3.209 26.328 -11.328 1 50.88 55 GLU B N 1
ATOM 2494 C CA . GLU B 1 55 ? -2.078 25.953 -12.172 1 50.88 55 GLU B CA 1
ATOM 2495 C C . GLU B 1 55 ? -1.498 24.609 -11.75 1 50.88 55 GLU B C 1
ATOM 2497 O O . GLU B 1 55 ? -1.3 24.344 -10.555 1 50.88 55 GLU B O 1
ATOM 2502 N N . VAL B 1 56 ? -1.724 23.656 -12.633 1 58.16 56 VAL B N 1
ATOM 2503 C CA . VAL B 1 56 ? -0.955 22.422 -12.617 1 58.16 56 VAL B CA 1
ATOM 2504 C C . VAL B 1 56 ? 0.492 22.719 -12.227 1 58.16 56 VAL B C 1
ATOM 2506 O O . VAL B 1 56 ? 1.151 23.547 -12.852 1 58.16 56 VAL B O 1
ATOM 2509 N N . LEU B 1 57 ? 0.847 22.453 -11.055 1 64.19 57 LEU B N 1
ATOM 2510 C CA . LEU B 1 57 ? 2.227 22.625 -10.609 1 64.19 57 LEU B CA 1
ATOM 2511 C C . LEU B 1 57 ? 3.201 22.031 -11.617 1 64.19 57 LEU B C 1
ATOM 2513 O O . LEU B 1 57 ? 3.088 20.859 -11.977 1 64.19 57 LEU B O 1
ATOM 2517 N N . PRO B 1 58 ? 4.02 22.891 -12.25 1 72.19 58 PRO B N 1
ATOM 2518 C CA . PRO B 1 58 ? 5.062 22.344 -13.125 1 72.19 58 PRO B CA 1
ATOM 2519 C C . PRO B 1 58 ? 5.941 21.312 -12.422 1 72.19 58 PRO B C 1
ATOM 2521 O O . PRO B 1 58 ? 6.023 21.297 -11.188 1 72.19 58 PRO B O 1
ATOM 2524 N N . LEU B 1 59 ? 6.438 20.391 -13.141 1 78.88 59 LEU B N 1
ATOM 2525 C CA . LEU B 1 59 ? 7.324 19.344 -12.648 1 78.88 59 LEU B CA 1
ATOM 2526 C C . LEU B 1 59 ? 8.492 19.938 -11.859 1 78.88 59 LEU B C 1
ATOM 2528 O O . LEU B 1 59 ? 8.961 19.344 -10.891 1 78.88 59 LEU B O 1
ATOM 2532 N N . LYS B 1 60 ? 8.812 21.125 -12.266 1 76.69 60 LYS B N 1
ATOM 2533 C CA . LYS B 1 60 ? 9.922 21.797 -11.602 1 76.69 60 LYS B CA 1
ATOM 2534 C C . LYS B 1 60 ? 9.578 22.109 -10.148 1 76.69 60 LYS B C 1
ATOM 2536 O O . LYS B 1 60 ? 10.43 22 -9.266 1 76.69 60 LYS B O 1
ATOM 2541 N N . ASP B 1 61 ? 8.367 22.453 -9.93 1 79.69 61 ASP B N 1
ATOM 2542 C CA . ASP B 1 61 ? 7.934 22.797 -8.578 1 79.69 61 ASP B CA 1
ATOM 2543 C C . ASP B 1 61 ? 7.859 21.547 -7.699 1 79.69 61 ASP B C 1
ATOM 2545 O O . ASP B 1 61 ? 8.164 21.594 -6.504 1 79.69 61 ASP B O 1
ATOM 2549 N N . ILE B 1 62 ? 7.484 20.516 -8.312 1 82.62 62 ILE B N 1
ATOM 2550 C CA . ILE B 1 62 ? 7.438 19.25 -7.598 1 82.62 62 ILE B CA 1
ATOM 2551 C C . ILE B 1 62 ? 8.844 18.844 -7.172 1 82.62 62 ILE B C 1
ATOM 2553 O O . ILE B 1 62 ? 9.062 18.453 -6.02 1 82.62 62 ILE B O 1
ATOM 2557 N N . PHE B 1 63 ? 9.742 19.031 -8.078 1 83.38 63 PHE B N 1
ATOM 2558 C CA . PHE B 1 63 ? 11.133 18.719 -7.797 1 83.38 63 PHE B CA 1
ATOM 2559 C C . PHE B 1 63 ? 11.688 19.641 -6.727 1 83.38 63 PHE B C 1
ATOM 2561 O O . PHE B 1 63 ? 12.477 19.219 -5.875 1 83.38 63 PHE B O 1
ATOM 2568 N N . CYS B 1 64 ? 11.242 20.797 -6.738 1 82.12 64 CYS B N 1
ATOM 2569 C CA . CYS B 1 64 ? 11.672 21.781 -5.738 1 82.12 64 CYS B CA 1
ATOM 2570 C C . CYS B 1 64 ? 11.133 21.422 -4.359 1 82.12 64 CYS B C 1
ATOM 2572 O O . CYS B 1 64 ? 11.828 21.594 -3.354 1 82.12 64 CYS B O 1
ATOM 2574 N N . LEU B 1 65 ? 9.984 20.922 -4.402 1 81.44 65 LEU B N 1
ATOM 2575 C CA . LEU B 1 65 ? 9.398 20.5 -3.129 1 81.44 65 LEU B CA 1
ATOM 2576 C C . LEU B 1 65 ? 10.188 19.359 -2.512 1 81.44 65 LEU B C 1
ATOM 2578 O O . LEU B 1 65 ? 10.469 19.359 -1.312 1 81.44 65 LEU B O 1
ATOM 2582 N N . LEU B 1 66 ? 10.562 18.469 -3.316 1 84.88 66 LEU B N 1
ATOM 2583 C CA . LEU B 1 66 ? 11.273 17.281 -2.842 1 84.88 66 LEU B CA 1
ATOM 2584 C C . LEU B 1 66 ? 12.688 17.625 -2.4 1 84.88 66 LEU B C 1
ATOM 2586 O O . LEU B 1 66 ? 13.266 16.938 -1.553 1 84.88 66 LEU B O 1
ATOM 2590 N N . LYS B 1 67 ? 13.148 18.719 -2.932 1 86 67 LYS B N 1
ATOM 2591 C CA . LYS B 1 67 ? 14.5 19.156 -2.596 1 86 67 LYS B CA 1
ATOM 2592 C C . LYS B 1 67 ? 14.484 20.266 -1.561 1 86 67 LYS B C 1
ATOM 2594 O O . LYS B 1 67 ? 15.539 20.75 -1.137 1 86 67 LYS B O 1
ATOM 2599 N N . SER B 1 68 ? 13.375 20.609 -1.214 1 84 68 SER B N 1
ATOM 2600 C CA . SER B 1 68 ? 13.234 21.734 -0.284 1 84 68 SER B CA 1
ATOM 2601 C C . SER B 1 68 ? 13.75 21.359 1.104 1 84 68 SER B C 1
ATOM 2603 O O . SER B 1 68 ? 14.266 22.219 1.83 1 84 68 SER B O 1
ATOM 2605 N N . SER B 1 69 ? 13.555 20.062 1.433 1 87.88 69 SER B N 1
ATOM 2606 C CA . SER B 1 69 ? 14.023 19.594 2.73 1 87.88 69 SER B CA 1
ATOM 2607 C C . SER B 1 69 ? 14.906 18.359 2.58 1 87.88 69 SER B C 1
ATOM 2609 O O . SER B 1 69 ? 14.688 17.547 1.688 1 87.88 69 SER B O 1
ATOM 2611 N N . VAL B 1 70 ? 15.977 18.344 3.369 1 91.31 70 VAL B N 1
ATOM 2612 C CA . VAL B 1 70 ? 16.875 17.203 3.371 1 91.31 70 VAL B CA 1
ATOM 2613 C C . VAL B 1 70 ? 16.109 15.938 3.738 1 91.31 70 VAL B C 1
ATOM 2615 O O . VAL B 1 70 ? 16.328 14.875 3.156 1 91.31 70 VAL B O 1
ATOM 2618 N N . THR B 1 71 ? 15.188 16.062 4.629 1 93.88 71 THR B N 1
ATOM 2619 C CA . THR B 1 71 ? 14.383 14.938 5.082 1 93.88 71 THR B CA 1
ATOM 2620 C C . THR B 1 71 ? 13.531 14.383 3.941 1 93.88 71 THR B C 1
ATOM 2622 O O . THR B 1 71 ? 13.445 13.172 3.754 1 93.88 71 THR B O 1
ATOM 2625 N N . LEU B 1 72 ? 13 15.25 3.164 1 94.25 72 LEU B N 1
ATOM 2626 C CA . LEU B 1 72 ? 12.164 14.82 2.047 1 94.25 72 LEU B CA 1
ATOM 2627 C C . LEU B 1 72 ? 13 14.141 0.971 1 94.25 72 LEU B C 1
ATOM 2629 O O . LEU B 1 72 ? 12.57 13.141 0.386 1 94.25 72 LEU B O 1
ATOM 2633 N N . SER B 1 73 ? 14.133 14.648 0.724 1 94.94 73 SER B N 1
ATOM 2634 C CA . SER B 1 73 ? 15.023 14.055 -0.269 1 94.94 73 SER B CA 1
ATOM 2635 C C . SER B 1 73 ? 15.469 12.664 0.156 1 94.94 73 SER B C 1
ATOM 2637 O O . SER B 1 73 ? 15.508 11.742 -0.664 1 94.94 73 SER B O 1
ATOM 2639 N N . LEU B 1 74 ? 15.805 12.523 1.387 1 96.5 74 LEU B N 1
ATOM 2640 C CA . LEU B 1 74 ? 16.219 11.227 1.909 1 96.5 74 LEU B CA 1
ATOM 2641 C C . LEU B 1 74 ? 15.039 10.25 1.917 1 96.5 74 LEU B C 1
ATOM 2643 O O . LEU B 1 74 ? 15.227 9.055 1.672 1 96.5 74 LEU B O 1
ATOM 2647 N N . ALA B 1 75 ? 13.867 10.812 2.193 1 96.38 75 ALA B N 1
ATOM 2648 C CA . ALA B 1 75 ? 12.664 9.984 2.195 1 96.38 75 ALA B CA 1
ATOM 2649 C C . ALA B 1 75 ? 12.398 9.398 0.812 1 96.38 75 ALA B C 1
ATOM 2651 O O . ALA B 1 75 ? 11.93 8.266 0.69 1 96.38 75 ALA B O 1
ATOM 2652 N N . THR B 1 76 ? 12.734 10.172 -0.235 1 96.12 76 THR B N 1
ATOM 2653 C CA . THR B 1 76 ? 12.539 9.688 -1.596 1 96.12 76 THR B CA 1
ATOM 2654 C C . THR B 1 76 ? 13.469 8.508 -1.888 1 96.12 76 THR B C 1
ATOM 2656 O O . THR B 1 76 ? 13.07 7.547 -2.547 1 96.12 76 THR B O 1
ATOM 2659 N N . VAL B 1 77 ? 14.625 8.578 -1.389 1 97.44 77 VAL B N 1
ATOM 2660 C CA . VAL B 1 77 ? 15.586 7.496 -1.573 1 97.44 77 VAL B CA 1
ATOM 2661 C C . VAL B 1 77 ? 15.094 6.238 -0.855 1 97.44 77 VAL B C 1
ATOM 2663 O O . VAL B 1 77 ? 15.164 5.137 -1.403 1 97.44 77 VAL B O 1
ATOM 2666 N N . ILE B 1 78 ? 14.609 6.414 0.301 1 98.06 78 ILE B N 1
ATOM 2667 C CA . ILE B 1 78 ? 14.102 5.293 1.081 1 98.06 78 ILE B CA 1
ATOM 2668 C C . ILE B 1 78 ? 12.875 4.695 0.389 1 98.06 78 ILE B C 1
ATOM 2670 O O . ILE B 1 78 ? 12.727 3.473 0.329 1 98.06 78 ILE B O 1
ATOM 2674 N N . ALA B 1 79 ? 12.039 5.605 -0.116 1 96.94 79 ALA B N 1
ATOM 2675 C CA . ALA B 1 79 ? 10.852 5.141 -0.826 1 96.94 79 ALA B CA 1
ATOM 2676 C C . ALA B 1 79 ? 11.227 4.285 -2.031 1 96.94 79 ALA B C 1
ATOM 2678 O O . ALA B 1 79 ? 10.617 3.244 -2.279 1 96.94 79 ALA B O 1
ATOM 2679 N N . PHE B 1 80 ? 12.234 4.734 -2.713 1 97.12 80 PHE B N 1
ATOM 2680 C CA . PHE B 1 80 ? 12.695 3.994 -3.879 1 97.12 80 PHE B CA 1
ATOM 2681 C C . PHE B 1 80 ? 13.234 2.627 -3.471 1 97.12 80 PHE B C 1
ATOM 2683 O O . PHE B 1 80 ? 12.875 1.609 -4.066 1 97.12 80 PHE B O 1
ATOM 2690 N N . LEU B 1 81 ? 14.047 2.582 -2.508 1 97.56 81 LEU B N 1
ATOM 2691 C CA . LEU B 1 81 ? 14.664 1.343 -2.055 1 97.56 81 LEU B CA 1
ATOM 2692 C C . LEU B 1 81 ? 13.633 0.408 -1.442 1 97.56 81 LEU B C 1
ATOM 2694 O O . LEU B 1 81 ? 13.727 -0.813 -1.581 1 97.56 81 LEU B O 1
ATOM 2698 N N . ASN B 1 82 ? 12.688 1 -0.742 1 96.25 82 ASN B N 1
ATOM 2699 C CA . ASN B 1 82 ? 11.594 0.193 -0.207 1 96.25 82 ASN B CA 1
ATOM 2700 C C . ASN B 1 82 ? 10.758 -0.424 -1.322 1 96.25 82 ASN B C 1
ATOM 2702 O O . ASN B 1 82 ? 10.312 -1.569 -1.211 1 96.25 82 ASN B O 1
ATOM 2706 N N . GLY B 1 83 ? 10.547 0.346 -2.348 1 94.31 83 GLY B N 1
ATOM 2707 C CA . GLY B 1 83 ? 9.852 -0.189 -3.506 1 94.31 83 GLY B CA 1
ATOM 2708 C C . GLY B 1 83 ? 10.578 -1.345 -4.16 1 94.31 83 GLY B C 1
ATOM 2709 O O . GLY B 1 83 ? 9.969 -2.35 -4.527 1 94.31 83 GLY B O 1
ATOM 2710 N N . LEU B 1 84 ? 11.82 -1.17 -4.238 1 93.62 84 LEU B N 1
ATOM 2711 C CA . LEU B 1 84 ? 12.656 -2.23 -4.793 1 93.62 84 LEU B CA 1
ATOM 2712 C C . LEU B 1 84 ? 12.57 -3.492 -3.939 1 93.62 84 LEU B C 1
ATOM 2714 O O . LEU B 1 84 ? 12.469 -4.602 -4.469 1 93.62 84 LEU B O 1
ATOM 2718 N N . GLY B 1 85 ? 12.695 -3.271 -2.666 1 94 85 GLY B N 1
ATOM 2719 C CA . GLY B 1 85 ? 12.594 -4.398 -1.753 1 94 85 GLY B CA 1
ATOM 2720 C C . GLY B 1 85 ? 11.25 -5.094 -1.804 1 94 85 GLY B C 1
ATOM 2721 O O . GLY B 1 85 ? 11.18 -6.32 -1.845 1 94 85 GLY B O 1
ATOM 2722 N N . GLU B 1 86 ? 10.203 -4.336 -1.864 1 90 86 GLU B N 1
ATOM 2723 C CA . GLU B 1 86 ? 8.852 -4.879 -1.905 1 90 86 GLU B CA 1
ATOM 2724 C C . GLU B 1 86 ? 8.617 -5.672 -3.189 1 90 86 GLU B C 1
ATOM 2726 O O . GLU B 1 86 ? 7.945 -6.707 -3.17 1 90 86 GLU B O 1
ATOM 2731 N N . GLY B 1 87 ? 9.094 -5.207 -4.199 1 87.25 87 GLY B N 1
ATOM 2732 C CA . GLY B 1 87 ? 8.977 -5.922 -5.461 1 87.25 87 GLY B CA 1
ATOM 2733 C C . GLY B 1 87 ? 9.68 -7.27 -5.449 1 87.25 87 GLY B C 1
ATOM 2734 O O . GLY B 1 87 ? 9.211 -8.227 -6.07 1 87.25 87 GLY B O 1
ATOM 2735 N N . GLY B 1 88 ? 10.781 -7.309 -4.805 1 87.5 88 GLY B N 1
ATOM 2736 C CA . GLY B 1 88 ? 11.531 -8.547 -4.703 1 87.5 88 GLY B CA 1
ATOM 2737 C C . GLY B 1 88 ? 10.875 -9.578 -3.799 1 87.5 88 GLY B C 1
ATOM 2738 O O . GLY B 1 88 ? 11.164 -10.766 -3.893 1 87.5 88 GLY B O 1
ATOM 2739 N N . GLN B 1 89 ? 10.016 -9.094 -2.975 1 86.38 89 GLN B N 1
ATOM 2740 C CA . GLN B 1 89 ? 9.344 -9.984 -2.037 1 86.38 89 GLN B CA 1
ATOM 2741 C C . GLN B 1 89 ? 8.078 -10.57 -2.652 1 86.38 89 GLN B C 1
ATOM 2743 O O . GLN B 1 89 ? 7.375 -11.359 -2.01 1 86.38 89 GLN B O 1
ATOM 2748 N N . GLN B 1 90 ? 7.848 -10.305 -3.783 1 80.56 90 GLN B N 1
ATOM 2749 C CA . GLN B 1 90 ? 6.652 -10.836 -4.434 1 80.56 90 GLN B CA 1
ATOM 2750 C C . GLN B 1 90 ? 6.98 -12.078 -5.254 1 80.56 90 GLN B C 1
ATOM 2752 O O . GLN B 1 90 ? 7.438 -13.086 -4.707 1 80.56 90 GLN B O 1
ATOM 2757 N N . THR B 1 91 ? 7.062 -12.047 -6.547 1 70.94 91 THR B N 1
ATOM 2758 C CA . THR B 1 91 ? 7.164 -13.195 -7.434 1 70.94 91 THR B CA 1
ATOM 2759 C C . THR B 1 91 ? 8.508 -13.898 -7.254 1 70.94 91 THR B C 1
ATOM 2761 O O . THR B 1 91 ? 8.555 -15.117 -7.059 1 70.94 91 THR B O 1
ATOM 2764 N N . PRO B 1 92 ? 9.633 -13.109 -7.199 1 80.44 92 PRO B N 1
ATOM 2765 C CA . PRO B 1 92 ? 10.906 -13.812 -7.043 1 80.44 92 PRO B CA 1
ATOM 2766 C C . PRO B 1 92 ? 11.023 -14.531 -5.703 1 80.44 92 PRO B C 1
ATOM 2768 O O . PRO B 1 92 ? 11.648 -15.594 -5.625 1 80.44 92 PRO B O 1
ATOM 2771 N N . TYR B 1 93 ? 10.477 -14.023 -4.77 1 87.38 93 TYR B N 1
ATOM 2772 C CA . TYR B 1 93 ? 10.469 -14.617 -3.439 1 87.38 93 TYR B CA 1
ATOM 2773 C C . TYR B 1 93 ? 9.719 -15.945 -3.439 1 87.38 93 TYR B C 1
ATOM 2775 O O . TYR B 1 93 ? 10.211 -16.938 -2.914 1 87.38 93 TYR B O 1
ATOM 2783 N N . LEU B 1 94 ? 8.617 -15.992 -4.051 1 79.38 94 LEU B N 1
ATOM 2784 C CA . LEU B 1 94 ? 7.797 -17.203 -4.094 1 79.38 94 LEU B CA 1
ATOM 2785 C C . LEU B 1 94 ? 8.445 -18.266 -4.961 1 79.38 94 LEU B C 1
ATOM 2787 O O . LEU B 1 94 ? 8.383 -19.453 -4.645 1 79.38 94 LEU B O 1
ATOM 2791 N N . TYR B 1 95 ? 9.008 -17.734 -5.949 1 79.31 95 TYR B N 1
ATOM 2792 C CA . TYR B 1 95 ? 9.688 -18.656 -6.855 1 79.31 95 TYR B CA 1
ATOM 2793 C C . TYR B 1 95 ? 10.859 -19.344 -6.16 1 79.31 95 TYR B C 1
ATOM 2795 O O . TYR B 1 95 ? 11.078 -20.547 -6.34 1 79.31 95 TYR B O 1
ATOM 2803 N N . PHE B 1 96 ? 11.609 -18.656 -5.426 1 86.69 96 PHE B N 1
ATOM 2804 C CA . PHE B 1 96 ? 12.734 -19.219 -4.688 1 86.69 96 PHE B CA 1
ATOM 2805 C C . PHE B 1 96 ? 12.266 -20.281 -3.707 1 86.69 96 PHE B C 1
ATOM 2807 O O . PHE B 1 96 ? 12.875 -21.344 -3.598 1 86.69 96 PHE B O 1
ATOM 2814 N N . LEU B 1 97 ? 11.203 -20.031 -3.043 1 89.31 97 LEU B N 1
ATOM 2815 C CA . LEU B 1 97 ? 10.719 -20.969 -2.031 1 89.31 97 LEU B CA 1
ATOM 2816 C C . LEU B 1 97 ? 10.195 -22.25 -2.678 1 89.31 97 LEU B C 1
ATOM 2818 O O . LEU B 1 97 ? 10.367 -23.344 -2.135 1 89.31 97 LEU B O 1
ATOM 2822 N N . LYS B 1 98 ? 9.586 -22.078 -3.725 1 86.06 98 LYS B N 1
ATOM 2823 C CA . LYS B 1 98 ? 9.078 -23.25 -4.441 1 86.06 98 LYS B CA 1
ATOM 2824 C C . LYS B 1 98 ? 10.227 -24.094 -4.988 1 86.06 98 LYS B C 1
ATOM 2826 O O . LYS B 1 98 ? 10.203 -25.312 -4.875 1 86.06 98 LYS B O 1
ATOM 2831 N N . ALA B 1 99 ? 11.148 -23.516 -5.527 1 84.81 99 ALA B N 1
ATOM 2832 C CA . ALA B 1 99 ? 12.25 -24.203 -6.184 1 84.81 99 ALA B CA 1
ATOM 2833 C C . ALA B 1 99 ? 13.195 -24.828 -5.156 1 84.81 99 ALA B C 1
ATOM 2835 O O . ALA B 1 99 ? 13.633 -25.969 -5.324 1 84.81 99 ALA B O 1
ATOM 2836 N N . ARG B 1 100 ? 13.461 -24.078 -4.156 1 87.25 100 ARG B N 1
ATOM 2837 C CA . ARG B 1 100 ? 14.484 -24.516 -3.213 1 87.25 100 ARG B CA 1
ATOM 2838 C C . ARG B 1 100 ? 13.883 -25.391 -2.117 1 87.25 100 ARG B C 1
ATOM 2840 O O . ARG B 1 100 ? 14.492 -26.375 -1.684 1 87.25 100 ARG B O 1
ATOM 2847 N N . LEU B 1 101 ? 12.727 -25.016 -1.696 1 91.69 101 LEU B N 1
ATOM 2848 C CA . LEU B 1 101 ? 12.156 -25.703 -0.543 1 91.69 101 LEU B CA 1
ATOM 2849 C C . LEU B 1 101 ? 10.906 -26.484 -0.941 1 91.69 101 LEU B C 1
ATOM 2851 O O . LEU B 1 101 ? 10.281 -27.141 -0.099 1 91.69 101 LEU B O 1
ATOM 2855 N N . GLN B 1 102 ? 10.516 -26.422 -2.154 1 90.62 102 GLN B N 1
ATOM 2856 C CA . GLN B 1 102 ? 9.375 -27.141 -2.699 1 90.62 102 GLN B CA 1
ATOM 2857 C C . GLN B 1 102 ? 8.102 -26.812 -1.933 1 90.62 102 GLN B C 1
ATOM 2859 O O . GLN B 1 102 ? 7.367 -27.719 -1.515 1 90.62 102 GLN B O 1
ATOM 2864 N N . TYR B 1 103 ? 7.941 -25.594 -1.733 1 89.06 103 TYR B N 1
ATOM 2865 C CA . TYR B 1 103 ? 6.727 -25.125 -1.073 1 89.06 103 TYR B CA 1
ATOM 2866 C C . TYR B 1 103 ? 5.488 -25.5 -1.88 1 89.06 103 TYR B C 1
ATOM 2868 O O . TYR B 1 103 ? 5.477 -25.375 -3.105 1 89.06 103 TYR B O 1
ATOM 2876 N N . ASN B 1 104 ? 4.602 -26.078 -1.12 1 83.94 104 ASN B N 1
ATOM 2877 C CA . ASN B 1 104 ? 3.305 -26.359 -1.726 1 83.94 104 ASN B CA 1
ATOM 2878 C C . ASN B 1 104 ? 2.311 -25.219 -1.47 1 83.94 104 ASN B C 1
ATOM 2880 O O . ASN B 1 104 ? 2.664 -24.203 -0.89 1 83.94 104 ASN B O 1
ATOM 2884 N N . LYS B 1 105 ? 1.073 -25.297 -1.95 1 75.5 105 LYS B N 1
ATOM 2885 C CA . LYS B 1 105 ? 0.039 -24.281 -1.823 1 75.5 105 LYS B CA 1
ATOM 2886 C C . LYS B 1 105 ? -0.283 -24 -0.358 1 75.5 105 LYS B C 1
ATOM 2888 O O . LYS B 1 105 ? -0.479 -22.844 0.034 1 75.5 105 LYS B O 1
ATOM 2893 N N . ASP B 1 106 ? -0.255 -25 0.368 1 81 106 ASP B N 1
ATOM 2894 C CA . ASP B 1 106 ? -0.547 -24.859 1.791 1 81 106 ASP B CA 1
ATOM 2895 C C . ASP B 1 106 ? 0.579 -24.109 2.51 1 81 106 ASP B C 1
ATOM 2897 O O . ASP B 1 106 ? 0.326 -23.312 3.416 1 81 106 ASP B O 1
ATOM 2901 N N . ASN B 1 107 ? 1.762 -24.422 2.082 1 84.62 107 ASN B N 1
ATOM 2902 C CA . ASN B 1 107 ? 2.906 -23.734 2.668 1 84.62 107 ASN B CA 1
ATOM 2903 C C . ASN B 1 107 ? 2.867 -22.234 2.383 1 84.62 107 ASN B C 1
ATOM 2905 O O . ASN B 1 107 ? 3.164 -21.422 3.262 1 84.62 107 ASN B O 1
ATOM 2909 N N . PHE B 1 108 ? 2.432 -21.938 1.231 1 81.69 108 PHE B N 1
ATOM 2910 C CA . PHE B 1 108 ? 2.354 -20.531 0.85 1 81.69 108 PHE B CA 1
ATOM 2911 C C . PHE B 1 108 ? 1.234 -19.828 1.606 1 81.69 108 PHE B C 1
ATOM 2913 O O . PHE B 1 108 ? 1.387 -18.672 2.02 1 81.69 108 PHE B O 1
ATOM 2920 N N . ALA B 1 109 ? 0.158 -20.469 1.762 1 76.12 109 ALA B N 1
ATOM 2921 C CA . ALA B 1 109 ? -0.97 -19.891 2.49 1 76.12 109 ALA B CA 1
ATOM 2922 C C . ALA B 1 109 ? -0.589 -19.578 3.934 1 76.12 109 ALA B C 1
ATOM 2924 O O . ALA B 1 109 ? -0.922 -18.516 4.453 1 76.12 109 ALA B O 1
ATOM 2925 N N . VAL B 1 110 ? 0.073 -20.484 4.484 1 83.56 110 VAL B N 1
ATOM 2926 C CA . VAL B 1 110 ? 0.5 -20.297 5.871 1 83.56 110 VAL B CA 1
ATOM 2927 C C . VAL B 1 110 ? 1.512 -19.156 5.957 1 83.56 110 VAL B C 1
ATOM 2929 O O . VAL B 1 110 ? 1.462 -18.344 6.883 1 83.56 110 VAL B O 1
ATOM 2932 N N . LEU B 1 111 ? 2.416 -19.172 4.969 1 86.44 111 LEU B N 1
ATOM 2933 C CA . LEU B 1 111 ? 3.434 -18.125 4.93 1 86.44 111 LEU B CA 1
ATOM 2934 C C . LEU B 1 111 ? 2.795 -16.734 4.832 1 86.44 111 LEU B C 1
ATOM 2936 O O . LEU B 1 111 ? 3.184 -15.82 5.547 1 86.44 111 LEU B O 1
ATOM 2940 N N . MET B 1 112 ? 1.854 -16.578 3.998 1 81 112 MET B N 1
ATOM 2941 C CA . MET B 1 112 ? 1.17 -15.312 3.799 1 81 112 MET B CA 1
ATOM 2942 C C . MET B 1 112 ? 0.366 -14.922 5.035 1 81 112 MET B C 1
ATOM 2944 O O . MET B 1 112 ? 0.34 -13.758 5.426 1 81 112 MET B O 1
ATOM 2948 N N . LEU B 1 113 ? -0.269 -15.883 5.582 1 82.62 113 LEU B N 1
ATOM 2949 C CA . LEU B 1 113 ? -1.059 -15.641 6.781 1 82.62 113 LEU B CA 1
ATOM 2950 C C . LEU B 1 113 ? -0.183 -15.102 7.91 1 82.62 113 LEU B C 1
ATOM 2952 O O . LEU B 1 113 ? -0.558 -14.141 8.586 1 82.62 113 LEU B O 1
ATOM 2956 N N . ILE B 1 114 ? 0.936 -15.672 8.086 1 87.88 114 ILE B N 1
ATOM 2957 C CA . ILE B 1 114 ? 1.845 -15.25 9.141 1 87.88 114 ILE B CA 1
ATOM 2958 C C . ILE B 1 114 ? 2.365 -13.844 8.852 1 87.88 114 ILE B C 1
ATOM 2960 O O . ILE B 1 114 ? 2.357 -12.977 9.727 1 87.88 114 ILE B O 1
ATOM 2964 N N . GLY B 1 115 ? 2.777 -13.68 7.691 1 87.25 115 GLY B N 1
ATOM 2965 C CA . GLY B 1 115 ? 3.352 -12.398 7.309 1 87.25 115 GLY B CA 1
ATOM 2966 C C . GLY B 1 115 ? 2.363 -11.25 7.402 1 87.25 115 GLY B C 1
ATOM 2967 O O . GLY B 1 115 ? 2.66 -10.211 8 1 87.25 115 GLY B O 1
ATOM 2968 N N . TYR B 1 116 ? 1.179 -11.383 6.902 1 82.75 116 TYR B N 1
ATOM 2969 C CA . TYR B 1 116 ? 0.198 -10.305 6.852 1 82.75 116 TYR B CA 1
ATOM 2970 C C . TYR B 1 116 ? -0.433 -10.07 8.219 1 82.75 116 TYR B C 1
ATOM 2972 O O . TYR B 1 116 ? -0.773 -8.938 8.57 1 82.75 116 TYR B O 1
ATOM 2980 N N . THR B 1 117 ? -0.612 -11.172 8.898 1 88.94 117 THR B N 1
ATOM 2981 C CA . THR B 1 117 ? -1.103 -11.008 10.266 1 88.94 117 THR B CA 1
ATOM 2982 C C . THR B 1 117 ? -0.091 -10.242 11.117 1 88.94 117 THR B C 1
ATOM 2984 O O . THR B 1 117 ? -0.463 -9.359 11.891 1 88.94 117 THR B O 1
ATOM 2987 N N . GLY B 1 118 ? 1.132 -10.656 10.992 1 90.81 118 GLY B N 1
ATOM 2988 C CA . GLY B 1 118 ? 2.178 -9.922 11.688 1 90.81 118 GLY B CA 1
ATOM 2989 C C . GLY B 1 118 ? 2.227 -8.453 11.312 1 90.81 118 GLY B C 1
ATOM 2990 O O . GLY B 1 118 ? 2.35 -7.59 12.18 1 90.81 118 GLY B O 1
ATOM 2991 N N . ALA B 1 119 ? 2.133 -8.211 10.07 1 88.5 119 ALA B N 1
ATOM 2992 C CA . ALA B 1 119 ? 2.15 -6.832 9.586 1 88.5 119 ALA B CA 1
ATOM 2993 C C . ALA B 1 119 ? 0.979 -6.035 10.156 1 88.5 119 ALA B C 1
ATOM 2995 O O . ALA B 1 119 ? 1.143 -4.883 10.562 1 88.5 119 ALA B O 1
ATOM 2996 N N . ALA B 1 120 ? -0.191 -6.637 10.164 1 90.56 120 ALA B N 1
ATOM 2997 C CA . ALA B 1 120 ? -1.383 -5.969 10.68 1 90.56 120 ALA B CA 1
ATOM 2998 C C . ALA B 1 120 ? -1.231 -5.648 12.164 1 90.56 120 ALA B C 1
ATOM 3000 O O . ALA B 1 120 ? -1.542 -4.535 12.602 1 90.56 120 ALA B O 1
ATOM 3001 N N . ILE B 1 121 ? -0.724 -6.539 12.836 1 92.56 121 ILE B N 1
ATOM 3002 C CA . ILE B 1 121 ? -0.528 -6.359 14.273 1 92.56 121 ILE B CA 1
ATOM 3003 C C . ILE B 1 121 ? 0.493 -5.25 14.516 1 92.56 121 ILE B C 1
ATOM 3005 O O . ILE B 1 121 ? 0.278 -4.375 15.359 1 92.56 121 ILE B O 1
ATOM 3009 N N . GLY B 1 122 ? 1.563 -5.301 13.836 1 93.88 122 GLY B N 1
ATOM 3010 C CA . GLY B 1 122 ? 2.588 -4.281 13.977 1 93.88 122 GLY B CA 1
ATOM 3011 C C . GLY B 1 122 ? 2.084 -2.883 13.664 1 93.88 122 GLY B C 1
ATOM 3012 O O . GLY B 1 122 ? 2.348 -1.941 14.414 1 93.88 122 GLY B O 1
ATOM 3013 N N . GLN B 1 123 ? 1.368 -2.811 12.648 1 91.12 123 GLN B N 1
ATOM 3014 C CA . GLN B 1 123 ? 0.912 -1.5 12.195 1 91.12 123 GLN B CA 1
ATOM 3015 C C . GLN B 1 123 ? -0.223 -0.981 13.078 1 91.12 123 GLN B C 1
ATOM 3017 O O . GLN B 1 123 ? -0.302 0.217 13.359 1 91.12 123 GLN B O 1
ATOM 3022 N N . LEU B 1 124 ? -1.078 -1.843 13.602 1 88.31 124 LEU B N 1
ATOM 3023 C CA . LEU B 1 124 ? -2.236 -1.414 14.375 1 88.31 124 LEU B CA 1
ATOM 3024 C C . LEU B 1 124 ? -1.856 -1.171 15.836 1 88.31 124 LEU B C 1
ATOM 3026 O O . LEU B 1 124 ? -2.428 -0.298 16.484 1 88.31 124 LEU B O 1
ATOM 3030 N N . PHE B 1 125 ? -0.857 -1.914 16.25 1 90.62 125 PHE B N 1
ATOM 3031 C CA . PHE B 1 125 ? -0.588 -1.843 17.688 1 90.62 125 PHE B CA 1
ATOM 3032 C C . PHE B 1 125 ? 0.805 -1.284 17.953 1 90.62 125 PHE B C 1
ATOM 3034 O O . PHE B 1 125 ? 0.979 -0.413 18.812 1 90.62 125 PHE B O 1
ATOM 3041 N N . LEU B 1 126 ? 1.71 -1.691 17.25 1 91.44 126 LEU B N 1
ATOM 3042 C CA . LEU B 1 126 ? 3.09 -1.305 17.516 1 91.44 126 LEU B CA 1
ATOM 3043 C C . LEU B 1 126 ? 3.357 0.122 17.047 1 91.44 126 LEU B C 1
ATOM 3045 O O . LEU B 1 126 ? 3.955 0.917 17.781 1 91.44 126 LEU B O 1
ATOM 3049 N N . MET B 1 127 ? 2.914 0.428 15.938 1 92.69 127 MET B N 1
ATOM 3050 C CA . MET B 1 127 ? 3.219 1.734 15.359 1 92.69 127 MET B CA 1
ATOM 3051 C C . MET B 1 127 ? 2.602 2.854 16.188 1 92.69 127 MET B C 1
ATOM 3053 O O . MET B 1 127 ? 3.289 3.801 16.578 1 92.69 127 MET B O 1
ATOM 3057 N N . PRO B 1 128 ? 1.327 2.768 16.516 1 88.56 128 PRO B N 1
ATOM 3058 C CA . PRO B 1 128 ? 0.723 3.863 17.281 1 88.56 128 PRO B CA 1
ATOM 3059 C C . PRO B 1 128 ? 1.292 3.982 18.688 1 88.56 128 PRO B C 1
ATOM 3061 O O . PRO B 1 128 ? 1.265 5.066 19.281 1 88.56 128 PRO B O 1
ATOM 3064 N N . ARG B 1 129 ? 1.839 2.99 19.172 1 87.81 129 ARG B N 1
ATOM 3065 C CA . ARG B 1 129 ? 2.4 3.008 20.531 1 87.81 129 ARG B CA 1
ATOM 3066 C C . ARG B 1 129 ? 3.855 3.465 20.5 1 87.81 129 ARG B C 1
ATOM 3068 O O . ARG B 1 129 ? 4.301 4.168 21.406 1 87.81 129 ARG B O 1
ATOM 3075 N N . LEU B 1 130 ? 4.555 3.164 19.5 1 89.88 130 LEU B N 1
ATOM 3076 C CA . LEU B 1 130 ? 5.988 3.432 19.453 1 89.88 130 LEU B CA 1
ATOM 3077 C C . LEU B 1 130 ? 6.266 4.805 18.859 1 89.88 130 LEU B C 1
ATOM 3079 O O . LEU B 1 130 ? 7.266 5.445 19.188 1 89.88 130 LEU B O 1
ATOM 3083 N N . ALA B 1 131 ? 5.414 5.23 18.047 1 89.75 131 ALA B N 1
ATOM 3084 C CA . ALA B 1 131 ? 5.656 6.473 17.312 1 89.75 131 ALA B CA 1
ATOM 3085 C C . ALA B 1 131 ? 5.805 7.648 18.266 1 89.75 131 ALA B C 1
ATOM 3087 O O . ALA B 1 131 ? 6.742 8.445 18.141 1 89.75 131 ALA B O 1
ATOM 3088 N N . PRO B 1 132 ? 4.918 7.758 19.297 1 84.19 132 PRO B N 1
ATOM 3089 C CA . PRO B 1 132 ? 5.043 8.891 20.203 1 84.19 132 PRO B CA 1
ATOM 3090 C C . PRO B 1 132 ? 6.234 8.758 21.156 1 84.19 132 PRO B C 1
ATOM 3092 O O . PRO B 1 132 ? 6.738 9.766 21.656 1 84.19 132 PRO B O 1
ATOM 3095 N N . ILE B 1 133 ? 6.703 7.559 21.297 1 86.12 133 ILE B N 1
ATOM 3096 C CA . ILE B 1 133 ? 7.762 7.328 22.281 1 86.12 133 ILE B CA 1
ATOM 3097 C C . ILE B 1 133 ? 9.125 7.461 21.609 1 86.12 133 ILE B C 1
ATOM 3099 O O . ILE B 1 133 ? 9.992 8.195 22.094 1 86.12 133 ILE B O 1
ATOM 3103 N N . THR B 1 134 ? 9.344 6.793 20.547 1 89.06 134 THR B N 1
ATOM 3104 C CA . THR B 1 134 ? 10.664 6.711 19.938 1 89.06 134 THR B CA 1
ATOM 3105 C C . THR B 1 134 ? 10.75 7.625 18.719 1 89.06 134 THR B C 1
ATOM 3107 O O . THR B 1 134 ? 11.852 7.965 18.266 1 89.06 134 THR B O 1
ATOM 3110 N N . GLY B 1 135 ? 9.672 8.008 18.219 1 90.62 135 GLY B N 1
ATOM 3111 C CA . GLY B 1 135 ? 9.672 8.766 16.969 1 90.62 135 GLY B CA 1
ATOM 3112 C C . GLY B 1 135 ? 9.594 7.883 15.742 1 90.62 135 GLY B C 1
ATOM 3113 O O . GLY B 1 135 ? 10.078 6.75 15.75 1 90.62 135 GLY B O 1
ATOM 3114 N N . GLU B 1 136 ? 9.062 8.398 14.75 1 94.5 136 GLU B N 1
ATOM 3115 C CA . GLU B 1 136 ? 8.891 7.645 13.516 1 94.5 136 GLU B CA 1
ATOM 3116 C C . GLU B 1 136 ? 10.227 7.402 12.828 1 94.5 136 GLU B C 1
ATOM 3118 O O . GLU B 1 136 ? 10.398 6.41 12.117 1 94.5 136 GLU B O 1
ATOM 3123 N N . GLU B 1 137 ? 11.18 8.289 13.031 1 95.44 137 GLU B N 1
ATOM 3124 C CA . GLU B 1 137 ? 12.492 8.148 12.406 1 95.44 137 GLU B CA 1
ATOM 3125 C C . GLU B 1 137 ? 13.227 6.914 12.922 1 95.44 137 GLU B C 1
ATOM 3127 O O . GLU B 1 137 ? 13.852 6.191 12.148 1 95.44 137 GLU B O 1
ATOM 3132 N N . ALA B 1 138 ? 13.117 6.707 14.18 1 95.69 138 ALA B N 1
ATOM 3133 C CA . ALA B 1 138 ? 13.734 5.527 14.773 1 95.69 138 ALA B CA 1
ATOM 3134 C C . ALA B 1 138 ? 13.031 4.25 14.32 1 95.69 138 ALA B C 1
ATOM 3136 O O . ALA B 1 138 ? 13.672 3.225 14.094 1 95.69 138 ALA B O 1
ATOM 3137 N N . ILE B 1 139 ? 11.742 4.32 14.25 1 96.38 139 ILE B N 1
ATOM 3138 C CA . ILE B 1 139 ? 10.953 3.178 13.797 1 96.38 139 ILE B CA 1
ATOM 3139 C C . ILE B 1 139 ? 11.359 2.801 12.375 1 96.38 139 ILE B C 1
ATOM 3141 O O . ILE B 1 139 ? 11.492 1.618 12.055 1 96.38 139 ILE B O 1
ATOM 3145 N N . LEU B 1 140 ? 11.547 3.814 11.578 1 97.56 140 LEU B N 1
ATOM 3146 C CA . LEU B 1 140 ? 11.961 3.596 10.195 1 97.56 140 LEU B CA 1
ATOM 3147 C C . LEU B 1 140 ? 13.289 2.854 10.141 1 97.56 140 LEU B C 1
ATOM 3149 O O . LEU B 1 140 ? 13.438 1.9 9.367 1 97.56 140 LEU B O 1
ATOM 3153 N N . SER B 1 141 ? 14.219 3.25 10.922 1 97.31 141 SER B N 1
ATOM 3154 C CA . SER B 1 141 ? 15.539 2.613 10.938 1 97.31 141 SER B CA 1
ATOM 3155 C C . SER B 1 141 ? 15.445 1.168 11.422 1 97.31 141 SER B C 1
ATOM 3157 O O . SER B 1 141 ? 16.047 0.271 10.82 1 97.31 141 SER B O 1
ATOM 3159 N N . VAL B 1 142 ? 14.68 0.949 12.422 1 97.12 142 VAL B N 1
ATOM 3160 C CA . VAL B 1 142 ? 14.539 -0.389 12.984 1 97.12 142 VAL B CA 1
ATOM 3161 C C . VAL B 1 142 ? 13.812 -1.295 11.992 1 97.12 142 VAL B C 1
ATOM 3163 O O . VAL B 1 142 ? 14.141 -2.479 11.875 1 97.12 142 VAL B O 1
ATOM 3166 N N . SER B 1 143 ? 12.859 -0.748 11.32 1 97.62 143 SER B N 1
ATOM 3167 C CA . SER B 1 143 ? 12.117 -1.536 10.336 1 97.62 143 SER B CA 1
ATOM 3168 C C . SER B 1 143 ? 13.008 -1.954 9.172 1 97.62 143 SER B C 1
ATOM 3170 O O . SER B 1 143 ? 12.867 -3.057 8.641 1 97.62 143 SER B O 1
ATOM 3172 N N . CYS B 1 144 ? 13.898 -1.098 8.797 1 97.75 144 CYS B N 1
ATOM 3173 C CA . CYS B 1 144 ? 14.836 -1.441 7.727 1 97.75 144 CYS B CA 1
ATOM 3174 C C . CYS B 1 144 ? 15.734 -2.596 8.148 1 97.75 144 CYS B C 1
ATOM 3176 O O . CYS B 1 144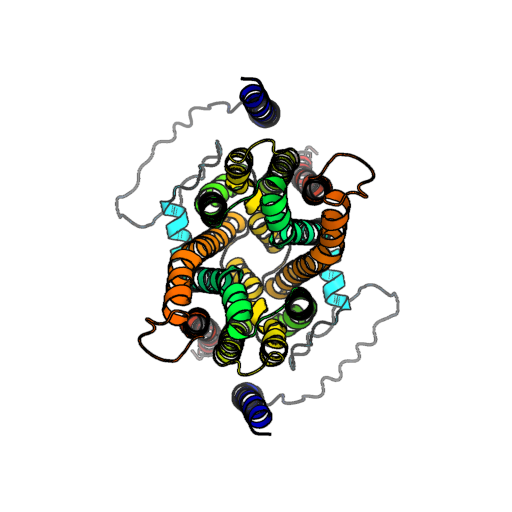 ? 16 -3.502 7.355 1 97.75 144 CYS B O 1
ATOM 3178 N N . ILE B 1 145 ? 16.156 -2.57 9.352 1 97.75 145 ILE B N 1
ATOM 3179 C CA . ILE B 1 145 ? 17 -3.641 9.867 1 97.75 145 ILE B CA 1
ATOM 3180 C C . ILE B 1 145 ? 16.219 -4.953 9.891 1 97.75 145 ILE B C 1
ATOM 3182 O O . ILE B 1 145 ? 16.734 -6 9.508 1 97.75 145 ILE B O 1
ATOM 3186 N N . ALA B 1 146 ? 15.047 -4.859 10.391 1 97.06 146 ALA B N 1
ATOM 3187 C CA . ALA B 1 146 ? 14.203 -6.047 10.453 1 97.06 146 ALA B CA 1
ATOM 3188 C C . ALA B 1 146 ? 13.969 -6.629 9.062 1 97.06 146 ALA B C 1
ATOM 3190 O O . ALA B 1 146 ? 13.953 -7.848 8.891 1 97.06 146 ALA B O 1
ATOM 3191 N N . GLY B 1 147 ? 13.758 -5.734 8.109 1 96.19 147 GLY B N 1
ATOM 3192 C CA . GLY B 1 147 ? 13.602 -6.188 6.734 1 96.19 147 GLY B CA 1
ATOM 3193 C C . GLY B 1 147 ? 14.828 -6.91 6.207 1 96.19 147 GLY B C 1
ATOM 3194 O O . GLY B 1 147 ? 14.711 -7.969 5.582 1 96.19 147 GLY B O 1
ATOM 3195 N N . PHE B 1 148 ? 15.938 -6.363 6.496 1 97.38 148 PHE B N 1
ATOM 3196 C CA . PHE B 1 148 ? 17.188 -6.977 6.047 1 97.38 148 PHE B CA 1
ATOM 3197 C C . PHE B 1 148 ? 17.375 -8.336 6.703 1 97.38 148 PHE B C 1
ATOM 3199 O O . PHE B 1 148 ? 17.703 -9.32 6.027 1 97.38 148 PHE B O 1
ATOM 3206 N N . ILE B 1 149 ? 17.156 -8.414 7.996 1 97.38 149 ILE B N 1
ATOM 3207 C CA . ILE B 1 149 ? 17.375 -9.648 8.742 1 97.38 149 ILE B CA 1
ATOM 3208 C C . ILE B 1 149 ? 16.406 -10.727 8.242 1 97.38 149 ILE B C 1
ATOM 3210 O O . ILE B 1 149 ? 16.797 -11.891 8.109 1 97.38 149 ILE B O 1
ATOM 3214 N N . SER B 1 150 ? 15.211 -10.344 8.023 1 95.81 150 SER B N 1
ATOM 3215 C CA . SER B 1 150 ? 14.211 -11.289 7.531 1 95.81 150 SER B CA 1
ATOM 3216 C C . SER B 1 150 ? 14.641 -11.906 6.203 1 95.81 150 SER B C 1
ATOM 3218 O O . SER B 1 150 ? 14.586 -13.125 6.027 1 95.81 150 SER B O 1
ATOM 3220 N N . MET B 1 151 ? 15.078 -11.07 5.301 1 95.62 151 MET B N 1
ATOM 3221 C CA . MET B 1 151 ? 15.484 -11.547 3.982 1 95.62 151 MET B CA 1
ATOM 3222 C C . MET B 1 151 ? 16.781 -12.359 4.074 1 95.62 151 MET B C 1
ATOM 3224 O O . MET B 1 151 ? 16.969 -13.32 3.328 1 95.62 151 MET B O 1
ATOM 3228 N N . LEU B 1 152 ? 17.656 -11.945 4.914 1 95.69 152 LEU B N 1
ATOM 3229 C CA . LEU B 1 152 ? 18.906 -12.672 5.113 1 95.69 152 LEU B CA 1
ATOM 3230 C C . LEU B 1 152 ? 18.641 -14.094 5.602 1 95.69 152 LEU B C 1
ATOM 3232 O O . LEU B 1 152 ? 19.25 -15.047 5.113 1 95.69 152 LEU B O 1
ATOM 3236 N N . ILE B 1 153 ? 17.719 -14.25 6.539 1 96 153 ILE B N 1
ATOM 3237 C CA . ILE B 1 153 ? 17.391 -15.555 7.105 1 96 153 ILE B CA 1
ATOM 3238 C C . ILE B 1 153 ? 16.797 -16.453 6.023 1 96 153 ILE B C 1
ATOM 3240 O O . ILE B 1 153 ? 17.188 -17.625 5.895 1 96 153 ILE B O 1
ATOM 3244 N N . VAL B 1 154 ? 15.945 -15.914 5.238 1 94.69 154 VAL B N 1
ATOM 3245 C CA . VAL B 1 154 ? 15.297 -16.719 4.211 1 94.69 154 VAL B CA 1
ATOM 3246 C C . VAL B 1 154 ? 16.297 -17.094 3.125 1 94.69 154 VAL B C 1
ATOM 3248 O O . VAL B 1 154 ? 16.219 -18.172 2.531 1 94.69 154 VAL B O 1
ATOM 3251 N N . SER B 1 155 ? 17.172 -16.156 2.852 1 93.88 155 SER B N 1
ATOM 3252 C CA . SER B 1 155 ? 18.156 -16.391 1.801 1 93.88 155 SER B CA 1
ATOM 3253 C C . SER B 1 155 ? 19.016 -17.609 2.111 1 93.88 155 SER B C 1
ATOM 3255 O O . SER B 1 155 ? 19.516 -18.281 1.201 1 93.88 155 SER B O 1
ATOM 3257 N N . ILE B 1 156 ? 19.234 -17.922 3.326 1 93.5 156 ILE B N 1
ATOM 3258 C CA . ILE B 1 156 ? 20.047 -19.062 3.709 1 93.5 156 ILE B CA 1
ATOM 3259 C C . ILE B 1 156 ? 19.156 -20.172 4.277 1 93.5 156 ILE B C 1
ATOM 3261 O O . ILE B 1 156 ? 19.625 -21.016 5.051 1 93.5 156 ILE B O 1
ATOM 3265 N N . ALA B 1 157 ? 17.906 -20.156 3.938 1 92.12 157 ALA B N 1
ATOM 3266 C CA . ALA B 1 157 ? 16.953 -21.094 4.52 1 92.12 157 ALA B CA 1
ATOM 3267 C C . ALA B 1 157 ? 17.359 -22.531 4.215 1 92.12 157 ALA B C 1
ATOM 3269 O O . ALA B 1 157 ? 17.609 -22.891 3.059 1 92.12 157 ALA B O 1
ATOM 3270 N N . TRP B 1 158 ? 17.453 -23.375 5.285 1 89.19 158 TRP B N 1
ATOM 3271 C CA . TRP B 1 158 ? 17.875 -24.766 5.148 1 89.19 158 TRP B CA 1
ATOM 3272 C C . TRP B 1 158 ? 16.688 -25.719 5.289 1 89.19 158 TRP B C 1
ATOM 3274 O O . TRP B 1 158 ? 16.781 -26.906 4.996 1 89.19 158 TRP B O 1
ATOM 3284 N N . ALA B 1 159 ? 15.594 -25.125 5.77 1 92.56 159 ALA B N 1
ATOM 3285 C CA . ALA B 1 159 ? 14.414 -25.969 5.988 1 92.56 159 ALA B CA 1
ATOM 3286 C C . ALA B 1 159 ? 13.133 -25.188 5.703 1 92.56 159 ALA B C 1
ATOM 3288 O O . ALA B 1 159 ? 13.125 -23.969 5.719 1 92.56 159 ALA B O 1
ATOM 3289 N N . VAL B 1 160 ? 12.094 -25.953 5.645 1 92.25 160 VAL B N 1
ATOM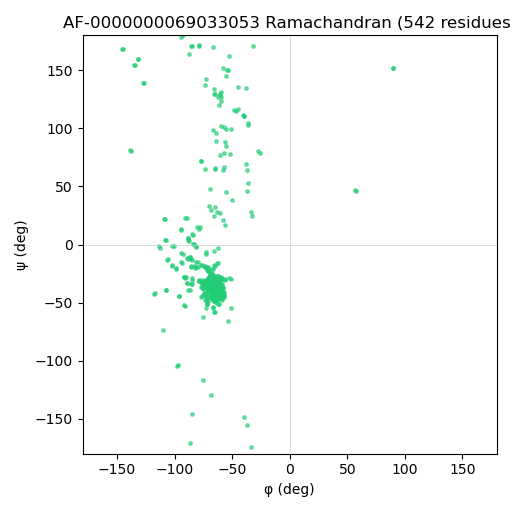 3290 C CA . VAL B 1 160 ? 10.789 -25.438 5.25 1 92.25 160 VAL B CA 1
ATOM 3291 C C . VAL B 1 160 ? 10.25 -24.5 6.336 1 92.25 160 VAL B C 1
ATOM 3293 O O . VAL B 1 160 ? 9.539 -23.547 6.039 1 92.25 160 VAL B O 1
ATOM 3296 N N . TRP B 1 161 ? 10.695 -24.719 7.547 1 91.62 161 TRP B N 1
ATOM 3297 C CA . TRP B 1 161 ? 10.133 -23.953 8.648 1 91.62 161 TRP B CA 1
ATOM 3298 C C . TRP B 1 161 ? 10.867 -22.625 8.812 1 91.62 161 TRP B C 1
ATOM 3300 O O . TRP B 1 161 ? 10.375 -21.703 9.477 1 91.62 161 TRP B O 1
ATOM 3310 N N . VAL B 1 162 ? 11.953 -22.438 8.172 1 93.44 162 VAL B N 1
ATOM 3311 C CA . VAL B 1 162 ? 12.812 -21.281 8.359 1 93.44 162 VAL B CA 1
ATOM 3312 C C . VAL B 1 162 ? 12.109 -20.016 7.859 1 93.44 162 VAL B C 1
ATOM 3314 O O . VAL B 1 162 ? 12.07 -19 8.555 1 93.44 162 VAL B O 1
ATOM 3317 N N . PRO B 1 163 ? 11.438 -20.094 6.711 1 94.06 163 PRO B N 1
ATOM 3318 C CA . PRO B 1 163 ? 10.734 -18.891 6.25 1 94.06 163 PRO B CA 1
ATOM 3319 C C . PRO B 1 163 ? 9.555 -18.516 7.148 1 94.06 163 PRO B C 1
ATOM 3321 O O . PRO B 1 163 ? 9.211 -17.328 7.258 1 94.06 163 PRO B O 1
ATOM 3324 N N . TYR B 1 164 ? 9 -19.469 7.828 1 93.06 164 TYR B N 1
ATOM 3325 C CA . TYR B 1 164 ? 7.922 -19.172 8.758 1 93.06 164 TYR B CA 1
ATOM 3326 C C . TYR B 1 164 ? 8.414 -18.297 9.906 1 93.06 164 TYR B C 1
ATOM 3328 O O . TYR B 1 164 ? 7.73 -17.359 10.328 1 93.06 164 TYR B O 1
ATOM 3336 N N . VAL B 1 165 ? 9.547 -18.594 10.305 1 93.19 165 VAL B N 1
ATOM 3337 C CA . VAL B 1 165 ? 10.133 -17.844 11.414 1 93.19 165 VAL B CA 1
ATOM 3338 C C . VAL B 1 165 ? 10.57 -16.469 10.93 1 93.19 165 VAL B C 1
ATOM 3340 O O . VAL B 1 165 ? 10.367 -15.461 11.617 1 93.19 165 VAL B O 1
ATOM 3343 N N . ALA B 1 166 ? 11.148 -16.453 9.789 1 93.69 166 ALA B N 1
ATOM 3344 C CA . ALA B 1 166 ? 11.594 -15.18 9.219 1 93.69 166 ALA B CA 1
ATOM 3345 C C . ALA B 1 166 ? 10.414 -14.242 8.977 1 93.69 166 ALA B C 1
ATOM 3347 O O . ALA B 1 166 ? 10.562 -13.016 9.078 1 93.69 166 ALA B O 1
ATOM 3348 N N . ASN B 1 167 ? 9.219 -14.766 8.75 1 91.88 167 ASN B N 1
ATOM 3349 C CA . ASN B 1 167 ? 8.031 -13.977 8.422 1 91.88 167 ASN B CA 1
ATOM 3350 C C . ASN B 1 167 ? 7.348 -13.445 9.68 1 91.88 167 ASN B C 1
ATOM 3352 O O . ASN B 1 167 ? 6.312 -12.781 9.594 1 91.88 167 ASN B O 1
ATOM 3356 N N . LEU B 1 168 ? 7.984 -13.625 10.781 1 91.81 168 LEU B N 1
ATOM 3357 C CA . LEU B 1 168 ? 7.539 -12.961 12 1 91.81 168 LEU B CA 1
ATOM 3358 C C . LEU B 1 168 ? 8.125 -11.555 12.094 1 91.81 168 LEU B C 1
ATOM 3360 O O . LEU B 1 168 ? 7.562 -10.688 12.766 1 91.81 168 LEU B O 1
ATOM 3364 N N . LEU B 1 169 ? 9.148 -11.312 11.375 1 92.94 169 LEU B N 1
ATOM 3365 C CA . LEU B 1 169 ? 9.859 -10.039 11.445 1 92.94 169 LEU B CA 1
ATOM 3366 C C . LEU B 1 169 ? 9.078 -8.945 10.719 1 92.94 169 LEU B C 1
ATOM 3368 O O . LEU B 1 169 ? 9.281 -7.758 10.977 1 92.94 169 LEU B O 1
ATOM 3372 N N . PRO B 1 170 ? 8.172 -9.312 9.891 1 88.62 170 PRO B N 1
ATOM 3373 C CA . PRO B 1 170 ? 7.355 -8.305 9.219 1 88.62 170 PRO B CA 1
ATOM 3374 C C . PRO B 1 170 ? 6.504 -7.492 10.195 1 88.62 170 PRO B C 1
ATOM 3376 O O . PRO B 1 170 ? 6.059 -6.391 9.867 1 88.62 170 PRO B O 1
ATOM 3379 N N . ILE B 1 171 ? 6.371 -8.008 11.391 1 91.81 171 ILE B N 1
ATOM 3380 C CA . ILE B 1 171 ? 5.688 -7.234 12.43 1 91.81 171 ILE B CA 1
ATOM 3381 C C . ILE B 1 171 ? 6.371 -5.879 12.594 1 91.81 171 ILE B C 1
ATOM 3383 O O . ILE B 1 171 ? 5.707 -4.871 12.852 1 91.81 171 ILE B O 1
ATOM 3387 N N . ILE B 1 172 ? 7.629 -5.895 12.336 1 94.94 172 ILE B N 1
ATOM 3388 C CA . ILE B 1 172 ? 8.422 -4.676 12.469 1 94.94 172 ILE B CA 1
ATOM 3389 C C . ILE B 1 172 ? 8.797 -4.148 11.086 1 94.94 172 ILE B C 1
ATOM 3391 O O . ILE B 1 172 ? 8.734 -2.939 10.836 1 94.94 172 ILE B O 1
ATOM 3395 N N . ALA B 1 173 ? 9.117 -4.984 10.195 1 93.94 173 ALA B N 1
ATOM 3396 C CA . ALA B 1 173 ? 9.641 -4.617 8.891 1 93.94 173 ALA B CA 1
ATOM 3397 C C . ALA B 1 173 ? 8.602 -3.846 8.078 1 93.94 173 ALA B C 1
ATOM 3399 O O . ALA B 1 173 ? 8.953 -2.943 7.312 1 93.94 173 ALA B O 1
ATOM 3400 N N . PHE B 1 174 ? 7.348 -4.098 8.32 1 92.44 174 PHE B N 1
ATOM 3401 C CA . PHE B 1 174 ? 6.297 -3.48 7.512 1 92.44 174 PHE B CA 1
ATOM 3402 C C . PHE B 1 174 ? 5.887 -2.135 8.102 1 92.44 174 PHE B C 1
ATOM 3404 O O . PHE B 1 174 ? 4.988 -1.474 7.574 1 92.44 174 PHE B O 1
ATOM 3411 N N . LEU B 1 175 ? 6.602 -1.748 9.109 1 95.75 175 LEU B N 1
ATOM 3412 C CA . LEU B 1 175 ? 6.359 -0.415 9.648 1 95.75 175 LEU B CA 1
ATOM 3413 C C . LEU B 1 175 ? 7.074 0.647 8.82 1 95.75 175 LEU B C 1
ATOM 3415 O O . LEU B 1 175 ? 6.887 1.845 9.039 1 95.75 175 LEU B O 1
ATOM 3419 N N . THR B 1 176 ? 7.789 0.217 7.82 1 95.75 176 THR B N 1
ATOM 3420 C CA . THR B 1 176 ? 8.555 1.127 6.98 1 95.75 176 THR B CA 1
ATOM 3421 C C . THR B 1 176 ? 7.633 2.096 6.242 1 95.75 176 THR B C 1
ATOM 3423 O O . THR B 1 176 ? 7.871 3.305 6.242 1 95.75 176 THR B O 1
ATOM 3426 N N . ARG B 1 177 ? 6.574 1.571 5.789 1 93.44 177 ARG B N 1
ATOM 3427 C CA . ARG B 1 177 ? 5.695 2.389 4.957 1 93.44 177 ARG B CA 1
ATOM 3428 C C . ARG B 1 177 ? 4.965 3.434 5.797 1 93.44 177 ARG B C 1
ATOM 3430 O O . ARG B 1 177 ? 5.023 4.629 5.496 1 93.44 177 ARG B O 1
ATOM 3437 N N . PRO B 1 178 ? 4.359 3.043 6.836 1 94.56 178 PRO B N 1
ATOM 3438 C CA . PRO B 1 178 ? 3.67 4.078 7.609 1 94.56 178 PRO B CA 1
ATOM 3439 C C . PRO B 1 178 ? 4.637 5.066 8.258 1 94.56 178 PRO B C 1
ATOM 3441 O O . PRO B 1 178 ? 4.316 6.25 8.398 1 94.56 178 PRO B O 1
ATOM 3444 N N . ALA B 1 179 ? 5.766 4.582 8.656 1 96.69 179 ALA B N 1
ATOM 3445 C CA . ALA B 1 179 ? 6.758 5.496 9.219 1 96.69 179 ALA B CA 1
ATOM 3446 C C . ALA B 1 179 ? 7.215 6.516 8.18 1 96.69 179 ALA B C 1
ATOM 3448 O O . ALA B 1 179 ? 7.344 7.707 8.477 1 96.69 179 ALA B O 1
ATOM 3449 N N . LEU B 1 180 ? 7.418 6.043 7.012 1 96.62 180 LEU B N 1
ATOM 3450 C CA . LEU B 1 180 ? 7.832 6.91 5.914 1 96.62 180 LEU B CA 1
ATOM 3451 C C . LEU B 1 180 ? 6.742 7.926 5.582 1 96.62 180 LEU B C 1
ATOM 3453 O O . LEU B 1 180 ? 7.031 9.109 5.387 1 96.62 180 LEU B O 1
ATOM 3457 N N . GLN B 1 181 ? 5.535 7.5 5.578 1 95.19 181 GLN B N 1
ATOM 3458 C CA . GLN B 1 181 ? 4.41 8.383 5.281 1 95.19 181 GLN B CA 1
ATOM 3459 C C . GLN B 1 181 ? 4.23 9.438 6.371 1 95.19 181 GLN B C 1
ATOM 3461 O O . GLN B 1 181 ? 3.904 10.586 6.078 1 95.19 181 GLN B O 1
ATOM 3466 N N . SER B 1 182 ? 4.434 9 7.52 1 95.38 182 SER B N 1
ATOM 3467 C CA . SER B 1 182 ? 4.344 9.922 8.648 1 95.38 182 SER B CA 1
ATOM 3468 C C . SER B 1 182 ? 5.43 10.992 8.57 1 95.38 182 SER B C 1
ATOM 3470 O O . SER B 1 182 ? 5.152 12.18 8.758 1 95.38 182 SER B O 1
ATOM 3472 N N . ILE B 1 183 ? 6.609 10.586 8.312 1 95.5 183 ILE B N 1
ATOM 3473 C CA . ILE B 1 183 ? 7.746 11.5 8.25 1 95.5 183 ILE B CA 1
ATOM 3474 C C . ILE B 1 183 ? 7.527 12.516 7.129 1 95.5 183 ILE B C 1
ATOM 3476 O O . ILE B 1 183 ? 7.73 13.719 7.324 1 95.5 183 ILE B O 1
ATOM 3480 N N . VAL B 1 184 ? 7.078 12.062 6.027 1 95.12 184 VAL B N 1
ATOM 3481 C CA . VAL B 1 184 ? 6.84 12.914 4.867 1 95.12 184 VAL B CA 1
ATOM 3482 C C . VAL B 1 184 ? 5.703 13.891 5.172 1 95.12 184 VAL B C 1
ATOM 3484 O O . VAL B 1 184 ? 5.785 15.07 4.824 1 95.12 184 VAL B O 1
ATOM 3487 N N . SER B 1 185 ? 4.672 13.453 5.863 1 93.81 185 SER B N 1
ATOM 3488 C CA . SER B 1 185 ? 3.512 14.281 6.168 1 93.81 185 SER B CA 1
ATOM 3489 C C . SER B 1 185 ? 3.887 15.438 7.09 1 93.81 185 SER B C 1
ATOM 3491 O O . SER B 1 185 ? 3.279 16.516 7.031 1 93.81 185 SER B O 1
ATOM 3493 N N . LYS B 1 186 ? 4.867 15.211 7.867 1 93.5 186 LYS B N 1
ATOM 3494 C CA . LYS B 1 186 ? 5.285 16.219 8.836 1 93.5 186 LYS B CA 1
ATOM 3495 C C . LYS B 1 186 ? 6.145 17.297 8.172 1 93.5 186 LYS B C 1
ATOM 3497 O O . LYS B 1 186 ? 6.348 18.375 8.742 1 93.5 186 LYS B O 1
ATOM 3502 N N . GLN B 1 187 ? 6.629 17.016 6.977 1 91.94 187 GLN B N 1
ATOM 3503 C CA . GLN B 1 187 ? 7.586 17.922 6.344 1 91.94 187 GLN B CA 1
ATOM 3504 C C . GLN B 1 187 ? 6.879 18.906 5.426 1 91.94 187 GLN B C 1
ATOM 3506 O O . GLN B 1 187 ? 7.492 19.859 4.945 1 91.94 187 GLN B O 1
ATOM 3511 N N . VAL B 1 188 ? 5.59 18.703 5.219 1 91 188 VAL B N 1
ATOM 3512 C CA . VAL B 1 188 ? 4.914 19.547 4.23 1 91 188 VAL B CA 1
ATOM 3513 C C . VAL B 1 188 ? 3.619 20.094 4.82 1 91 188 VAL B C 1
ATOM 3515 O O . VAL B 1 188 ? 3.102 19.562 5.805 1 91 188 VAL B O 1
ATOM 3518 N N . GLY B 1 189 ? 3.158 21.172 4.211 1 89.06 189 GLY B N 1
ATOM 3519 C CA . GLY B 1 189 ? 1.892 21.766 4.617 1 89.06 189 GLY B CA 1
ATOM 3520 C C . GLY B 1 189 ? 0.687 21.016 4.074 1 89.06 189 GLY B C 1
ATOM 3521 O O . GLY B 1 189 ? 0.831 20.094 3.273 1 89.06 189 GLY B O 1
ATOM 3522 N N . PRO B 1 190 ? -0.493 21.375 4.535 1 88.56 190 PRO B N 1
ATOM 3523 C CA . PRO B 1 190 ? -1.721 20.688 4.121 1 88.56 190 PRO B CA 1
ATOM 3524 C C . PRO B 1 190 ? -1.967 20.766 2.617 1 88.56 190 PRO B C 1
ATOM 3526 O O . PRO B 1 190 ? -2.486 19.828 2.021 1 88.56 190 PRO B O 1
ATOM 3529 N N . ASN B 1 191 ? -1.509 21.781 1.96 1 87.56 191 ASN B N 1
ATOM 3530 C CA . ASN B 1 191 ? -1.771 21.969 0.538 1 87.56 191 ASN B CA 1
ATOM 3531 C C . ASN B 1 191 ? -0.776 21.203 -0.325 1 87.56 191 ASN B C 1
ATOM 3533 O O . ASN B 1 191 ? -1.008 21 -1.519 1 87.56 191 ASN B O 1
ATOM 3537 N N . GLU B 1 192 ? 0.275 20.75 0.318 1 91.69 192 GLU B N 1
ATOM 3538 C CA . GLU B 1 192 ? 1.315 20.047 -0.422 1 91.69 192 GLU B CA 1
ATOM 3539 C C . GLU B 1 192 ? 1.289 18.547 -0.12 1 91.69 192 GLU B C 1
ATOM 3541 O O . GLU B 1 192 ? 2.105 17.781 -0.645 1 91.69 192 GLU B O 1
ATOM 3546 N N . GLN B 1 193 ? 0.292 18.172 0.673 1 91.56 193 GLN B N 1
ATOM 3547 C CA . GLN B 1 193 ? 0.244 16.781 1.109 1 91.56 193 GLN B CA 1
ATOM 3548 C C . GLN B 1 193 ? 0.028 15.836 -0.073 1 91.56 193 GLN B C 1
ATOM 3550 O O . GLN B 1 193 ? 0.695 14.805 -0.183 1 91.56 193 GLN B O 1
ATOM 3555 N N . GLY B 1 194 ? -0.913 16.172 -0.962 1 90.94 194 GLY B N 1
ATOM 3556 C CA . GLY B 1 194 ? -1.179 15.336 -2.121 1 90.94 194 GLY B CA 1
ATOM 3557 C C . GLY B 1 194 ? 0.016 15.203 -3.049 1 90.94 194 GLY B C 1
ATOM 3558 O O . GLY B 1 194 ? 0.283 14.125 -3.574 1 90.94 194 GLY B O 1
ATOM 3559 N N . ILE B 1 195 ? 0.75 16.234 -3.152 1 92.19 195 ILE B N 1
ATOM 3560 C CA . ILE B 1 195 ? 1.932 16.234 -4.008 1 92.19 195 ILE B CA 1
ATOM 3561 C C . ILE B 1 195 ? 3.016 15.352 -3.395 1 92.19 195 ILE B C 1
ATOM 3563 O O . ILE B 1 195 ? 3.572 14.477 -4.07 1 92.19 195 ILE B O 1
ATOM 3567 N N . ALA B 1 196 ? 3.266 15.57 -2.123 1 93.25 196 ALA B N 1
ATOM 3568 C CA . ALA B 1 196 ? 4.316 14.836 -1.428 1 93.25 196 ALA B CA 1
ATOM 3569 C C . ALA B 1 196 ? 3.996 13.344 -1.367 1 93.25 196 ALA B C 1
ATOM 3571 O O . ALA B 1 196 ? 4.84 12.508 -1.691 1 93.25 196 ALA B O 1
ATOM 3572 N N . GLN B 1 197 ? 2.775 13.047 -1.001 1 92.94 197 GLN B N 1
ATOM 3573 C CA . GLN B 1 197 ? 2.381 11.648 -0.874 1 92.94 197 GLN B CA 1
ATOM 3574 C C . GLN B 1 197 ? 2.338 10.961 -2.236 1 92.94 197 GLN B C 1
ATOM 3576 O O . GLN B 1 197 ? 2.695 9.789 -2.357 1 92.94 197 GLN B O 1
ATOM 3581 N N . GLY B 1 198 ? 1.911 11.656 -3.211 1 91.88 198 GLY B N 1
ATOM 3582 C CA . GLY B 1 198 ? 1.932 11.117 -4.562 1 91.88 198 GLY B CA 1
ATOM 3583 C C . GLY B 1 198 ? 3.332 10.828 -5.066 1 91.88 198 GLY B C 1
ATOM 3584 O O . GLY B 1 198 ? 3.574 9.781 -5.668 1 91.88 198 GLY B O 1
ATOM 3585 N N . CYS B 1 199 ? 4.188 11.672 -4.801 1 92.31 199 CYS B N 1
ATOM 3586 C CA . CYS B 1 199 ? 5.566 11.492 -5.246 1 92.31 199 CYS B CA 1
ATOM 3587 C C . CYS B 1 199 ? 6.223 10.32 -4.539 1 92.31 199 CYS B C 1
ATOM 3589 O O . CYS B 1 199 ? 6.918 9.516 -5.172 1 92.31 199 CYS B O 1
ATOM 3591 N N . ILE B 1 200 ? 5.996 10.25 -3.297 1 94.56 200 ILE B N 1
ATOM 3592 C CA . ILE B 1 200 ? 6.57 9.141 -2.533 1 94.56 200 ILE B CA 1
ATOM 3593 C C . ILE B 1 200 ? 6.012 7.816 -3.045 1 94.56 200 ILE B C 1
ATOM 3595 O O . ILE B 1 200 ? 6.762 6.863 -3.26 1 94.56 200 ILE B O 1
ATOM 3599 N N . ALA B 1 201 ? 4.73 7.801 -3.242 1 93.12 201 ALA B N 1
ATOM 3600 C CA . ALA B 1 201 ? 4.09 6.598 -3.756 1 93.12 201 ALA B CA 1
ATOM 3601 C C . ALA B 1 201 ? 4.582 6.27 -5.164 1 93.12 201 ALA B C 1
ATOM 3603 O O . ALA B 1 201 ? 4.812 5.102 -5.492 1 93.12 201 ALA B O 1
ATOM 3604 N N . GLY B 1 202 ? 4.707 7.285 -5.926 1 92.12 202 GLY B N 1
ATOM 3605 C CA . GLY B 1 202 ? 5.18 7.098 -7.289 1 92.12 202 GLY B CA 1
ATOM 3606 C C . GLY B 1 202 ? 6.598 6.566 -7.359 1 92.12 202 GLY B C 1
ATOM 3607 O O . GLY B 1 202 ? 6.891 5.672 -8.156 1 92.12 202 GLY B O 1
ATOM 3608 N N . ILE B 1 203 ? 7.418 7.078 -6.566 1 93.94 203 ILE B N 1
ATOM 3609 C CA . ILE B 1 203 ? 8.812 6.656 -6.543 1 93.94 203 ILE B CA 1
ATOM 3610 C C . ILE B 1 203 ? 8.914 5.215 -6.047 1 93.94 203 ILE B C 1
ATOM 3612 O O . ILE B 1 203 ? 9.695 4.422 -6.57 1 93.94 203 ILE B O 1
ATOM 3616 N N . SER B 1 204 ? 8.156 4.938 -5.027 1 94 204 SER B N 1
ATOM 3617 C CA . SER B 1 204 ? 8.102 3.561 -4.547 1 94 204 SER B CA 1
ATOM 3618 C C . SER B 1 204 ? 7.617 2.613 -5.641 1 94 204 SER B C 1
ATOM 3620 O O . SER B 1 204 ? 8.156 1.514 -5.797 1 94 204 SER B O 1
ATOM 3622 N N . SER B 1 205 ? 6.613 3.072 -6.363 1 88.44 205 SER B N 1
ATOM 3623 C CA . SER B 1 205 ? 6.078 2.266 -7.457 1 88.44 205 SER B CA 1
ATOM 3624 C C . SER B 1 205 ? 7.121 2.059 -8.555 1 88.44 205 SER B C 1
ATOM 3626 O O . SER B 1 205 ? 7.184 0.991 -9.164 1 88.44 205 SER B O 1
ATOM 3628 N N . PHE B 1 206 ? 7.82 3.047 -8.797 1 90.38 206 PHE B N 1
ATOM 3629 C CA . PHE B 1 206 ? 8.891 2.949 -9.789 1 90.38 206 PHE B CA 1
ATOM 3630 C C . PHE B 1 206 ? 9.93 1.926 -9.367 1 90.38 206 PHE B C 1
ATOM 3632 O O . PHE B 1 206 ? 10.406 1.14 -10.188 1 90.38 206 PHE B O 1
ATOM 3639 N N . GLY B 1 207 ? 10.328 1.977 -8.117 1 92 207 GLY B N 1
ATOM 3640 C CA . GLY B 1 207 ? 11.219 0.954 -7.59 1 92 207 GLY B CA 1
ATOM 3641 C C . GLY B 1 207 ? 10.656 -0.45 -7.73 1 92 207 GLY B C 1
ATOM 3642 O O . GLY B 1 207 ? 11.383 -1.379 -8.094 1 92 207 GLY B O 1
ATOM 3643 N N . ASN B 1 208 ? 9.398 -0.528 -7.477 1 88.31 208 ASN B N 1
ATOM 3644 C CA . ASN B 1 208 ? 8.727 -1.818 -7.566 1 88.31 208 ASN B CA 1
ATOM 3645 C C . ASN B 1 208 ? 8.75 -2.369 -8.984 1 88.31 208 ASN B C 1
ATOM 3647 O O . ASN B 1 208 ? 8.922 -3.574 -9.188 1 88.31 208 ASN B O 1
ATOM 3651 N N . ILE B 1 209 ? 8.656 -1.593 -9.906 1 83.5 209 ILE B N 1
ATOM 3652 C CA . ILE B 1 209 ? 8.68 -1.978 -11.312 1 83.5 209 ILE B CA 1
ATOM 3653 C C . ILE B 1 209 ? 10.062 -2.496 -11.688 1 83.5 209 ILE B C 1
ATOM 3655 O O . ILE B 1 209 ? 10.188 -3.436 -12.477 1 83.5 209 ILE B O 1
ATOM 3659 N N . LEU B 1 210 ? 11.023 -1.885 -11.18 1 88.12 210 LEU B N 1
ATOM 3660 C CA . LEU B 1 210 ? 12.406 -2.23 -11.508 1 88.12 210 LEU B CA 1
ATOM 3661 C C . LEU B 1 210 ? 12.812 -3.541 -10.844 1 88.12 210 LEU B C 1
ATOM 3663 O O . LEU B 1 210 ? 13.766 -4.191 -11.266 1 88.12 210 LEU B O 1
ATOM 3667 N N . SER B 1 211 ? 12.062 -3.848 -9.906 1 87.81 211 SER B N 1
ATOM 3668 C CA . SER B 1 211 ? 12.453 -4.961 -9.055 1 87.81 211 SER B CA 1
ATOM 3669 C C . SER B 1 211 ? 12.523 -6.266 -9.844 1 87.81 211 SER B C 1
ATOM 3671 O O . SER B 1 211 ? 13.539 -6.969 -9.797 1 87.81 211 SER B O 1
ATOM 3673 N N . PRO B 1 212 ? 11.492 -6.648 -10.609 1 78.75 212 PRO B N 1
ATOM 3674 C CA . PRO B 1 212 ? 11.578 -7.906 -11.352 1 78.75 212 PRO B CA 1
ATOM 3675 C C . PRO B 1 212 ? 12.695 -7.902 -12.398 1 78.75 212 PRO B C 1
ATOM 3677 O O . PRO B 1 212 ? 13.258 -8.953 -12.711 1 78.75 212 PRO B O 1
ATOM 3680 N N . LEU B 1 213 ? 12.938 -6.746 -12.93 1 80.62 213 LEU B N 1
ATOM 3681 C CA . LEU B 1 213 ? 14 -6.625 -13.93 1 80.62 213 LEU B CA 1
ATOM 3682 C C . LEU B 1 213 ? 15.359 -6.934 -13.312 1 80.62 213 LEU B C 1
ATOM 3684 O O . LEU B 1 213 ? 16.266 -7.402 -14.008 1 80.62 213 LEU B O 1
ATOM 3688 N N . ILE B 1 214 ? 15.43 -6.691 -12.055 1 88.06 214 ILE B N 1
ATOM 3689 C CA . ILE B 1 214 ? 16.703 -6.898 -11.367 1 88.06 214 ILE B CA 1
ATOM 3690 C C . ILE B 1 214 ? 16.719 -8.281 -10.711 1 88.06 214 ILE B C 1
ATOM 3692 O O . ILE B 1 214 ? 17.656 -9.055 -10.914 1 88.06 214 ILE B O 1
ATOM 3696 N N . TYR B 1 215 ? 15.664 -8.625 -10.078 1 88.62 215 TYR B N 1
ATOM 3697 C CA . TYR B 1 215 ? 15.703 -9.773 -9.18 1 88.62 215 TYR B CA 1
ATOM 3698 C C . TYR B 1 215 ? 15.312 -11.055 -9.914 1 88.62 215 TYR B C 1
ATOM 3700 O O . TYR B 1 215 ? 15.734 -12.148 -9.531 1 88.62 215 TYR B O 1
ATOM 3708 N N . THR B 1 216 ? 14.484 -10.914 -10.953 1 80.12 216 THR B N 1
ATOM 3709 C CA . THR B 1 216 ? 14.055 -12.117 -11.664 1 80.12 216 THR B CA 1
ATOM 3710 C C . THR B 1 216 ? 15.227 -12.773 -12.375 1 80.12 216 THR B C 1
ATOM 3712 O O . THR B 1 216 ? 15.461 -13.977 -12.211 1 80.12 216 THR B O 1
ATOM 3715 N N . PRO B 1 217 ? 15.953 -12.062 -13.18 1 82.69 217 PRO B N 1
ATOM 3716 C CA . PRO B 1 217 ? 17.125 -12.688 -13.797 1 82.69 217 PRO B CA 1
ATOM 3717 C C . PRO B 1 217 ? 18.141 -13.195 -12.773 1 82.69 217 PRO B C 1
ATOM 3719 O O . PRO B 1 217 ? 18.812 -14.195 -13.008 1 82.69 217 PRO B O 1
ATOM 3722 N N . LEU B 1 218 ? 18.266 -12.508 -11.68 1 86 218 LEU B N 1
ATOM 3723 C CA . LEU B 1 218 ? 19.172 -12.945 -10.625 1 86 218 LEU B CA 1
ATOM 3724 C C . LEU B 1 218 ? 18.719 -14.273 -10.031 1 86 218 LEU B C 1
ATOM 3726 O O . LEU B 1 218 ? 19.547 -15.133 -9.711 1 86 218 LEU B O 1
ATOM 3730 N N . THR B 1 219 ? 17.516 -14.391 -9.836 1 83.5 219 THR B N 1
ATOM 3731 C CA . THR B 1 219 ? 16.953 -15.633 -9.312 1 83.5 219 THR B CA 1
ATOM 3732 C C . THR B 1 219 ? 17.188 -16.781 -10.289 1 83.5 219 THR B C 1
ATOM 3734 O O . THR B 1 219 ? 17.609 -17.859 -9.891 1 83.5 219 THR B O 1
ATOM 3737 N N . ASP B 1 220 ? 16.922 -16.516 -11.523 1 82 220 ASP B N 1
ATOM 3738 C CA . ASP B 1 220 ? 17.109 -17.531 -12.547 1 82 220 ASP B CA 1
ATOM 3739 C C . ASP B 1 220 ? 18.562 -17.969 -12.617 1 82 220 ASP B C 1
ATOM 3741 O O . ASP B 1 220 ? 18.859 -19.172 -12.75 1 82 220 ASP B O 1
ATOM 3745 N N . LEU B 1 221 ? 19.406 -17.062 -12.562 1 83.19 221 LEU B N 1
ATOM 3746 C CA . LEU B 1 221 ? 20.844 -17.344 -12.656 1 83.19 221 LEU B CA 1
ATOM 3747 C C . LEU B 1 221 ? 21.297 -18.172 -11.469 1 83.19 221 LEU B C 1
ATOM 3749 O O . LEU B 1 221 ? 22.047 -19.141 -11.641 1 83.19 221 LEU B O 1
ATOM 3753 N N . PHE B 1 222 ? 20.844 -17.859 -10.328 1 87.62 222 PHE B N 1
ATOM 3754 C CA . PHE B 1 222 ? 21.406 -18.484 -9.133 1 87.62 222 PHE B CA 1
ATOM 3755 C C . PHE B 1 222 ? 20.672 -19.781 -8.805 1 87.62 222 PHE B C 1
ATOM 3757 O O . PHE B 1 222 ? 21.141 -20.578 -7.984 1 87.62 222 PHE B O 1
ATOM 3764 N N . LEU B 1 223 ? 19.578 -19.984 -9.43 1 82.56 223 LEU B N 1
ATOM 3765 C CA . LEU B 1 223 ? 18.891 -21.266 -9.289 1 82.56 223 LEU B CA 1
ATOM 3766 C C . LEU B 1 223 ? 19.297 -22.234 -10.398 1 82.56 223 LEU B C 1
ATOM 3768 O O . LEU B 1 223 ? 19.047 -23.438 -10.305 1 82.56 223 LEU B O 1
ATOM 3772 N N . SER B 1 224 ? 19.859 -21.656 -11.328 1 82.25 224 SER B N 1
ATOM 3773 C CA . SER B 1 224 ? 20.328 -22.484 -12.438 1 82.25 224 SER B CA 1
ATOM 3774 C C . SER B 1 224 ? 21.703 -23.062 -12.156 1 82.25 224 SER B C 1
ATOM 3776 O O . SER B 1 224 ? 22.344 -22.719 -11.164 1 82.25 224 SER B O 1
ATOM 3778 N N . GLU B 1 225 ? 22.078 -24 -13.094 1 82.25 225 GLU B N 1
ATOM 3779 C CA . GLU B 1 225 ? 23.375 -24.656 -12.961 1 82.25 225 GLU B CA 1
ATOM 3780 C C . GLU B 1 225 ? 24.516 -23.703 -13.312 1 82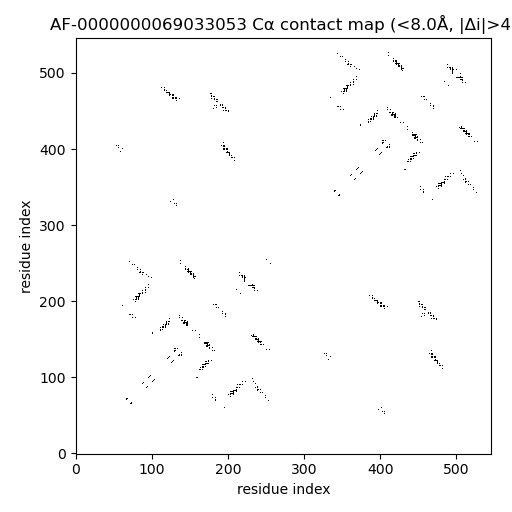.25 225 GLU B C 1
ATOM 3782 O O . GLU B 1 225 ? 25.672 -23.969 -12.977 1 82.25 225 GLU B O 1
ATOM 3787 N N . LYS B 1 226 ? 24.203 -22.594 -13.773 1 81.62 226 LYS B N 1
ATOM 3788 C CA . LYS B 1 226 ? 25.219 -21.641 -14.219 1 81.62 226 LYS B CA 1
ATOM 3789 C C . LYS B 1 226 ? 25.562 -20.656 -13.117 1 81.62 226 LYS B C 1
ATOM 3791 O O . LYS B 1 226 ? 26.234 -19.641 -13.367 1 81.62 226 LYS B O 1
ATOM 3796 N N . ALA B 1 227 ? 25.109 -21.031 -11.984 1 83.12 227 ALA B N 1
ATOM 3797 C CA . ALA B 1 227 ? 25.375 -20.094 -10.883 1 83.12 227 ALA B CA 1
ATOM 3798 C C . ALA B 1 227 ? 26.859 -20 -10.602 1 83.12 227 ALA B C 1
ATOM 3800 O O . ALA B 1 227 ? 27.562 -21 -10.531 1 83.12 227 ALA B O 1
ATOM 3801 N N . PRO B 1 228 ? 27.391 -18.75 -10.547 1 83.88 228 PRO B N 1
ATOM 3802 C CA . PRO B 1 228 ? 28.828 -18.547 -10.297 1 83.88 228 PRO B CA 1
ATOM 3803 C C . PRO B 1 228 ? 29.281 -19.094 -8.945 1 83.88 228 PRO B C 1
ATOM 3805 O O . PRO B 1 228 ? 30.438 -19.5 -8.789 1 83.88 228 PRO B O 1
ATOM 3808 N N . PHE B 1 229 ? 28.422 -18.906 -7.918 1 84.38 229 PHE B N 1
ATOM 3809 C CA . PHE B 1 229 ? 28.688 -19.469 -6.605 1 84.38 229 PHE B CA 1
ATOM 3810 C C . PHE B 1 229 ? 27.438 -20.141 -6.035 1 84.38 229 PHE B C 1
ATOM 3812 O O . PHE B 1 229 ? 26.328 -19.812 -6.43 1 84.38 229 PHE B O 1
ATOM 3819 N N . ASN B 1 230 ? 27.719 -21.094 -5.156 1 83.5 230 ASN B N 1
ATOM 3820 C CA . ASN B 1 230 ? 26.641 -21.906 -4.617 1 83.5 230 ASN B CA 1
ATOM 3821 C C . ASN B 1 230 ? 25.859 -21.156 -3.545 1 83.5 230 ASN B C 1
ATOM 3823 O O . ASN B 1 230 ? 26.031 -21.406 -2.35 1 83.5 230 ASN B O 1
ATOM 3827 N N . TYR B 1 231 ? 25.125 -20.25 -3.85 1 89.94 231 TYR B N 1
ATOM 3828 C CA . TYR B 1 231 ? 24.219 -19.484 -2.992 1 89.94 231 TYR B CA 1
ATOM 3829 C C . TYR B 1 231 ? 22.891 -19.234 -3.688 1 89.94 231 TYR B C 1
ATOM 3831 O O . TYR B 1 231 ? 22.641 -18.125 -4.172 1 89.94 231 TYR B O 1
ATOM 3839 N N . PRO B 1 232 ? 22.062 -20.234 -3.619 1 85.94 232 PRO B N 1
ATOM 3840 C CA . PRO B 1 232 ? 20.781 -20.141 -4.336 1 85.94 232 PRO B CA 1
ATOM 3841 C C . PRO B 1 232 ? 19.922 -18.969 -3.869 1 85.94 232 PRO B C 1
ATOM 3843 O O . PRO B 1 232 ? 19.141 -18.422 -4.656 1 85.94 232 PRO B O 1
ATOM 3846 N N . GLY B 1 233 ? 20.047 -18.609 -2.631 1 90.56 233 GLY B N 1
ATOM 3847 C CA . GLY B 1 233 ? 19.234 -17.531 -2.105 1 90.56 233 GLY B CA 1
ATOM 3848 C C . GLY B 1 233 ? 19.875 -16.156 -2.268 1 90.56 233 GLY B C 1
ATOM 3849 O O . GLY B 1 233 ? 19.5 -15.203 -1.587 1 90.56 233 GLY B O 1
ATOM 3850 N N . PHE B 1 234 ? 20.781 -16.016 -3.209 1 91.44 234 PHE B N 1
ATOM 3851 C CA . PHE B 1 234 ? 21.516 -14.773 -3.398 1 91.44 234 PHE B CA 1
ATOM 3852 C C . PHE B 1 234 ? 20.578 -13.641 -3.803 1 91.44 234 PHE B C 1
ATOM 3854 O O . PHE B 1 234 ? 20.781 -12.492 -3.414 1 91.44 234 PHE B O 1
ATOM 3861 N N . ASN B 1 235 ? 19.578 -13.992 -4.582 1 91.31 235 ASN B N 1
ATOM 3862 C CA . ASN B 1 235 ? 18.594 -12.992 -4.969 1 91.31 235 ASN B CA 1
ATOM 3863 C C . ASN B 1 235 ? 17.922 -12.375 -3.748 1 91.31 235 ASN B C 1
ATOM 3865 O O . ASN B 1 235 ? 17.766 -11.156 -3.672 1 91.31 235 ASN B O 1
ATOM 3869 N N . LEU B 1 236 ? 17.578 -13.203 -2.803 1 94.06 236 LEU B N 1
ATOM 3870 C CA . LEU B 1 236 ? 16.922 -12.727 -1.595 1 94.06 236 LEU B CA 1
ATOM 3871 C C . LEU B 1 236 ? 17.875 -11.898 -0.739 1 94.06 236 LEU B C 1
ATOM 3873 O O . LEU B 1 236 ? 17.453 -10.945 -0.083 1 94.06 236 LEU B O 1
ATOM 3877 N N . PHE B 1 237 ? 19.062 -12.312 -0.803 1 95.25 237 PHE B N 1
ATOM 3878 C CA . PHE B 1 237 ? 20.078 -11.523 -0.122 1 95.25 237 PHE B CA 1
ATOM 3879 C C . PHE B 1 237 ? 20.156 -10.117 -0.71 1 95.25 237 PHE B C 1
ATOM 3881 O O . PHE B 1 237 ? 20.25 -9.133 0.028 1 95.25 237 PHE B O 1
ATOM 3888 N N . CYS B 1 238 ? 20.094 -10.039 -1.996 1 95.31 238 CYS B N 1
ATOM 3889 C CA . CYS B 1 238 ? 20.141 -8.742 -2.672 1 95.31 238 CYS B CA 1
ATOM 3890 C C . CYS B 1 238 ? 18.906 -7.91 -2.355 1 95.31 238 CYS B C 1
ATOM 3892 O O . CYS B 1 238 ? 18.984 -6.688 -2.24 1 95.31 238 CYS B O 1
ATOM 3894 N N . VAL B 1 239 ? 17.766 -8.531 -2.234 1 95.38 239 VAL B N 1
ATOM 3895 C CA . VAL B 1 239 ? 16.547 -7.844 -1.823 1 95.38 239 VAL B CA 1
ATOM 3896 C C . VAL B 1 239 ? 16.75 -7.238 -0.434 1 95.38 239 VAL B C 1
ATOM 3898 O O . VAL B 1 239 ? 16.391 -6.078 -0.204 1 95.38 239 VAL B O 1
ATOM 3901 N N . GLY B 1 240 ? 17.297 -8.039 0.432 1 96.38 240 GLY B N 1
ATOM 3902 C CA . GLY B 1 240 ? 17.594 -7.547 1.77 1 96.38 240 GLY B CA 1
ATOM 3903 C C . GLY B 1 240 ? 18.578 -6.395 1.78 1 96.38 240 GLY B C 1
ATOM 3904 O O . GLY B 1 240 ? 18.453 -5.477 2.594 1 96.38 240 GLY B O 1
ATOM 3905 N N . LEU B 1 241 ? 19.516 -6.398 0.851 1 97 241 LEU B N 1
ATOM 3906 C CA . LEU B 1 241 ? 20.516 -5.344 0.777 1 97 241 LEU B CA 1
ATOM 3907 C C . LEU B 1 241 ? 19.875 -3.996 0.472 1 97 241 LEU B C 1
ATOM 3909 O O . LEU B 1 241 ? 20.375 -2.955 0.913 1 97 241 LEU B O 1
ATOM 3913 N N . ALA B 1 242 ? 18.781 -4.047 -0.247 1 97.38 242 ALA B N 1
ATOM 3914 C CA . ALA B 1 242 ? 18.062 -2.805 -0.516 1 97.38 242 ALA B CA 1
ATOM 3915 C C . ALA B 1 242 ? 17.641 -2.129 0.783 1 97.38 242 ALA B C 1
ATOM 3917 O O . ALA B 1 242 ? 17.781 -0.915 0.938 1 97.38 242 ALA B O 1
ATOM 3918 N N . TRP B 1 243 ? 17.141 -2.906 1.709 1 97.44 243 TRP B N 1
ATOM 3919 C CA . TRP B 1 243 ? 16.719 -2.352 2.988 1 97.44 243 TRP B CA 1
ATOM 3920 C C . TRP B 1 243 ? 17.922 -1.962 3.842 1 97.44 243 TRP B C 1
ATOM 3922 O O . TRP B 1 243 ? 17.859 -0.995 4.605 1 97.44 243 TRP B O 1
ATOM 3932 N N . LEU B 1 244 ? 19 -2.691 3.67 1 97.81 244 LEU B N 1
ATOM 3933 C CA . LEU B 1 244 ? 20.203 -2.326 4.402 1 97.81 244 LEU B CA 1
ATOM 3934 C C . LEU B 1 244 ? 20.75 -0.978 3.932 1 97.81 244 LEU B C 1
ATOM 3936 O O . LEU B 1 244 ? 21.156 -0.147 4.75 1 97.81 244 LEU B O 1
ATOM 3940 N N . ILE B 1 245 ? 20.781 -0.763 2.654 1 98.38 245 ILE B N 1
ATOM 3941 C CA . ILE B 1 245 ? 21.234 0.506 2.1 1 98.38 245 ILE B CA 1
ATOM 3942 C C . ILE B 1 245 ? 20.281 1.624 2.51 1 98.38 245 ILE B C 1
ATOM 3944 O O . ILE B 1 245 ? 20.719 2.752 2.77 1 98.38 245 ILE B O 1
ATOM 3948 N N . ALA B 1 246 ? 18.984 1.289 2.588 1 98.12 246 ALA B N 1
ATOM 3949 C CA . ALA B 1 246 ? 17.984 2.271 2.998 1 98.12 246 ALA B CA 1
ATOM 3950 C C . ALA B 1 246 ? 18.203 2.695 4.449 1 98.12 246 ALA B C 1
ATOM 3952 O O . ALA B 1 246 ? 17.719 3.748 4.871 1 98.12 246 ALA B O 1
ATOM 3953 N N . LEU B 1 247 ? 18.953 1.889 5.148 1 97.5 247 LEU B N 1
ATOM 3954 C CA . LEU B 1 247 ? 19.234 2.199 6.547 1 97.5 247 LEU B CA 1
ATOM 3955 C C . LEU B 1 247 ? 20.109 3.449 6.656 1 97.5 247 LEU B C 1
ATOM 3957 O O . LEU B 1 247 ? 19.969 4.223 7.605 1 97.5 247 LEU B O 1
ATOM 3961 N N . ILE B 1 248 ? 20.922 3.676 5.695 1 97.44 248 ILE B N 1
ATOM 3962 C CA . ILE B 1 248 ? 21.844 4.801 5.723 1 97.44 248 ILE B CA 1
ATOM 3963 C C . ILE B 1 248 ? 21.062 6.113 5.703 1 97.44 248 ILE B C 1
ATOM 3965 O O . ILE B 1 248 ? 21.172 6.918 6.633 1 97.44 248 ILE B O 1
ATOM 3969 N N . PRO B 1 249 ? 20.25 6.316 4.68 1 97.44 249 PRO B N 1
ATOM 3970 C CA . PRO B 1 249 ? 19.469 7.559 4.734 1 97.44 249 PRO B CA 1
ATOM 3971 C C . PRO B 1 249 ? 18.484 7.59 5.898 1 97.44 249 PRO B C 1
ATOM 3973 O O . PRO B 1 249 ? 18.172 8.664 6.414 1 97.44 249 PRO B O 1
ATOM 3976 N N . SER B 1 250 ? 17.984 6.5 6.312 1 97 250 SER B N 1
ATOM 3977 C CA . SER B 1 250 ? 17.094 6.465 7.461 1 97 250 SER B CA 1
ATOM 3978 C C . SER B 1 250 ? 17.781 6.957 8.727 1 97 250 SER B C 1
ATOM 3980 O O . SER B 1 250 ? 17.203 7.711 9.508 1 97 250 SER B O 1
ATOM 3982 N N . MET B 1 251 ? 19 6.586 8.891 1 95.44 251 MET B N 1
ATOM 3983 C CA . MET B 1 251 ? 19.766 7.023 10.055 1 95.44 251 MET B CA 1
ATOM 3984 C C . MET B 1 251 ? 20.125 8.5 9.953 1 95.44 251 MET B C 1
ATOM 3986 O O . MET B 1 251 ? 20.188 9.203 10.961 1 95.44 251 MET B O 1
ATOM 3990 N N . MET B 1 252 ? 20.359 8.953 8.789 1 94.44 252 MET B N 1
ATOM 3991 C CA . MET B 1 252 ? 20.641 10.367 8.578 1 94.44 252 MET B CA 1
ATOM 3992 C C . MET B 1 252 ? 19.438 11.219 8.977 1 94.44 252 MET B C 1
ATOM 3994 O O . MET B 1 252 ? 19.594 12.312 9.531 1 94.44 252 MET B O 1
ATOM 3998 N N . ILE B 1 253 ? 18.281 10.695 8.68 1 94.06 253 ILE B N 1
ATOM 3999 C CA . ILE B 1 253 ? 17.062 11.398 9.078 1 94.06 253 ILE B CA 1
ATOM 4000 C C . ILE B 1 253 ? 16.922 11.367 10.602 1 94.06 253 ILE B C 1
ATOM 4002 O O . ILE B 1 253 ? 16.594 12.383 11.219 1 94.06 253 ILE B O 1
ATOM 4006 N N . GLN B 1 254 ? 17.125 10.289 11.141 1 91.56 254 GLN B N 1
ATOM 4007 C CA . GLN B 1 254 ? 16.969 10.078 12.578 1 91.56 254 GLN B CA 1
ATOM 4008 C C . GLN B 1 254 ? 17.922 10.961 13.375 1 91.56 254 GLN B C 1
ATOM 4010 O O . GLN B 1 254 ? 17.516 11.578 14.367 1 91.56 254 GLN B O 1
ATOM 4015 N N . PHE B 1 255 ? 19.094 11.109 12.93 1 86.56 255 PHE B N 1
ATOM 4016 C CA . PHE B 1 255 ? 20.109 11.812 13.711 1 86.56 255 PHE B CA 1
ATOM 4017 C C . PHE B 1 255 ? 20.25 13.258 13.242 1 86.56 255 PHE B C 1
ATOM 4019 O O . PHE B 1 255 ? 20.781 14.102 13.969 1 86.56 255 PHE B O 1
ATOM 4026 N N . GLY B 1 256 ? 19.812 13.516 12.023 1 76.19 256 GLY B N 1
ATOM 4027 C CA . GLY B 1 256 ? 19.812 14.891 11.562 1 76.19 256 GLY B CA 1
ATOM 4028 C C . GLY B 1 256 ? 18.734 15.734 12.219 1 76.19 256 GLY B C 1
ATOM 4029 O O . GLY B 1 256 ? 18.969 16.906 12.523 1 76.19 256 GLY B O 1
ATOM 4030 N N . THR B 1 257 ? 17.562 15.242 12.273 1 60.84 257 THR B N 1
ATOM 4031 C CA . THR B 1 257 ? 16.453 15.953 12.906 1 60.84 257 THR B CA 1
ATOM 4032 C C . THR B 1 257 ? 16.719 16.156 14.391 1 60.84 257 THR B C 1
ATOM 4034 O O . THR B 1 257 ? 16.328 17.188 14.961 1 60.84 257 THR B O 1
ATOM 4037 N N . LYS B 1 258 ? 17.344 15.281 14.992 1 56.84 258 LYS B N 1
ATOM 4038 C CA . LYS B 1 258 ? 17.656 15.375 16.422 1 56.84 258 LYS B CA 1
ATOM 4039 C C . LYS B 1 258 ? 18.672 16.484 16.688 1 56.84 258 LYS B C 1
ATOM 4041 O O . LYS B 1 258 ? 18.562 17.188 17.688 1 56.84 258 LYS B O 1
ATOM 4046 N N . ASN B 1 259 ? 19.438 16.609 15.742 1 47.03 259 ASN B N 1
ATOM 4047 C CA . ASN B 1 259 ? 20.438 17.656 15.945 1 47.03 259 ASN B CA 1
ATOM 4048 C C . ASN B 1 259 ? 19.828 19.047 15.812 1 47.03 259 ASN B C 1
ATOM 4050 O O . ASN B 1 259 ? 20.219 19.969 16.531 1 47.03 259 ASN B O 1
ATOM 4054 N N . SER B 1 260 ? 18.891 19.125 14.953 1 45.53 260 SER B N 1
ATOM 4055 C CA . SER B 1 260 ? 18.297 20.453 14.836 1 45.53 260 SER B CA 1
ATOM 4056 C C . SER B 1 260 ? 17.438 20.781 16.047 1 45.53 260 SER B C 1
ATOM 4058 O O . SER B 1 260 ? 17.344 21.938 16.453 1 45.53 260 SER B O 1
ATOM 4060 N N . ARG B 1 261 ? 16.859 19.797 16.609 1 44.12 261 ARG B N 1
ATOM 4061 C CA . ARG B 1 261 ? 16.062 20.016 17.812 1 44.12 261 ARG B CA 1
ATOM 4062 C C . ARG B 1 261 ? 16.953 20.312 19 1 44.12 261 ARG B C 1
ATOM 4064 O O . ARG B 1 261 ? 16.609 21.141 19.859 1 44.12 261 ARG B O 1
ATOM 4071 N N . LEU B 1 262 ? 18.078 19.656 19.078 1 44.97 262 LEU B N 1
ATOM 4072 C CA . LEU B 1 262 ? 19.016 19.906 20.188 1 44.97 262 LEU B CA 1
ATOM 4073 C C . LEU B 1 262 ? 19.672 21.266 20.047 1 44.97 262 LEU B C 1
ATOM 4075 O O . LEU B 1 262 ? 19.906 21.938 21.047 1 44.97 262 LEU B O 1
ATOM 4079 N N . LYS B 1 263 ? 19.875 21.688 18.859 1 47.12 263 LYS B N 1
ATOM 4080 C CA . LYS B 1 263 ? 20.5 23 18.703 1 47.12 263 LYS B CA 1
ATOM 4081 C C . LYS B 1 263 ? 19.562 24.109 19.172 1 47.12 263 LYS B C 1
ATOM 4083 O O . LYS B 1 263 ? 20 25.078 19.781 1 47.12 263 LYS B O 1
ATOM 4088 N N . ILE B 1 264 ? 18.344 23.922 18.844 1 45.38 264 ILE B N 1
ATOM 4089 C CA . ILE B 1 264 ? 17.422 24.969 19.312 1 45.38 264 ILE B CA 1
ATOM 4090 C C . ILE B 1 264 ? 17.375 24.953 20.844 1 45.38 264 ILE B C 1
ATOM 4092 O O . ILE B 1 264 ? 17.344 26.016 21.469 1 45.38 264 ILE B O 1
ATOM 4096 N N . ARG B 1 265 ? 17.484 23.781 21.375 1 42.78 265 ARG B N 1
ATOM 4097 C CA . ARG B 1 265 ? 17.469 23.719 22.828 1 42.78 265 ARG B CA 1
ATOM 4098 C C . ARG B 1 265 ? 18.734 24.328 23.422 1 42.78 265 ARG B C 1
ATOM 4100 O O . ARG B 1 265 ? 18.703 25.016 24.438 1 42.78 265 ARG B O 1
ATOM 4107 N N . ASP B 1 266 ? 19.812 24.094 22.797 1 46.72 266 ASP B N 1
ATOM 4108 C CA . ASP B 1 266 ? 21.047 24.641 23.328 1 46.72 266 ASP B CA 1
ATOM 4109 C C . ASP B 1 266 ? 21.141 26.141 23.062 1 46.72 266 ASP B C 1
ATOM 4111 O O . ASP B 1 266 ? 21.797 26.859 23.812 1 46.72 266 ASP B O 1
ATOM 4115 N N . GLY B 1 267 ? 20.594 26.594 21.859 1 43.97 267 GLY B N 1
ATOM 4116 C CA . GLY B 1 267 ? 20.719 28.031 21.625 1 43.97 267 GLY B CA 1
ATOM 4117 C C . GLY B 1 267 ? 19.906 28.859 22.594 1 43.97 267 GLY B C 1
ATOM 4118 O O . GLY B 1 267 ? 20 30.094 22.594 1 43.97 267 GLY B O 1
ATOM 4119 N N . GLY B 1 268 ? 18.812 28.344 23.141 1 39.84 268 GLY B N 1
ATOM 4120 C CA . GLY B 1 268 ? 18.047 29.172 24.047 1 39.84 268 GLY B CA 1
ATOM 4121 C C . GLY B 1 268 ? 18.828 29.594 25.281 1 39.84 268 GLY B C 1
ATOM 4122 O O . GLY B 1 268 ? 18.484 30.594 25.922 1 39.84 268 GLY B O 1
ATOM 4123 N N . CYS B 1 269 ? 19.641 28.781 25.828 1 38.84 269 CYS B N 1
ATOM 4124 C CA . CYS B 1 269 ? 20.078 29.125 27.172 1 38.84 269 CYS B CA 1
ATOM 4125 C C . CYS B 1 269 ? 21.234 30.125 27.125 1 38.84 269 CYS B C 1
ATOM 4127 O O . CYS B 1 269 ? 21.703 30.578 28.172 1 38.84 269 CYS B O 1
ATOM 4129 N N . THR B 1 270 ? 21.922 30.266 25.984 1 38 270 THR B N 1
ATOM 4130 C CA . THR B 1 270 ? 23.094 31.094 26.203 1 38 270 THR B CA 1
ATOM 4131 C C . THR B 1 270 ? 22.719 32.562 26.203 1 38 270 THR B C 1
ATOM 4133 O O . THR B 1 270 ? 23.578 33.438 26.047 1 38 270 THR B O 1
ATOM 4136 N N . LEU B 1 271 ? 21.406 32.969 26.328 1 31.41 271 LEU B N 1
ATOM 4137 C CA . LEU B 1 271 ? 21.219 34.406 26.516 1 31.41 271 LEU B CA 1
ATOM 4138 C C . LEU B 1 271 ? 21.828 34.875 27.844 1 31.41 271 LEU B C 1
ATOM 4140 O O . LEU B 1 271 ? 21.156 34.875 28.875 1 31.41 271 LEU B O 1
ATOM 4144 N N . ASP B 1 272 ? 22.906 34.281 28.344 1 32.12 272 ASP B N 1
ATOM 4145 C CA . ASP B 1 272 ? 23.594 34.938 29.438 1 32.12 272 ASP B CA 1
ATOM 4146 C C . ASP B 1 272 ? 24.109 36.312 29.016 1 32.12 272 ASP B C 1
ATOM 4148 O O . ASP B 1 272 ? 24.859 36.969 29.766 1 32.12 272 ASP B O 1
ATOM 4152 N N . ALA B 1 273 ? 23.562 37.031 28.078 1 29.41 273 ALA B N 1
ATOM 4153 C CA . ALA B 1 273 ? 24.062 38.406 28.219 1 29.41 273 ALA B CA 1
ATOM 4154 C C . ALA B 1 273 ? 23.375 39.094 29.391 1 29.41 273 ALA B C 1
ATOM 4156 O O . ALA B 1 273 ? 22.188 38.875 29.656 1 29.41 273 ALA B O 1
#